Protein AF-A0A6V8K1K2-F1 (afdb_monomer_lite)

Foldseek 3Di:
DDPVLLVLLLVLLLLLQPPLVLLLLLLDPFVCSVVLSVCSCVQSVLQSVLSVDAFADSSLVSLLSNQVSLVVLLVRLVVLVVVLPDDDDPPPPPDDDDDDDDDDDDDDDDDDDDDDDDDDDDDDDDDDDDDDDDDDDDDDDDDDDDDDDDDDDDDDDDDDDDDDDDDDDDDDPPPPPPPPPPDLLSNLLSVLQSQLSNLQNLLSVLSSCLSNVHCVVPNDSVVSSVSNSCSSQLRHQQSSLLSVLSVQVDPDVLSSLLNNLSVQLVVQLVVCVVPHLVSNLVSLVSNLVSLLSSLVSLLVGVDDDDLLNVLSPLQSVLSNVLSVLSNQVSVCRRPVNDHDDPSVNCVRNVVSSSVRHSNSSSVSVSVVCVVVVNCSPDPVSVVVVVVVVVVVVVVVVVVVVVVVVVVVVVVVVVVVVVPPPDDDDDDDDDDDDDDYDDDDDDDDYDDDDDDDD

Radius of gyration: 38.6 Å; chains: 1; bounding box: 93×116×96 Å

Sequence (453 aa):
MSTWSHGLLNLLICVGLLAVMPLGLRLVAVPGAARVHRLWFLAATPAAISVWLPRGWLAAVLAAAYLPATTALLVSAPRLVLAHRRPMPATSEASGDRDSHLRPGSDDHAGRHSDPGPDSDPGPDSDPGPDSDRDAPRPNRYRNDLDPGSDRHDLAPGRERDAGASQHGPDSAHSGASARQPGHGVTLRVVAVATALAAPTVAACALVAERAGYRLFGFELDVLALTVAHFHYAGFAAALIAGLVCEVDSGRPTGRLAAMSVPAGIAVVFAGFFTSEWVELAGAAVLTAGMWLVGWLTWRRVRASGAVRGLLLVSAATLVVTMLLALDWALGEATGLPHLPLSWMVATHGLANAVGFALCGLVAWQILAADRGIPTTTAQGLIAGQRIEAHQEMHAIQQAGATQQVETSQEADARADAGQVTGTTQTTGARQKTKASQETGALRRMKAGSEWH

pLDDT: mean 72.57, std 27.41, range [26.34, 98.69]

Structure (mmCIF, N/CA/C/O backbone):
data_AF-A0A6V8K1K2-F1
#
_entry.id   AF-A0A6V8K1K2-F1
#
loop_
_atom_site.group_PDB
_atom_site.id
_atom_site.type_symbol
_atom_site.label_atom_id
_atom_site.label_alt_id
_atom_site.label_comp_id
_atom_site.label_asym_id
_atom_site.label_entity_id
_atom_site.label_seq_id
_atom_site.pdbx_PDB_ins_code
_atom_site.Cartn_x
_atom_site.Cartn_y
_atom_site.Cartn_z
_atom_site.occupancy
_atom_site.B_iso_or_equiv
_atom_site.auth_seq_id
_atom_site.auth_comp_id
_atom_site.auth_asym_id
_atom_site.auth_atom_id
_atom_site.pdbx_PDB_model_num
ATOM 1 N N . MET A 1 1 ? 6.503 -7.756 -18.933 1.00 77.25 1 MET A N 1
ATOM 2 C CA . MET A 1 1 ? 5.344 -8.592 -18.528 1.00 77.25 1 MET A CA 1
ATOM 3 C C . MET A 1 1 ? 4.503 -8.961 -19.760 1.00 77.25 1 MET A C 1
ATOM 5 O O . MET A 1 1 ? 4.895 -8.603 -20.866 1.00 77.25 1 MET A O 1
ATOM 9 N N . SER A 1 2 ? 3.390 -9.695 -19.606 1.00 86.44 2 SER A N 1
ATOM 10 C CA . SER A 1 2 ? 2.428 -9.960 -20.698 1.00 86.44 2 SER A CA 1
ATOM 11 C C . SER A 1 2 ? 1.399 -8.829 -20.827 1.00 86.44 2 SER A C 1
ATOM 13 O O . SER A 1 2 ? 1.096 -8.161 -19.842 1.00 86.44 2 SER A O 1
ATOM 15 N N . THR A 1 3 ? 0.783 -8.663 -22.002 1.00 88.88 3 THR A N 1
ATOM 16 C CA . THR A 1 3 ? -0.226 -7.611 -22.255 1.00 88.88 3 THR A CA 1
ATOM 17 C C . THR A 1 3 ? -1.378 -7.614 -21.244 1.00 88.88 3 THR A C 1
ATOM 19 O O . THR A 1 3 ? -1.746 -6.560 -20.726 1.00 88.88 3 THR A O 1
ATOM 22 N N . TRP A 1 4 ? -1.912 -8.792 -20.902 1.00 92.75 4 TRP A N 1
ATOM 23 C CA . TRP A 1 4 ? -2.988 -8.917 -19.915 1.00 92.75 4 TRP A CA 1
ATOM 24 C C . TRP A 1 4 ? -2.533 -8.554 -18.492 1.00 92.75 4 TRP A C 1
ATOM 26 O O . TRP A 1 4 ? -3.296 -7.943 -17.746 1.00 92.75 4 TRP A O 1
ATOM 36 N N . SER A 1 5 ? -1.289 -8.876 -18.115 1.00 91.94 5 SER A N 1
ATOM 37 C CA . SER A 1 5 ? -0.769 -8.572 -16.773 1.00 91.94 5 SER A CA 1
ATOM 38 C C . SER A 1 5 ? -0.320 -7.115 -16.635 1.00 91.94 5 SER A C 1
ATOM 40 O O . SER A 1 5 ? -0.478 -6.542 -15.561 1.00 91.94 5 SER A O 1
ATOM 42 N N . HIS A 1 6 ? 0.125 -6.468 -17.720 1.00 92.88 6 HIS A N 1
ATOM 43 C CA . HIS A 1 6 ? 0.266 -5.007 -17.787 1.00 92.88 6 HIS A CA 1
ATOM 44 C C . HIS A 1 6 ? -1.088 -4.300 -17.633 1.00 92.88 6 HIS A C 1
ATOM 46 O O . HIS A 1 6 ? -1.201 -3.374 -16.835 1.00 92.88 6 HIS A O 1
ATOM 52 N N . GLY A 1 7 ? -2.133 -4.761 -18.332 1.00 96.31 7 GLY A N 1
ATOM 53 C CA . GLY A 1 7 ? -3.492 -4.222 -18.184 1.00 96.31 7 GLY A CA 1
ATOM 54 C C . GLY A 1 7 ? -4.045 -4.370 -16.760 1.00 96.31 7 GLY A C 1
ATOM 55 O O . GLY A 1 7 ? -4.646 -3.436 -16.228 1.00 96.31 7 GLY A O 1
ATOM 56 N N . LEU A 1 8 ? -3.780 -5.505 -16.106 1.00 97.44 8 LEU A N 1
ATOM 57 C CA . LEU A 1 8 ? -4.133 -5.711 -14.701 1.00 97.44 8 LEU A CA 1
ATOM 58 C C . LEU A 1 8 ? -3.328 -4.800 -13.760 1.00 97.44 8 LEU A C 1
ATOM 60 O O . LEU A 1 8 ? -3.914 -4.190 -12.870 1.00 97.44 8 LEU A O 1
ATOM 64 N N . LEU A 1 9 ? -2.015 -4.648 -13.965 1.00 96.94 9 LEU A N 1
ATOM 65 C CA . LEU A 1 9 ? -1.184 -3.742 -13.164 1.00 96.94 9 LEU A CA 1
ATOM 66 C C . LEU A 1 9 ? -1.659 -2.284 -13.277 1.00 96.94 9 LEU A C 1
ATOM 68 O O . LEU A 1 9 ? -1.793 -1.607 -12.259 1.00 96.94 9 LEU A O 1
ATOM 72 N N . ASN A 1 10 ? -2.008 -1.828 -14.484 1.00 97.69 10 ASN A N 1
ATOM 73 C CA . ASN A 1 10 ? -2.626 -0.519 -14.703 1.00 97.69 10 ASN A CA 1
ATOM 74 C C . ASN A 1 10 ? -3.926 -0.358 -13.897 1.00 97.69 10 ASN A C 1
ATOM 76 O O . ASN A 1 10 ? -4.100 0.647 -13.210 1.00 97.69 10 ASN A O 1
ATOM 80 N N . LEU A 1 11 ? -4.816 -1.358 -13.927 1.00 98.31 11 LEU A N 1
ATOM 81 C CA . LEU A 1 11 ? -6.054 -1.346 -13.142 1.00 98.31 11 LEU A CA 1
ATOM 82 C C . LEU A 1 11 ? -5.775 -1.284 -11.630 1.00 98.31 11 LEU A C 1
ATOM 84 O O . LEU A 1 11 ? -6.429 -0.519 -10.923 1.00 98.31 11 LEU A O 1
ATOM 88 N N . LEU A 1 12 ? -4.778 -2.022 -11.132 1.00 98.44 12 LEU A N 1
ATOM 89 C CA . LEU A 1 12 ? -4.364 -1.972 -9.726 1.00 98.44 12 LEU A CA 1
ATOM 90 C C . LEU A 1 12 ? -3.798 -0.596 -9.339 1.00 98.44 12 LEU A C 1
ATOM 92 O O . LEU A 1 12 ? -4.099 -0.118 -8.244 1.00 98.44 12 LEU A O 1
ATOM 96 N N . ILE A 1 13 ? -3.053 0.076 -10.223 1.00 98.50 13 ILE A N 1
ATOM 97 C CA . ILE A 1 13 ? -2.601 1.463 -10.015 1.00 98.50 13 ILE A CA 1
ATOM 98 C C . ILE A 1 13 ? -3.804 2.422 -9.976 1.00 98.50 13 ILE A C 1
ATOM 100 O O . ILE A 1 13 ? -3.890 3.256 -9.073 1.00 98.50 13 ILE A O 1
ATOM 104 N N . CYS A 1 14 ? -4.781 2.276 -10.879 1.00 98.62 14 CYS A N 1
ATOM 105 C CA . CYS A 1 14 ? -6.017 3.066 -10.852 1.00 98.62 14 CYS A CA 1
ATOM 106 C C . CYS A 1 14 ? -6.819 2.858 -9.553 1.00 98.62 14 CYS A C 1
ATOM 108 O O . CYS A 1 14 ? -7.282 3.834 -8.967 1.00 98.62 14 CYS A O 1
ATOM 110 N N . VAL A 1 15 ? -6.952 1.619 -9.062 1.00 98.56 15 VAL A N 1
ATOM 111 C CA . VAL A 1 15 ? -7.619 1.312 -7.779 1.00 98.56 15 VAL A CA 1
ATOM 112 C C . VAL A 1 15 ? -6.856 1.917 -6.592 1.00 98.56 15 VAL A C 1
ATOM 114 O O . VAL A 1 15 ? -7.479 2.481 -5.688 1.00 98.56 15 VAL A O 1
ATOM 117 N N . GLY A 1 16 ? -5.519 1.892 -6.628 1.00 98.00 16 GLY A N 1
ATOM 118 C CA . GLY A 1 16 ? -4.656 2.584 -5.670 1.00 98.00 16 GLY A CA 1
ATOM 119 C C . GLY A 1 16 ? -4.957 4.086 -5.611 1.00 98.00 16 GLY A C 1
ATOM 120 O O . GLY A 1 16 ? -5.324 4.620 -4.562 1.00 98.00 16 GLY A O 1
ATOM 121 N N . LEU A 1 17 ? -4.872 4.752 -6.766 1.00 97.69 17 LEU A N 1
ATOM 122 C CA . LEU A 1 17 ? -5.088 6.192 -6.934 1.00 97.69 17 LEU A CA 1
ATOM 123 C C . LEU A 1 17 ? -6.509 6.655 -6.568 1.00 97.69 17 LEU A C 1
ATOM 125 O O . LEU A 1 17 ? -6.659 7.679 -5.897 1.00 97.69 17 LEU A O 1
ATOM 129 N N . LEU A 1 18 ? -7.540 5.936 -7.024 1.00 97.62 18 LEU A N 1
ATOM 130 C CA . LEU A 1 18 ? -8.929 6.415 -7.045 1.00 97.62 18 LEU A CA 1
ATOM 131 C C . LEU A 1 18 ? -9.822 5.844 -5.933 1.00 97.62 18 LEU A C 1
ATOM 133 O O . LEU A 1 18 ? -10.852 6.445 -5.639 1.00 97.62 18 LEU A O 1
ATOM 137 N N . ALA A 1 19 ? -9.451 4.725 -5.300 1.00 97.44 19 ALA A N 1
ATOM 138 C CA . ALA A 1 19 ? -10.246 4.109 -4.232 1.00 97.44 19 ALA A CA 1
ATOM 139 C C . ALA A 1 19 ? -9.467 3.984 -2.916 1.00 97.44 19 ALA A C 1
ATOM 141 O O . ALA A 1 19 ? -9.889 4.534 -1.897 1.00 97.44 19 ALA A O 1
ATOM 142 N N . VAL A 1 20 ? -8.310 3.316 -2.933 1.00 97.88 20 VAL A N 1
ATOM 143 C CA . VAL A 1 20 ? -7.512 3.032 -1.725 1.00 97.88 20 VAL A CA 1
ATOM 144 C C . VAL A 1 20 ? -7.061 4.322 -1.047 1.00 97.88 20 VAL A C 1
ATOM 146 O O . VAL A 1 20 ? -7.295 4.505 0.148 1.00 97.88 20 VAL A O 1
ATOM 149 N N . MET A 1 21 ? -6.465 5.243 -1.810 1.00 95.44 21 MET A N 1
ATOM 150 C CA . MET A 1 21 ? -5.965 6.505 -1.269 1.00 95.44 21 MET A CA 1
ATOM 151 C C . MET A 1 21 ? -7.078 7.378 -0.650 1.00 95.44 21 MET A C 1
ATOM 153 O O . MET A 1 21 ? -6.937 7.729 0.523 1.00 95.44 21 MET A O 1
ATOM 157 N N . PRO A 1 22 ? -8.210 7.682 -1.323 1.00 94.12 22 PRO A N 1
ATOM 158 C CA . PRO A 1 22 ? -9.330 8.390 -0.691 1.00 94.12 22 PRO A CA 1
ATOM 159 C C . PRO A 1 22 ? -9.878 7.707 0.572 1.00 94.12 22 PRO A C 1
ATOM 161 O O . PRO A 1 22 ? -10.076 8.378 1.588 1.00 94.12 22 PRO A O 1
ATOM 164 N N . LEU A 1 23 ? -10.085 6.383 0.543 1.00 94.44 23 LEU A N 1
ATOM 165 C CA . LEU A 1 23 ? -10.617 5.625 1.684 1.00 94.44 23 LEU A CA 1
ATOM 166 C C . LEU A 1 23 ? -9.689 5.684 2.904 1.00 94.44 23 LEU A C 1
ATOM 168 O O . LEU A 1 23 ? -10.161 5.878 4.026 1.00 94.44 23 LEU A O 1
ATOM 172 N N . GLY A 1 24 ? -8.377 5.555 2.694 1.00 93.31 24 GLY A N 1
ATOM 173 C CA . GLY A 1 24 ? -7.401 5.649 3.775 1.00 93.31 24 GLY A CA 1
ATOM 174 C C . GLY A 1 24 ? -7.184 7.081 4.270 1.00 93.31 24 GLY A C 1
ATOM 175 O O . GLY A 1 24 ? -7.108 7.299 5.474 1.00 93.31 24 GLY A O 1
ATOM 176 N N . LEU A 1 25 ? -7.160 8.087 3.388 1.00 91.12 25 LEU A N 1
ATOM 177 C CA . LEU A 1 25 ? -6.957 9.485 3.797 1.00 91.12 25 LEU A CA 1
ATOM 178 C C . LEU A 1 25 ? -8.094 10.002 4.687 1.00 91.12 25 LEU A C 1
ATOM 180 O O . LEU A 1 25 ? -7.850 10.806 5.583 1.00 91.12 25 LEU A O 1
ATOM 184 N N . ARG A 1 26 ? -9.315 9.483 4.514 1.00 89.62 26 ARG A N 1
ATOM 185 C CA . ARG A 1 26 ? -10.450 9.745 5.414 1.00 89.62 26 ARG A CA 1
ATOM 186 C C . ARG A 1 26 ? -10.304 9.128 6.818 1.00 89.62 26 ARG A C 1
ATOM 188 O O . ARG A 1 26 ? -11.123 9.449 7.673 1.00 89.62 26 ARG A O 1
ATOM 195 N N . LEU A 1 27 ? -9.315 8.260 7.067 1.00 89.50 27 LEU A N 1
ATOM 196 C CA . LEU A 1 27 ? -8.968 7.729 8.401 1.00 89.50 27 LEU A CA 1
ATOM 197 C C . LEU A 1 27 ? -7.877 8.558 9.104 1.00 89.50 27 LEU A C 1
ATOM 199 O O . LEU A 1 27 ? -7.588 8.324 10.275 1.00 89.50 27 LEU A O 1
ATOM 203 N N . VAL A 1 28 ? -7.238 9.504 8.404 1.00 84.62 28 VAL A N 1
ATOM 204 C CA . VAL A 1 28 ? -6.046 10.206 8.896 1.00 84.62 28 VAL A CA 1
ATOM 205 C C . VAL A 1 28 ? -6.392 11.626 9.349 1.00 84.62 28 VAL A C 1
ATOM 207 O O . VAL A 1 28 ? -6.538 12.545 8.543 1.00 84.62 28 VAL A O 1
ATOM 210 N N . ALA A 1 29 ? -6.470 11.817 10.668 1.00 69.31 29 ALA A N 1
ATOM 211 C CA . ALA A 1 29 ? -6.744 13.101 11.316 1.00 69.31 29 ALA A CA 1
ATOM 212 C C . ALA A 1 29 ? -5.532 14.062 11.276 1.00 69.31 29 ALA A C 1
ATOM 214 O O . ALA A 1 29 ? -4.926 14.381 12.297 1.00 69.31 29 ALA A O 1
ATOM 215 N N . VAL A 1 30 ? -5.161 14.528 10.079 1.00 66.81 30 VAL A N 1
ATOM 216 C CA . VAL A 1 30 ? -4.086 15.512 9.863 1.00 66.81 30 VAL A CA 1
ATOM 217 C C . VAL A 1 30 ? -4.670 16.892 9.523 1.00 66.81 30 VAL A C 1
ATOM 219 O O . VAL A 1 30 ? -5.498 16.994 8.611 1.00 66.81 30 VAL A O 1
ATOM 222 N N . PRO A 1 31 ? -4.224 17.985 10.178 1.00 63.78 31 PRO A N 1
ATOM 223 C CA . PRO A 1 31 ? -4.617 19.344 9.812 1.00 63.78 31 PRO A CA 1
ATOM 224 C C . PRO A 1 31 ? -4.350 19.637 8.328 1.00 63.78 31 PRO A C 1
ATOM 226 O O . PRO A 1 31 ? -3.221 19.546 7.853 1.00 63.78 31 PRO A O 1
ATOM 229 N N . GLY A 1 32 ? -5.408 19.974 7.586 1.00 64.69 32 GLY A N 1
ATOM 230 C CA . GLY A 1 32 ? -5.358 20.201 6.137 1.00 64.69 32 GLY A CA 1
ATOM 231 C C . GLY A 1 32 ? -5.683 18.982 5.261 1.00 64.69 32 GLY A C 1
ATOM 232 O O . GLY A 1 32 ? -5.981 19.175 4.080 1.00 64.69 32 GLY A O 1
ATOM 233 N N . ALA A 1 33 ? -5.745 17.759 5.808 1.00 67.00 33 ALA A N 1
ATOM 234 C CA . ALA A 1 33 ? -6.079 16.547 5.045 1.00 67.00 33 ALA A CA 1
ATOM 235 C C . ALA A 1 33 ? -7.431 16.656 4.321 1.00 67.00 33 ALA A C 1
ATOM 237 O O . ALA A 1 33 ? -7.551 16.231 3.177 1.00 67.00 33 ALA A O 1
ATOM 238 N N . ALA A 1 34 ? -8.421 17.333 4.912 1.00 70.19 34 ALA A N 1
ATOM 239 C CA . ALA A 1 34 ? -9.713 17.593 4.274 1.00 70.19 34 ALA A CA 1
ATOM 240 C C . ALA A 1 34 ? -9.618 18.432 2.979 1.00 70.19 34 ALA A C 1
ATOM 242 O O . ALA A 1 34 ? -10.460 18.284 2.093 1.00 70.19 34 ALA A O 1
ATOM 243 N N . ARG A 1 35 ? -8.606 19.305 2.839 1.00 79.25 35 ARG A N 1
ATOM 244 C CA . ARG A 1 35 ? -8.342 20.039 1.588 1.00 79.25 35 ARG A CA 1
ATOM 245 C C . ARG A 1 35 ? -7.677 19.120 0.562 1.00 79.25 35 ARG A C 1
ATOM 247 O O . ARG A 1 35 ? -8.114 19.104 -0.582 1.00 79.25 35 ARG A O 1
ATOM 254 N N . VAL A 1 36 ? -6.689 18.325 0.983 1.00 79.50 36 VAL A N 1
ATOM 255 C CA . VAL A 1 36 ? -6.011 17.347 0.111 1.00 79.50 36 VAL A CA 1
ATOM 256 C C . VAL A 1 36 ? -7.001 16.300 -0.409 1.00 79.50 36 VAL A C 1
ATOM 258 O O . VAL A 1 36 ? -7.047 16.070 -1.608 1.00 79.50 36 VAL A O 1
ATOM 261 N N . HIS A 1 37 ? -7.866 15.752 0.449 1.00 80.38 37 HIS A N 1
ATOM 262 C CA . HIS A 1 37 ? -8.917 14.803 0.073 1.00 80.38 37 HIS A CA 1
ATOM 263 C C . HIS A 1 37 ? -9.920 15.398 -0.931 1.00 80.38 37 HIS A C 1
ATOM 265 O O . HIS A 1 37 ? -10.226 14.760 -1.934 1.00 80.38 37 HIS A O 1
ATOM 271 N N . ARG A 1 38 ? -10.402 16.636 -0.720 1.00 83.50 38 ARG A N 1
ATOM 272 C CA . ARG A 1 38 ? -11.321 17.297 -1.673 1.00 83.50 38 ARG A CA 1
ATOM 273 C C . ARG A 1 38 ? -10.692 17.549 -3.045 1.00 83.50 38 ARG A C 1
ATOM 275 O O . ARG A 1 38 ? -11.396 17.479 -4.043 1.00 83.50 38 ARG A O 1
ATOM 282 N N . LEU A 1 39 ? -9.393 17.840 -3.096 1.00 89.06 39 LEU A N 1
ATOM 283 C CA . LEU A 1 39 ? -8.664 18.083 -4.346 1.00 89.06 39 LEU A CA 1
ATOM 284 C C . LEU A 1 39 ? -8.035 16.804 -4.930 1.00 89.06 39 LEU A C 1
ATOM 286 O O . LEU A 1 39 ? -7.488 16.848 -6.029 1.00 89.06 39 LEU A O 1
ATOM 290 N N . TRP A 1 40 ? -8.124 15.665 -4.232 1.00 92.88 40 TRP A N 1
ATOM 291 C CA . TRP A 1 40 ? -7.398 14.438 -4.565 1.00 92.88 40 TRP A CA 1
ATOM 292 C C . TRP A 1 40 ? -7.686 13.951 -5.981 1.00 92.88 40 TRP A C 1
ATOM 294 O O . TRP A 1 40 ? -6.764 13.666 -6.739 1.00 92.88 40 TRP A O 1
ATOM 304 N N . PHE A 1 41 ? -8.960 13.927 -6.372 1.00 95.06 41 PHE A N 1
ATOM 305 C CA . PHE A 1 41 ? -9.368 13.462 -7.695 1.00 95.06 41 PHE A CA 1
ATOM 306 C C . PHE A 1 41 ? -8.866 14.360 -8.838 1.00 95.06 41 PHE A C 1
ATOM 308 O O . PHE A 1 41 ? -8.680 13.853 -9.940 1.00 95.06 41 PHE A O 1
ATOM 315 N N . LEU A 1 42 ? -8.555 15.640 -8.593 1.00 94.81 42 LEU A N 1
ATOM 316 C CA . LEU A 1 42 ? -7.957 16.523 -9.608 1.00 94.81 42 LEU A CA 1
ATOM 317 C C . LEU A 1 42 ? -6.511 16.116 -9.943 1.00 94.81 42 LEU A C 1
ATOM 319 O O . LEU A 1 42 ? -6.068 16.299 -11.071 1.00 94.81 42 LEU A O 1
ATOM 323 N N . ALA A 1 43 ? -5.798 15.537 -8.974 1.00 94.69 43 ALA A N 1
ATOM 324 C CA . ALA A 1 43 ? -4.441 15.014 -9.123 1.00 94.69 43 ALA A CA 1
ATOM 325 C C . ALA A 1 43 ? -4.429 13.531 -9.549 1.00 94.69 43 ALA A C 1
ATOM 327 O O . ALA A 1 43 ? -3.645 13.119 -10.401 1.00 94.69 43 ALA A O 1
ATOM 328 N N . ALA A 1 44 ? -5.322 12.722 -8.975 1.00 96.50 44 ALA A N 1
ATOM 329 C CA . ALA A 1 44 ? -5.371 11.277 -9.181 1.00 96.50 44 ALA A CA 1
ATOM 330 C C . ALA A 1 44 ? -6.014 10.863 -10.517 1.00 96.50 44 ALA A C 1
ATOM 332 O O . ALA A 1 44 ? -5.612 9.852 -11.084 1.00 96.50 44 ALA A O 1
ATOM 333 N N . THR A 1 45 ? -6.975 11.629 -11.052 1.00 97.94 45 THR A N 1
ATOM 334 C CA . THR A 1 45 ? -7.623 11.316 -12.344 1.00 97.94 45 THR A CA 1
ATOM 335 C C . THR A 1 45 ? -6.663 11.415 -13.539 1.00 97.94 45 THR A C 1
ATOM 337 O O . THR A 1 45 ? -6.559 10.427 -14.264 1.00 97.94 45 THR A O 1
ATOM 340 N N . PRO A 1 46 ? -5.911 12.516 -13.766 1.00 98.19 46 PRO A N 1
ATOM 341 C CA . PRO A 1 46 ? -4.927 12.560 -14.853 1.00 98.19 46 PRO A CA 1
ATOM 342 C C . PRO A 1 46 ? -3.837 11.490 -14.686 1.00 98.19 46 PRO A C 1
ATOM 344 O O . PRO A 1 46 ? -3.484 10.820 -15.657 1.00 98.19 46 PRO A O 1
ATOM 347 N N . ALA A 1 47 ? -3.388 11.223 -13.456 1.00 98.00 47 ALA A N 1
ATOM 348 C CA . ALA A 1 47 ? -2.443 10.144 -13.182 1.00 98.00 47 ALA A CA 1
ATOM 349 C C . ALA A 1 47 ? -3.014 8.755 -13.536 1.00 98.00 47 ALA A C 1
ATOM 351 O O . ALA A 1 47 ? -2.327 7.951 -14.165 1.00 98.00 47 ALA A O 1
ATOM 352 N N . ALA A 1 48 ? -4.287 8.495 -13.225 1.00 98.31 48 ALA A N 1
ATOM 353 C CA . ALA A 1 48 ? -4.982 7.262 -13.592 1.00 98.31 48 ALA A CA 1
ATOM 354 C C . ALA A 1 48 ? -5.266 7.150 -15.103 1.00 98.31 48 ALA A C 1
ATOM 356 O O . ALA A 1 48 ? -5.343 6.039 -15.614 1.00 98.31 48 ALA A O 1
ATOM 357 N N . ILE A 1 49 ? -5.373 8.265 -15.834 1.00 98.50 49 ILE A N 1
ATOM 358 C CA . ILE A 1 49 ? -5.418 8.270 -17.306 1.00 98.50 49 ILE A CA 1
ATOM 359 C C . ILE A 1 49 ? -4.032 7.935 -17.885 1.00 98.50 49 ILE A C 1
ATOM 361 O O . ILE A 1 49 ? -3.935 7.178 -18.849 1.00 98.50 49 ILE A O 1
ATOM 365 N N . SER A 1 50 ? -2.948 8.438 -17.278 1.00 98.50 50 SER A N 1
ATOM 366 C CA . SER A 1 50 ? -1.583 8.293 -17.809 1.00 98.50 50 SER A CA 1
ATOM 367 C C . SER A 1 50 ? -1.121 6.842 -18.007 1.00 98.50 50 SER A C 1
ATOM 369 O O . SER A 1 50 ? -0.364 6.569 -18.942 1.00 98.50 50 SER A O 1
ATOM 371 N N . VAL A 1 51 ? -1.583 5.892 -17.180 1.00 97.81 51 VAL A N 1
ATOM 372 C CA . VAL A 1 51 ? -1.170 4.477 -17.285 1.00 97.81 51 VAL A CA 1
ATOM 373 C C . VAL A 1 51 ? -1.703 3.789 -18.550 1.00 97.81 51 VAL A C 1
ATOM 375 O O . VAL A 1 51 ? -1.068 2.866 -19.062 1.00 97.81 51 VAL A O 1
ATOM 378 N N . TRP A 1 52 ? -2.813 4.284 -19.106 1.00 97.94 52 TRP A N 1
ATOM 379 C CA . TRP A 1 52 ? -3.435 3.775 -20.336 1.00 97.94 52 TRP A CA 1
ATOM 380 C C . TRP A 1 52 ? -2.906 4.435 -21.615 1.00 97.94 52 TRP A C 1
ATOM 382 O O . TRP A 1 52 ? -3.180 3.951 -22.711 1.00 97.94 52 TRP A O 1
ATOM 392 N N . LEU A 1 53 ? -2.138 5.520 -21.492 1.00 97.31 53 LEU A N 1
ATOM 393 C CA . LEU A 1 53 ? -1.473 6.166 -22.621 1.00 97.31 53 LEU A CA 1
ATOM 394 C C . LEU A 1 53 ? -0.125 5.492 -22.939 1.00 97.31 53 LEU A C 1
ATOM 396 O O . LEU A 1 53 ? 0.533 4.975 -22.030 1.00 97.31 53 LEU A O 1
ATOM 400 N N . PRO A 1 54 ? 0.343 5.549 -24.202 1.00 96.31 54 PRO A N 1
ATOM 401 C CA . PRO A 1 54 ? 1.732 5.254 -24.537 1.00 96.31 54 PRO A CA 1
ATOM 402 C C . PRO A 1 54 ? 2.703 6.112 -23.711 1.00 96.31 54 PRO A C 1
ATOM 404 O O . PRO A 1 54 ? 2.429 7.283 -23.434 1.00 96.31 54 PRO A O 1
ATOM 407 N N . ARG A 1 55 ? 3.855 5.538 -23.340 1.00 96.88 55 ARG A N 1
ATOM 408 C CA . ARG A 1 55 ? 4.922 6.262 -22.628 1.00 96.88 55 ARG A CA 1
ATOM 409 C C . ARG A 1 55 ? 5.424 7.435 -23.478 1.00 96.88 55 ARG A C 1
ATOM 411 O O . ARG A 1 55 ? 5.592 7.301 -24.688 1.00 96.88 55 ARG A O 1
ATOM 418 N N . GLY A 1 56 ? 5.657 8.578 -22.842 1.00 96.94 56 GLY A N 1
ATOM 419 C CA . GLY A 1 56 ? 6.020 9.830 -23.502 1.00 96.94 56 GLY A CA 1
ATOM 420 C C . GLY A 1 56 ? 5.598 11.061 -22.700 1.00 96.94 56 GLY A C 1
ATOM 421 O O . GLY A 1 56 ? 4.993 10.954 -21.632 1.00 96.94 56 GLY A O 1
ATOM 422 N N . TRP A 1 57 ? 5.905 12.250 -23.226 1.00 96.88 57 TRP A N 1
ATOM 423 C CA . TRP A 1 57 ? 5.753 13.519 -22.499 1.00 96.88 57 TRP A CA 1
ATOM 424 C C . TRP A 1 57 ? 4.327 13.770 -21.979 1.00 96.88 57 TRP A C 1
ATOM 426 O O . TRP A 1 57 ? 4.169 14.198 -20.840 1.00 96.88 57 TRP A O 1
ATOM 436 N N . LEU A 1 58 ? 3.288 13.454 -22.762 1.00 98.00 58 LEU A N 1
ATOM 437 C CA . LEU A 1 58 ? 1.892 13.659 -22.358 1.00 98.00 58 LEU A CA 1
ATOM 438 C C . LEU A 1 58 ? 1.516 12.780 -21.156 1.00 98.00 58 LEU A C 1
ATOM 440 O O . LEU A 1 58 ? 0.920 13.264 -20.194 1.00 98.00 58 LEU A O 1
ATOM 444 N N . ALA A 1 59 ? 1.909 11.505 -21.179 1.00 98.00 59 ALA A N 1
ATOM 445 C CA . ALA A 1 59 ? 1.682 10.589 -20.068 1.00 98.00 59 ALA A CA 1
ATOM 446 C C . ALA A 1 59 ? 2.487 11.009 -18.824 1.00 98.00 59 ALA A C 1
ATOM 448 O O . ALA A 1 59 ? 1.953 10.997 -17.718 1.00 98.00 59 ALA A O 1
ATOM 449 N N . ALA A 1 60 ? 3.734 11.456 -19.000 1.00 98.12 60 ALA A N 1
ATOM 450 C CA . ALA A 1 60 ? 4.569 11.965 -17.913 1.00 98.12 60 ALA A CA 1
ATOM 451 C C . ALA A 1 60 ? 3.992 13.235 -17.257 1.00 98.12 60 ALA A C 1
ATOM 453 O O . ALA A 1 60 ? 3.970 13.332 -16.033 1.00 98.12 60 ALA A O 1
ATOM 454 N N . VAL A 1 61 ? 3.466 14.184 -18.042 1.00 98.19 61 VAL A N 1
ATOM 455 C CA . VAL A 1 61 ? 2.803 15.402 -17.532 1.00 98.19 61 VAL A CA 1
ATOM 456 C C . VAL A 1 61 ? 1.514 15.060 -16.777 1.00 98.19 61 VAL A C 1
ATOM 458 O O . VAL A 1 61 ? 1.279 15.588 -15.690 1.00 98.19 61 VAL A O 1
ATOM 461 N N . LEU A 1 62 ? 0.704 14.136 -17.302 1.00 98.31 62 LEU A N 1
ATOM 462 C CA . LEU A 1 62 ? -0.516 13.672 -16.633 1.00 98.31 62 LEU A CA 1
ATOM 463 C C . LEU A 1 62 ? -0.217 12.901 -15.333 1.00 98.31 62 LEU A C 1
ATOM 465 O O . LEU A 1 62 ? -0.948 13.052 -14.357 1.00 98.31 62 LEU A O 1
ATOM 469 N N . ALA A 1 63 ? 0.884 12.146 -15.275 1.00 98.19 63 ALA A N 1
ATOM 470 C CA . ALA A 1 63 ? 1.392 11.557 -14.036 1.00 98.19 63 ALA A CA 1
ATOM 471 C C . ALA A 1 63 ? 1.923 12.613 -13.050 1.00 98.19 63 ALA A C 1
ATOM 473 O O . ALA A 1 63 ? 1.687 12.508 -11.846 1.00 98.19 63 ALA A O 1
ATOM 474 N N . ALA A 1 64 ? 2.605 13.654 -13.539 1.00 97.88 64 ALA A N 1
ATOM 475 C CA . ALA A 1 64 ? 3.207 14.694 -12.703 1.00 97.88 64 ALA A CA 1
ATOM 476 C C . ALA A 1 64 ? 2.167 15.524 -11.936 1.00 97.88 64 ALA A C 1
ATOM 478 O O . ALA A 1 64 ? 2.468 16.019 -10.849 1.00 97.88 64 ALA A O 1
ATOM 479 N N . ALA A 1 65 ? 0.923 15.588 -12.422 1.00 95.75 65 ALA A N 1
ATOM 480 C CA . ALA A 1 65 ? -0.215 16.145 -11.689 1.00 95.75 65 ALA A CA 1
ATOM 481 C C . ALA A 1 65 ? -0.470 15.467 -10.322 1.00 95.75 65 ALA A C 1
ATOM 483 O O . ALA A 1 65 ? -1.118 16.062 -9.462 1.00 95.75 65 ALA A O 1
ATOM 484 N N . TYR A 1 66 ? 0.065 14.261 -10.085 1.00 96.00 66 TYR A N 1
ATOM 485 C CA . TYR A 1 66 ? -0.025 13.566 -8.800 1.00 96.00 66 TYR A CA 1
ATOM 486 C C . TYR A 1 66 ? 0.929 14.133 -7.731 1.00 96.00 66 TYR A C 1
ATOM 488 O O . TYR A 1 66 ? 0.565 14.212 -6.554 1.00 96.00 66 TYR A O 1
ATOM 496 N N . LEU A 1 67 ? 2.125 14.588 -8.134 1.00 95.62 67 LEU A N 1
ATOM 497 C CA . LEU A 1 67 ? 3.204 15.011 -7.227 1.00 95.62 67 LEU A CA 1
ATOM 498 C C . LEU A 1 67 ? 2.803 16.105 -6.215 1.00 95.62 67 LEU A C 1
ATOM 500 O O . LEU A 1 67 ? 3.191 15.978 -5.050 1.00 95.62 67 LEU A O 1
ATOM 504 N N . PRO A 1 68 ? 2.025 17.157 -6.559 1.00 93.38 68 PRO A N 1
ATOM 505 C CA . PRO A 1 68 ? 1.619 18.171 -5.584 1.00 93.38 68 PRO A CA 1
ATOM 506 C C . PRO A 1 68 ? 0.751 17.604 -4.453 1.00 93.38 68 PRO A C 1
ATOM 508 O O . PRO A 1 68 ? 0.909 17.995 -3.294 1.00 93.38 68 PRO A O 1
ATOM 511 N N . ALA A 1 69 ? -0.142 16.657 -4.765 1.00 92.31 69 ALA A N 1
ATOM 512 C CA . ALA A 1 69 ? -1.034 16.050 -3.781 1.00 92.31 69 ALA A CA 1
ATOM 513 C C . ALA A 1 69 ? -0.268 15.148 -2.804 1.00 92.31 69 ALA A C 1
ATOM 515 O O . ALA A 1 69 ? -0.478 15.234 -1.594 1.00 92.31 69 ALA A O 1
ATOM 516 N N . THR A 1 70 ? 0.665 14.332 -3.301 1.00 94.06 70 THR A N 1
ATOM 517 C CA . THR A 1 70 ? 1.484 13.453 -2.452 1.00 94.06 70 THR A CA 1
ATOM 518 C C . THR A 1 70 ? 2.519 14.242 -1.647 1.00 94.06 70 THR A C 1
ATOM 520 O O . THR A 1 70 ? 2.706 13.983 -0.459 1.00 94.06 70 THR A O 1
ATOM 523 N N . THR A 1 71 ? 3.113 15.287 -2.232 1.00 92.25 71 THR A N 1
ATOM 524 C CA . THR A 1 71 ? 4.015 16.207 -1.517 1.00 92.25 71 THR A CA 1
ATOM 525 C C . THR A 1 71 ? 3.296 16.909 -0.361 1.00 92.25 71 THR A C 1
ATOM 527 O O . THR A 1 71 ? 3.861 17.041 0.724 1.00 92.25 71 THR A O 1
ATOM 530 N N . ALA A 1 72 ? 2.023 17.289 -0.530 1.00 90.44 72 ALA A N 1
ATOM 531 C CA . ALA A 1 72 ? 1.219 17.862 0.552 1.00 90.44 72 ALA A CA 1
ATOM 532 C C . ALA A 1 72 ? 0.967 16.877 1.717 1.00 90.44 72 ALA A C 1
ATOM 534 O O . ALA A 1 72 ? 0.912 17.311 2.873 1.00 90.44 72 ALA A O 1
ATOM 535 N N . LEU A 1 73 ? 0.860 15.567 1.445 1.00 90.44 73 LEU A N 1
ATOM 536 C CA . LEU A 1 73 ? 0.812 14.525 2.483 1.00 90.44 73 LEU A CA 1
ATOM 537 C C . LEU A 1 73 ? 2.163 14.398 3.199 1.00 90.44 73 LEU A C 1
ATOM 539 O O . LEU A 1 73 ? 2.215 14.501 4.426 1.00 90.44 73 LEU A O 1
ATOM 543 N N . LEU A 1 74 ? 3.255 14.268 2.437 1.00 90.44 74 LEU A N 1
ATOM 544 C CA . LEU A 1 74 ? 4.622 14.133 2.950 1.00 90.44 74 LEU A CA 1
ATOM 545 C C . LEU A 1 74 ? 5.015 15.304 3.867 1.00 90.44 74 LEU A C 1
ATOM 547 O O . LEU A 1 74 ? 5.453 15.084 4.992 1.00 90.44 74 LEU A O 1
ATOM 551 N N . VAL A 1 75 ? 4.781 16.549 3.439 1.00 88.50 75 VAL A N 1
ATOM 552 C CA . VAL A 1 75 ? 5.055 17.769 4.231 1.00 88.50 75 VAL A CA 1
ATOM 553 C C . VAL A 1 75 ? 4.172 17.864 5.487 1.00 88.50 75 VAL A C 1
ATOM 555 O O . VAL A 1 75 ? 4.498 18.579 6.436 1.00 88.50 75 VAL A O 1
ATOM 558 N N . SER A 1 76 ? 3.058 17.130 5.536 1.00 82.56 76 SER A N 1
ATOM 559 C CA . SER A 1 76 ? 2.160 17.100 6.695 1.00 82.56 76 SER A CA 1
ATOM 560 C C . SER A 1 76 ? 2.460 15.959 7.674 1.00 82.56 76 SER A C 1
ATOM 562 O O . SER A 1 76 ? 2.092 16.070 8.843 1.00 82.56 76 SER A O 1
ATOM 564 N N . ALA A 1 77 ? 3.192 14.917 7.265 1.00 80.06 77 ALA A N 1
ATOM 565 C CA . ALA A 1 77 ? 3.584 13.815 8.146 1.00 80.06 77 ALA A CA 1
ATOM 566 C C . ALA A 1 77 ? 4.427 14.269 9.367 1.00 80.06 77 ALA A C 1
ATOM 568 O O . ALA A 1 77 ? 4.071 13.893 10.487 1.00 80.06 77 ALA A O 1
ATOM 569 N N . PRO A 1 78 ? 5.442 15.158 9.248 1.00 74.69 78 PRO A N 1
ATOM 570 C CA . PRO A 1 78 ? 6.157 15.700 10.410 1.00 74.69 78 PRO A CA 1
ATOM 571 C C . PRO A 1 78 ? 5.263 16.469 11.391 1.00 74.69 78 PRO A C 1
ATOM 573 O O . PRO A 1 78 ? 5.547 16.498 12.588 1.00 74.69 78 PRO A O 1
ATOM 576 N N . ARG A 1 79 ? 4.156 17.067 10.924 1.00 73.75 79 ARG A N 1
ATOM 577 C CA . ARG A 1 79 ? 3.211 17.782 11.799 1.00 73.75 79 ARG A CA 1
ATOM 578 C C . ARG A 1 79 ? 2.469 16.823 12.729 1.00 73.75 79 ARG A C 1
ATOM 580 O O . ARG A 1 79 ? 2.240 17.180 13.880 1.00 73.75 79 ARG A O 1
ATOM 587 N N . LEU A 1 80 ? 2.178 15.600 12.273 1.00 68.94 80 LEU A N 1
ATOM 588 C CA . LEU A 1 80 ? 1.647 14.523 13.117 1.00 68.94 80 LEU A CA 1
ATOM 589 C C . LEU A 1 80 ? 2.648 14.157 14.231 1.00 68.94 80 LEU A C 1
ATOM 591 O O . LEU A 1 80 ? 2.273 14.060 15.399 1.00 68.94 80 LEU A O 1
ATOM 595 N N . VAL A 1 81 ? 3.937 14.031 13.882 1.00 66.69 81 VAL A N 1
ATOM 596 C CA . VAL A 1 81 ? 5.021 13.740 14.842 1.00 66.69 81 VAL A CA 1
ATOM 597 C C . VAL A 1 81 ? 5.155 14.841 15.895 1.00 66.69 81 VAL A C 1
ATOM 599 O O . VAL A 1 81 ? 5.298 14.547 17.079 1.00 66.69 81 VAL A O 1
ATOM 602 N N . LEU A 1 82 ? 5.105 16.107 15.477 1.00 65.75 82 LEU A N 1
ATOM 603 C CA . LEU A 1 82 ? 5.257 17.255 16.371 1.00 65.75 82 LEU A CA 1
ATOM 604 C C . LEU A 1 82 ? 4.025 17.483 17.257 1.00 65.75 82 LEU A C 1
ATOM 606 O O . LEU A 1 82 ? 4.189 17.821 18.427 1.00 65.75 82 LEU A O 1
ATOM 610 N N . ALA A 1 83 ? 2.811 17.255 16.744 1.00 66.75 83 ALA A N 1
ATOM 611 C CA . ALA A 1 83 ? 1.582 17.355 17.530 1.00 66.75 83 ALA A CA 1
ATOM 612 C C . ALA A 1 83 ? 1.581 16.361 18.703 1.00 66.75 83 ALA A C 1
ATOM 614 O O . ALA A 1 83 ? 1.367 16.762 19.843 1.00 66.75 83 ALA A O 1
ATOM 615 N N . HIS A 1 84 ? 1.929 15.093 18.454 1.00 65.00 84 HIS A N 1
ATOM 616 C CA . HIS A 1 84 ? 2.016 14.063 19.498 1.00 65.00 84 HIS A CA 1
ATOM 617 C C . HIS A 1 84 ? 3.231 14.187 20.438 1.00 65.00 84 HIS A C 1
ATOM 619 O O . HIS A 1 84 ? 3.336 13.414 21.388 1.00 65.00 84 HIS A O 1
ATOM 625 N N . ARG A 1 85 ? 4.146 15.138 20.200 1.00 58.84 85 ARG A N 1
ATOM 626 C CA . ARG A 1 85 ? 5.276 15.446 21.099 1.00 58.84 85 ARG A CA 1
ATOM 627 C C . ARG A 1 85 ? 5.010 16.608 22.055 1.00 58.84 85 ARG A C 1
ATOM 629 O O . ARG A 1 85 ? 5.833 16.843 22.936 1.00 58.84 85 ARG A O 1
ATOM 636 N N . ARG A 1 86 ? 3.906 17.345 21.899 1.00 47.72 86 ARG A N 1
ATOM 637 C CA . ARG A 1 86 ? 3.532 18.398 22.852 1.00 47.72 86 ARG A CA 1
ATOM 638 C C . ARG A 1 86 ? 2.884 17.752 24.083 1.00 47.72 86 ARG A C 1
ATOM 640 O O . ARG A 1 86 ? 1.878 17.065 23.909 1.00 47.72 86 ARG A O 1
ATOM 647 N N . PRO A 1 87 ? 3.411 17.949 25.306 1.00 42.09 87 PRO A N 1
ATOM 648 C CA . PRO A 1 87 ? 2.648 17.617 26.502 1.00 42.09 87 PRO A CA 1
ATOM 649 C C . PRO A 1 87 ? 1.387 18.490 26.548 1.00 42.09 87 PRO A C 1
ATOM 651 O O . PRO A 1 87 ? 1.401 19.629 26.072 1.00 42.09 87 PRO A O 1
ATOM 654 N N . MET A 1 88 ? 0.306 17.968 27.133 1.00 37.44 88 MET A N 1
ATOM 655 C CA . MET A 1 88 ? -0.815 18.820 27.537 1.00 37.44 88 MET A CA 1
ATOM 656 C C . MET A 1 88 ? -0.282 19.914 28.476 1.00 37.44 88 MET A C 1
ATOM 658 O O . MET A 1 88 ? 0.528 19.588 29.352 1.00 37.44 88 MET A O 1
ATOM 662 N N . PRO A 1 89 ? -0.714 21.181 28.345 1.00 34.66 89 PRO A N 1
ATOM 663 C CA . PRO A 1 89 ? -0.496 22.146 29.412 1.00 34.66 89 PRO A CA 1
ATOM 664 C C . PRO A 1 89 ? -1.182 21.609 30.672 1.00 34.66 89 PRO A C 1
ATOM 666 O O . PRO A 1 89 ? -2.342 21.197 30.621 1.00 34.66 89 PRO A O 1
ATOM 669 N N . ALA A 1 90 ? -0.462 21.575 31.791 1.00 37.22 90 ALA A N 1
ATOM 670 C CA . ALA A 1 90 ? -1.069 21.217 33.063 1.00 37.22 90 ALA A CA 1
ATOM 671 C C . ALA A 1 90 ? -2.113 22.285 33.420 1.00 37.22 90 ALA A C 1
ATOM 673 O O . ALA A 1 90 ? -1.782 23.467 33.516 1.00 37.22 90 ALA A O 1
ATOM 674 N N . THR A 1 91 ? -3.366 21.873 33.604 1.00 37.59 91 THR A N 1
ATOM 675 C CA . THR A 1 91 ? -4.422 22.723 34.158 1.00 37.59 91 THR A CA 1
ATOM 676 C C . THR A 1 91 ? -4.026 23.092 35.584 1.00 37.59 91 THR A C 1
ATOM 678 O O . THR A 1 91 ? -4.045 22.246 36.478 1.00 37.59 91 THR A O 1
ATOM 681 N N . SER A 1 92 ? -3.597 24.340 35.783 1.00 40.59 92 SER A N 1
ATOM 682 C CA . SER A 1 92 ? -3.034 24.836 37.045 1.00 40.59 92 SER A CA 1
ATOM 683 C C . SER A 1 92 ? -4.123 25.159 38.079 1.00 40.59 92 SER A C 1
ATOM 685 O O . SER A 1 92 ? -4.186 26.269 38.604 1.00 40.59 92 SER A O 1
ATOM 687 N N . GLU A 1 93 ? -4.970 24.177 38.385 1.00 44.97 93 GLU A N 1
ATOM 688 C CA . GLU A 1 93 ? -6.094 24.276 39.323 1.00 44.97 93 GLU A CA 1
ATOM 689 C C . GLU A 1 93 ? -5.892 23.348 40.532 1.00 44.97 93 GLU A C 1
ATOM 691 O O . GLU A 1 93 ? -6.627 22.385 40.721 1.00 44.97 93 GLU A O 1
ATOM 696 N N . ALA A 1 94 ? -4.858 23.621 41.341 1.00 44.53 94 ALA A N 1
ATOM 697 C CA . ALA A 1 94 ? -4.677 23.041 42.684 1.00 44.53 94 ALA A CA 1
ATOM 698 C C . ALA A 1 94 ? -3.576 23.766 43.497 1.00 44.53 94 ALA A C 1
ATOM 700 O O . ALA A 1 94 ? -2.588 23.156 43.898 1.00 44.53 94 ALA A O 1
ATOM 701 N N . SER A 1 95 ? -3.709 25.078 43.726 1.00 41.22 95 SER A N 1
ATOM 702 C CA . SER A 1 95 ? -2.886 25.801 44.721 1.00 41.22 95 SER A CA 1
ATOM 703 C C . SER A 1 95 ? -3.612 27.053 45.233 1.00 41.22 95 SER A C 1
ATOM 705 O O . SER A 1 95 ? -3.172 28.186 45.051 1.00 41.22 95 SER A O 1
ATOM 707 N N . GLY A 1 96 ? -4.799 26.828 45.801 1.00 33.47 96 GLY A N 1
ATOM 708 C CA . GLY A 1 96 ? -5.685 27.852 46.361 1.00 33.47 96 GLY A CA 1
ATOM 709 C C . GLY A 1 96 ? -5.855 27.696 47.869 1.00 33.47 96 GLY A C 1
ATOM 710 O O . GLY A 1 96 ? -6.981 27.674 48.350 1.00 33.47 96 GLY A O 1
ATOM 711 N N . ASP A 1 97 ? -4.753 27.521 48.598 1.00 35.62 97 ASP A N 1
ATOM 712 C CA . ASP A 1 97 ? -4.771 27.448 50.060 1.00 35.62 97 ASP A CA 1
ATOM 713 C C . ASP A 1 97 ? -4.913 28.850 50.678 1.00 35.62 97 ASP A C 1
ATOM 715 O O . ASP A 1 97 ? -4.037 29.708 50.499 1.00 35.62 97 ASP A O 1
ATOM 719 N N . ARG A 1 98 ? -6.029 29.081 51.384 1.00 35.66 98 ARG A N 1
ATOM 720 C CA . ARG A 1 98 ? -6.165 30.117 52.417 1.00 35.66 98 ARG A CA 1
ATOM 721 C C . ARG A 1 98 ? -7.432 29.942 53.247 1.00 35.66 98 ARG A C 1
ATOM 723 O O . ARG A 1 98 ? -8.534 29.865 52.709 1.00 35.66 98 ARG A O 1
ATOM 730 N N . ASP A 1 99 ? -7.242 29.964 54.560 1.00 33.09 99 ASP A N 1
ATOM 731 C CA . ASP A 1 99 ? -8.298 29.853 55.560 1.00 33.09 99 ASP A CA 1
ATOM 732 C C . ASP A 1 99 ? -9.287 31.032 55.600 1.00 33.09 99 ASP A C 1
ATOM 734 O O . ASP A 1 99 ? -9.071 32.128 55.077 1.00 33.09 99 ASP A O 1
ATOM 738 N N . SER A 1 100 ? -10.393 30.760 56.289 1.00 35.22 100 SER A N 1
ATOM 739 C CA . SER A 1 100 ? -11.517 31.646 56.597 1.00 35.22 100 SER A CA 1
ATOM 740 C C . SER A 1 100 ? -11.152 33.018 57.182 1.00 35.22 100 SER A C 1
ATOM 742 O O . SER A 1 100 ? -10.237 33.103 57.994 1.00 35.22 100 SER A O 1
ATOM 744 N N . HIS A 1 101 ? -11.999 34.035 56.945 1.00 30.61 101 HIS A N 1
ATOM 745 C CA . HIS A 1 101 ? -12.781 34.680 58.024 1.00 30.61 101 HIS A CA 1
ATOM 746 C C . HIS A 1 101 ? -13.812 35.730 57.527 1.00 30.61 101 HIS A C 1
ATOM 748 O O . HIS A 1 101 ? -13.491 36.599 56.728 1.00 30.61 101 HIS A O 1
ATOM 754 N N . LEU A 1 102 ? -15.006 35.687 58.143 1.00 31.58 102 LEU A N 1
ATOM 755 C CA . LEU A 1 102 ? -15.978 36.777 58.394 1.00 31.58 102 LEU A CA 1
ATOM 756 C C . LEU A 1 102 ? -16.760 37.460 57.230 1.00 31.58 102 LEU A C 1
ATOM 758 O O . LEU A 1 102 ? -16.224 38.005 56.273 1.00 31.58 102 LEU A O 1
ATOM 762 N N . ARG A 1 103 ? -18.089 37.486 57.428 1.00 28.42 103 ARG A N 1
ATOM 763 C CA . ARG A 1 103 ? -19.174 38.265 56.767 1.00 28.42 103 ARG A CA 1
ATOM 764 C C . ARG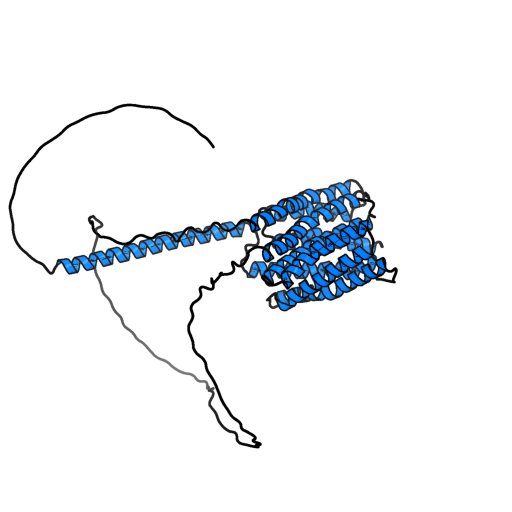 A 1 103 ? -19.486 39.520 57.645 1.00 28.42 103 ARG A C 1
ATOM 766 O O . ARG A 1 103 ? -18.916 39.582 58.737 1.00 28.42 103 ARG A O 1
ATOM 773 N N . PRO A 1 104 ? -20.449 40.428 57.333 1.00 49.50 104 PRO A N 1
ATOM 774 C CA . PRO A 1 104 ? -21.240 40.633 56.105 1.00 49.50 104 PRO A CA 1
ATOM 775 C C . PRO A 1 104 ? -21.325 42.118 55.625 1.00 49.50 104 PRO A C 1
ATOM 777 O O . PRO A 1 104 ? -20.763 43.021 56.235 1.00 49.50 104 PRO A O 1
ATOM 780 N N . GLY A 1 105 ? -22.109 42.366 54.567 1.00 28.52 105 GLY A N 1
ATOM 781 C CA . GLY A 1 105 ? -22.655 43.671 54.144 1.00 28.52 105 GLY A CA 1
ATOM 782 C C . GLY A 1 105 ? -23.896 43.448 53.255 1.00 28.52 105 GLY A C 1
ATOM 783 O O . GLY A 1 105 ? -24.020 42.359 52.692 1.00 28.52 105 GLY A O 1
ATOM 784 N N . SER A 1 106 ? -24.832 44.402 53.177 1.00 30.06 106 SER A N 1
ATOM 785 C CA . SER A 1 106 ? -26.190 44.207 52.615 1.00 30.06 106 SER A CA 1
ATOM 786 C C . SER A 1 106 ? -26.671 45.367 51.712 1.00 30.06 106 SER A C 1
ATOM 788 O O . SER A 1 106 ? -25.905 46.302 51.487 1.00 30.06 106 SER A O 1
ATOM 790 N N . ASP A 1 107 ? -27.938 45.288 51.258 1.00 33.44 107 ASP A N 1
ATOM 791 C CA . ASP A 1 107 ? -28.757 46.357 50.627 1.00 33.44 107 ASP A CA 1
ATOM 792 C C . ASP A 1 107 ? -28.410 46.640 49.131 1.00 33.44 107 ASP A C 1
ATOM 794 O O . ASP A 1 107 ? -27.245 46.557 48.755 1.00 33.44 107 ASP A O 1
ATOM 798 N N . ASP A 1 108 ? -29.291 46.995 48.172 1.00 33.94 108 ASP A N 1
ATOM 799 C CA . ASP A 1 108 ? -30.770 46.976 47.936 1.00 33.94 108 ASP A CA 1
ATOM 800 C C . ASP A 1 108 ? -30.971 47.217 46.383 1.00 33.94 108 ASP A C 1
ATOM 802 O O . ASP A 1 108 ? -29.962 47.369 45.692 1.00 33.94 108 ASP A O 1
ATOM 806 N N . HIS A 1 109 ? -32.109 47.294 45.659 1.00 33.50 109 HIS A N 1
ATOM 807 C CA . HIS A 1 109 ? -33.564 47.292 45.910 1.00 33.50 109 HIS A CA 1
ATOM 808 C C . HIS A 1 109 ? -34.374 46.941 44.619 1.00 33.50 109 HIS A C 1
ATOM 810 O O . HIS A 1 109 ? -33.822 46.949 43.521 1.00 33.50 109 HIS A O 1
ATOM 816 N N . ALA A 1 110 ? -35.710 46.830 44.755 1.00 32.69 110 ALA A N 1
ATOM 817 C CA . ALA A 1 110 ? -36.777 47.089 43.754 1.00 32.69 110 ALA A CA 1
ATOM 818 C C . ALA A 1 110 ? -37.156 46.020 42.691 1.00 32.69 110 ALA A C 1
ATOM 820 O O . ALA A 1 110 ? -36.320 45.556 41.925 1.00 32.69 110 ALA A O 1
ATOM 821 N N . GLY A 1 111 ? -38.471 45.734 42.547 1.00 31.70 111 GLY A N 1
ATOM 822 C CA . GLY A 1 111 ? -38.969 44.814 41.497 1.00 31.70 111 GLY A CA 1
ATOM 823 C C . GLY A 1 111 ? -40.473 44.763 41.144 1.00 31.70 111 GLY A C 1
ATOM 824 O O . GLY A 1 111 ? -40.752 44.638 39.965 1.00 31.70 111 GLY A O 1
ATOM 825 N N . ARG A 1 112 ? -41.416 44.931 42.096 1.00 31.66 112 ARG A N 1
ATOM 826 C CA . ARG A 1 112 ? -42.889 45.180 41.928 1.00 31.66 112 ARG A CA 1
ATOM 827 C C . ARG A 1 112 ? -43.775 44.282 41.007 1.00 31.66 112 ARG A C 1
ATOM 829 O O . ARG A 1 112 ? -43.452 44.026 39.859 1.00 31.66 112 ARG A O 1
ATOM 836 N N . HIS A 1 113 ? -45.027 44.100 41.472 1.00 35.34 113 HIS A N 1
ATOM 837 C CA . HIS A 1 113 ? -46.257 43.596 40.800 1.00 35.34 113 HIS A CA 1
ATOM 838 C C . HIS A 1 113 ? -46.501 42.072 40.790 1.00 35.34 113 HIS A C 1
ATOM 840 O O . HIS A 1 113 ? -45.552 41.318 40.641 1.00 35.34 113 HIS A O 1
ATOM 846 N N . SER A 1 114 ? -47.738 41.542 40.839 1.00 34.44 114 SER A N 1
ATOM 847 C CA . SER A 1 114 ? -49.048 41.977 41.405 1.00 34.44 114 SER A CA 1
ATOM 848 C C . SER A 1 114 ? -50.084 40.848 41.168 1.00 34.44 114 SER A C 1
ATOM 850 O O . SER A 1 114 ? -50.268 40.481 40.016 1.00 34.44 114 SER A O 1
ATOM 852 N N . ASP A 1 115 ? -50.736 40.355 42.232 1.00 31.52 115 ASP A N 1
ATOM 853 C CA . ASP A 1 115 ? -52.109 39.789 42.389 1.00 31.52 115 ASP A CA 1
ATOM 854 C C . ASP A 1 115 ? -53.057 39.521 41.177 1.00 31.52 115 ASP A C 1
ATOM 856 O O . ASP A 1 115 ? -53.033 40.274 40.203 1.00 31.52 115 ASP A O 1
ATOM 860 N N . PRO A 1 116 ? -54.120 38.679 41.332 1.00 48.00 116 PRO A N 1
ATOM 861 C CA . PRO A 1 116 ? -54.281 37.502 42.220 1.00 48.00 116 PRO A CA 1
ATOM 862 C C . PRO A 1 116 ? -55.155 36.344 41.635 1.00 48.00 116 PRO A C 1
ATOM 864 O O . PRO A 1 116 ? -55.866 36.512 40.647 1.00 48.00 116 PRO A O 1
ATOM 867 N N . GLY A 1 117 ? -55.283 35.233 42.376 1.00 29.23 117 GLY A N 1
ATOM 868 C CA . GLY A 1 117 ? -56.577 34.519 42.481 1.00 29.23 117 GLY A CA 1
ATOM 869 C C . GLY A 1 117 ? -56.796 33.233 41.652 1.00 29.23 117 GLY A C 1
ATOM 870 O O . GLY A 1 117 ? -55.983 32.914 40.789 1.00 29.23 117 GLY A O 1
ATOM 871 N N . PRO A 1 118 ? -57.841 32.436 41.986 1.00 54.03 118 PRO A N 1
ATOM 872 C CA . PRO A 1 118 ? -57.576 31.045 42.384 1.00 54.03 118 PRO A CA 1
ATOM 873 C C . PRO A 1 118 ? -58.538 29.960 41.826 1.00 54.03 118 PRO A C 1
ATOM 875 O O . PRO A 1 118 ? -59.426 30.239 41.027 1.00 54.03 118 PRO A O 1
ATOM 878 N N . ASP A 1 119 ? -58.351 28.738 42.347 1.00 33.38 119 ASP A N 1
ATOM 879 C CA . ASP A 1 119 ? -59.283 27.597 42.456 1.00 33.38 119 ASP A CA 1
ATOM 880 C C . ASP A 1 119 ? -59.793 26.869 41.195 1.00 33.38 119 ASP A C 1
ATOM 882 O O . ASP A 1 119 ? -60.593 27.389 40.420 1.00 33.38 119 ASP A O 1
ATOM 886 N N . SER A 1 120 ? -59.482 25.565 41.106 1.00 35.88 120 SER A N 1
ATOM 887 C CA . SER A 1 120 ? -60.479 24.465 41.163 1.00 35.88 120 SER A CA 1
ATOM 888 C C . SER A 1 120 ? -59.800 23.083 41.125 1.00 35.88 120 SER A C 1
ATOM 890 O O . SER A 1 120 ? -58.844 22.893 40.377 1.00 35.88 120 SER A O 1
ATOM 892 N N . ASP A 1 121 ? -60.311 22.128 41.913 1.00 34.81 121 ASP A N 1
ATOM 893 C CA . ASP A 1 121 ? -59.824 20.731 42.019 1.00 34.81 121 ASP A CA 1
ATOM 894 C C . ASP A 1 121 ? -60.848 19.747 41.343 1.00 34.81 121 ASP A C 1
ATOM 896 O O . ASP A 1 121 ? -61.547 20.213 40.437 1.00 34.81 121 ASP A O 1
ATOM 900 N N . PRO A 1 122 ? -60.974 18.418 41.601 1.00 60.03 122 PRO A N 1
ATOM 901 C CA . PRO A 1 122 ? -61.172 17.451 40.509 1.00 60.03 122 PRO A CA 1
ATOM 902 C C . PRO A 1 122 ? -62.544 16.730 40.503 1.00 60.03 122 PRO A C 1
ATOM 904 O O . PRO A 1 122 ? -63.339 16.844 41.435 1.00 60.03 122 PRO A O 1
ATOM 907 N N . GLY A 1 123 ? -62.816 15.911 39.473 1.00 30.22 123 GLY A N 1
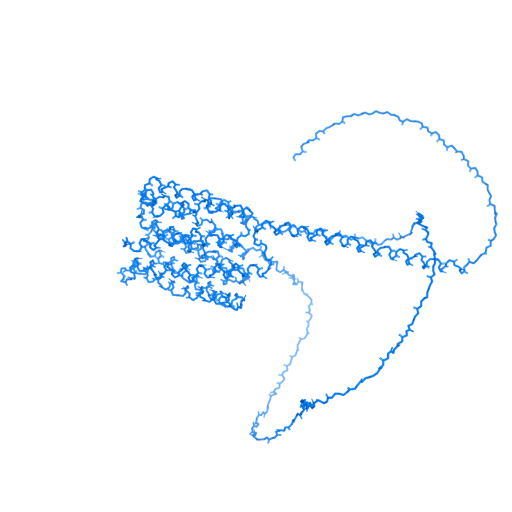ATOM 908 C CA . GLY A 1 123 ? -63.989 15.018 39.436 1.00 30.22 123 GLY A CA 1
ATOM 909 C C . GLY A 1 123 ? -63.931 13.906 38.360 1.00 30.22 123 GLY A C 1
ATOM 910 O O . GLY A 1 123 ? -63.125 14.037 37.435 1.00 30.22 123 GLY A O 1
ATOM 911 N N . PRO A 1 124 ? -64.722 12.808 38.476 1.00 62.56 124 PRO A N 1
ATOM 912 C CA . PRO A 1 124 ? -64.486 11.546 37.752 1.00 62.56 124 PRO A CA 1
ATOM 913 C C . PRO A 1 124 ? -65.709 11.006 36.948 1.00 62.56 124 PRO A C 1
ATOM 915 O O . PRO A 1 124 ? -66.660 11.739 36.692 1.00 62.56 124 PRO A O 1
ATOM 918 N N . ASP A 1 125 ? -65.661 9.704 36.610 1.00 35.28 125 ASP A N 1
ATOM 919 C CA . ASP A 1 125 ? -66.725 8.816 36.075 1.00 35.28 125 ASP A CA 1
ATOM 920 C C . ASP A 1 125 ? -67.134 9.047 34.590 1.00 35.28 125 ASP A C 1
ATOM 922 O O . ASP A 1 125 ? -67.165 10.167 34.095 1.00 35.28 125 ASP A O 1
ATOM 926 N N . SER A 1 126 ? -67.438 8.034 33.757 1.00 36.62 126 SER A N 1
ATOM 927 C CA . SER A 1 126 ? -68.313 6.865 33.998 1.00 36.62 126 SER A CA 1
ATOM 928 C C . SER A 1 126 ? -68.006 5.613 33.130 1.00 36.62 126 SER A C 1
ATOM 930 O O . SER A 1 126 ? -67.340 5.703 32.101 1.00 36.62 126 SER A O 1
ATOM 932 N N . ASP A 1 127 ? -68.567 4.467 33.543 1.00 38.38 127 ASP A N 1
ATOM 933 C CA . ASP A 1 127 ? -68.621 3.119 32.903 1.00 38.38 127 ASP A CA 1
ATOM 934 C C . ASP A 1 127 ? -69.922 2.971 32.026 1.00 38.38 127 ASP A C 1
ATOM 936 O O . ASP A 1 127 ? -70.600 3.996 31.875 1.00 38.38 127 ASP A O 1
ATOM 940 N N . PRO A 1 128 ? -70.422 1.802 31.513 1.00 52.97 128 PRO A N 1
ATOM 941 C CA . PRO A 1 128 ? -69.847 0.451 31.283 1.00 52.97 128 PRO A CA 1
ATOM 942 C C . PRO A 1 128 ? -70.229 -0.289 29.948 1.00 52.97 128 PRO A C 1
ATOM 944 O O . PRO A 1 128 ? -71.298 -0.067 29.390 1.00 52.97 128 PRO A O 1
ATOM 947 N N . GLY A 1 129 ? -69.422 -1.299 29.550 1.00 30.22 129 GLY A N 1
ATOM 948 C CA . GLY A 1 129 ? -69.776 -2.590 28.868 1.00 30.22 129 GLY A CA 1
ATOM 949 C C . GLY A 1 129 ? -70.629 -2.668 27.564 1.00 30.22 129 GLY A C 1
ATOM 950 O O . GLY A 1 129 ? -71.051 -1.644 27.032 1.00 30.22 129 GLY A O 1
ATOM 951 N N . PRO A 1 130 ? -70.941 -3.886 27.030 1.00 55.69 130 PRO A N 1
ATOM 952 C CA . PRO A 1 130 ? -70.451 -5.232 27.397 1.00 55.69 130 PRO A CA 1
ATOM 953 C C . PRO A 1 130 ? -69.960 -6.152 26.223 1.00 55.69 130 PRO A C 1
ATOM 955 O O . PRO A 1 130 ? -70.193 -5.885 25.049 1.00 55.69 130 PRO A O 1
ATOM 958 N N . ASP A 1 131 ? -69.323 -7.270 26.604 1.00 37.97 131 ASP A N 1
ATOM 959 C CA . ASP A 1 131 ? -69.219 -8.622 25.993 1.00 37.97 131 ASP A CA 1
ATOM 960 C C . ASP A 1 131 ? -68.915 -8.881 24.492 1.00 37.97 131 ASP A C 1
ATOM 962 O O . ASP A 1 131 ? -69.735 -8.671 23.598 1.00 37.97 131 ASP A O 1
ATOM 966 N N . SER A 1 132 ? -67.822 -9.621 24.225 1.00 36.25 132 SER A N 1
ATOM 967 C CA . SER A 1 132 ? -67.929 -11.076 23.931 1.00 36.25 132 SER A CA 1
ATOM 968 C C . SER A 1 132 ? -66.577 -11.827 23.826 1.00 36.25 132 SER A C 1
ATOM 970 O O . SER A 1 132 ? -65.574 -11.319 23.334 1.00 36.25 132 SER A O 1
ATOM 972 N N . ASP A 1 133 ? -66.603 -13.066 24.318 1.00 33.19 133 ASP A N 1
ATOM 973 C CA . ASP A 1 133 ? -65.557 -14.087 24.517 1.00 33.19 133 ASP A CA 1
ATOM 974 C C . ASP A 1 133 ? -64.398 -14.234 23.500 1.00 33.19 133 ASP A C 1
ATOM 976 O O . ASP A 1 133 ? -64.613 -14.301 22.286 1.00 33.19 133 ASP A O 1
ATOM 980 N N . ARG A 1 134 ? -63.193 -14.559 24.022 1.00 35.06 134 ARG A N 1
ATOM 981 C CA . ARG A 1 134 ? -62.635 -15.940 23.938 1.00 35.06 134 ARG A CA 1
ATOM 982 C C . ARG A 1 134 ? -61.322 -16.177 24.707 1.00 35.06 134 ARG A C 1
ATOM 984 O O . ARG A 1 134 ? -60.272 -15.648 24.360 1.00 35.06 134 ARG A O 1
ATOM 991 N N . ASP A 1 135 ? -61.431 -17.053 25.703 1.00 34.03 135 ASP A N 1
ATOM 992 C CA . ASP A 1 135 ? -60.476 -18.051 26.216 1.00 34.03 135 ASP A CA 1
ATOM 993 C C . ASP A 1 135 ? -58.948 -17.811 26.169 1.00 34.03 135 ASP A C 1
ATOM 995 O O . ASP A 1 135 ? -58.275 -17.847 25.138 1.00 34.03 135 ASP A O 1
ATOM 999 N N . ALA A 1 136 ? -58.389 -17.743 27.380 1.00 33.84 136 ALA A N 1
ATOM 1000 C CA . ALA A 1 136 ? -56.981 -17.976 27.726 1.00 33.84 136 ALA A CA 1
ATOM 1001 C C . ALA A 1 136 ? -56.753 -19.514 27.973 1.00 33.84 136 ALA A C 1
ATOM 1003 O O . ALA A 1 136 ? -57.642 -20.281 27.605 1.00 33.84 136 ALA A O 1
ATOM 1004 N N . PRO A 1 137 ? -55.659 -20.048 28.593 1.00 42.97 137 PRO A N 1
ATOM 1005 C CA . PRO A 1 137 ? -54.556 -19.373 29.286 1.00 42.97 137 PRO A CA 1
ATOM 1006 C C . PRO A 1 137 ? -53.116 -19.915 29.063 1.00 42.97 137 PRO A C 1
ATOM 1008 O O . PRO A 1 137 ? -52.868 -21.029 28.609 1.00 42.97 137 PRO A O 1
ATOM 1011 N N . ARG A 1 138 ? -52.136 -19.125 29.526 1.00 40.03 138 ARG A N 1
ATOM 1012 C CA . ARG A 1 138 ? -50.889 -19.617 30.163 1.00 40.03 138 ARG A CA 1
ATOM 1013 C C . ARG A 1 138 ? -51.089 -19.505 31.689 1.00 40.03 138 ARG A C 1
ATOM 1015 O O . ARG A 1 138 ? -51.858 -18.623 32.072 1.00 40.03 138 ARG A O 1
ATOM 1022 N N . PRO A 1 139 ? -50.375 -20.247 32.570 1.00 46.91 139 PRO A N 1
ATOM 1023 C CA . PRO A 1 139 ? -49.161 -19.617 33.127 1.00 46.91 139 PRO A CA 1
ATOM 1024 C C . PRO A 1 139 ? -48.049 -20.530 33.733 1.00 46.91 139 PRO A C 1
ATOM 1026 O O . PRO A 1 139 ? -48.279 -21.631 34.208 1.00 46.91 139 PRO A O 1
ATOM 1029 N N . ASN A 1 140 ? -46.863 -19.914 33.831 1.00 32.88 140 ASN A N 1
ATOM 1030 C CA . ASN A 1 140 ? -45.820 -19.983 34.878 1.00 32.88 140 ASN A CA 1
ATOM 1031 C C . ASN A 1 140 ? -44.939 -21.210 35.227 1.00 32.88 140 ASN A C 1
ATOM 1033 O O . ASN A 1 140 ? -45.287 -22.377 35.119 1.00 32.88 140 ASN A O 1
ATOM 1037 N N . ARG A 1 141 ? -43.758 -20.835 35.752 1.00 38.25 141 ARG A N 1
ATOM 1038 C CA . ARG A 1 141 ? -42.768 -21.641 36.491 1.00 38.25 141 A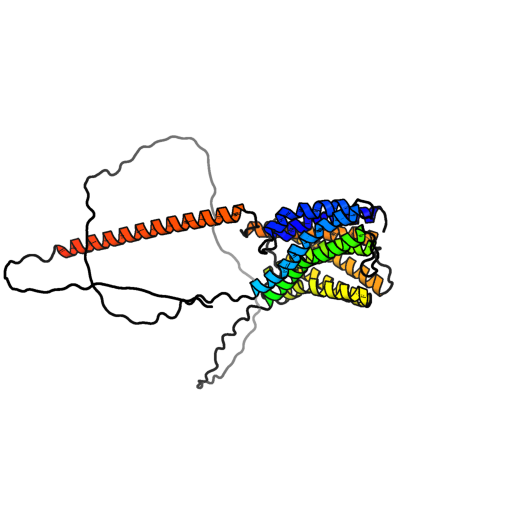RG A CA 1
ATOM 1039 C C . ARG A 1 141 ? -43.267 -22.034 37.891 1.00 38.25 141 ARG A C 1
ATOM 1041 O O . ARG A 1 141 ? -43.861 -21.184 38.545 1.00 38.25 141 ARG A O 1
ATOM 1048 N N . TYR A 1 142 ? -42.849 -23.211 38.381 1.00 30.41 142 TYR A N 1
ATOM 1049 C CA . TYR A 1 142 ? -42.367 -23.557 39.749 1.00 30.41 142 TYR A CA 1
ATOM 1050 C C . TYR A 1 142 ? -42.130 -25.098 39.813 1.00 30.41 142 TYR A C 1
ATOM 1052 O O . TYR A 1 142 ? -42.742 -25.805 39.022 1.00 30.41 142 TYR A O 1
ATOM 1060 N N . ARG A 1 143 ? -41.317 -25.714 40.694 1.00 28.80 143 ARG A N 1
ATOM 1061 C CA . ARG A 1 143 ? -40.090 -25.307 41.429 1.00 28.80 143 ARG A CA 1
ATOM 1062 C C . ARG A 1 143 ? -39.482 -26.556 42.130 1.00 28.80 143 ARG A C 1
ATOM 1064 O O . ARG A 1 143 ? -40.217 -27.204 42.859 1.00 28.80 143 ARG A O 1
ATOM 1071 N N . ASN A 1 144 ? -38.155 -26.750 42.040 1.00 29.22 144 ASN A N 1
ATOM 1072 C CA . ASN A 1 144 ? -37.307 -27.591 42.925 1.00 29.22 144 ASN A CA 1
ATOM 1073 C C . ASN A 1 144 ? -37.453 -29.142 42.937 1.00 29.22 144 ASN A C 1
ATOM 1075 O O . ASN A 1 144 ? -38.452 -29.701 42.510 1.00 29.22 144 ASN A O 1
ATOM 1079 N N . ASP A 1 145 ? -36.381 -29.758 43.465 1.00 28.92 145 ASP A N 1
ATOM 1080 C CA . ASP A 1 145 ? -36.207 -31.072 44.125 1.00 28.92 145 ASP A CA 1
ATOM 1081 C C . ASP A 1 145 ? -36.550 -32.389 43.388 1.00 28.92 145 ASP A C 1
ATOM 1083 O O . ASP A 1 145 ? -37.710 -32.766 43.254 1.00 28.92 145 ASP A O 1
ATOM 1087 N N . LEU A 1 146 ? -35.515 -33.180 43.044 1.00 33.84 146 LEU A N 1
ATOM 1088 C CA . LEU A 1 146 ? -35.092 -34.371 43.821 1.00 33.84 146 LEU A CA 1
ATOM 1089 C C . LEU A 1 146 ? -33.874 -35.097 43.192 1.00 33.84 146 LEU A C 1
ATOM 1091 O O . LEU A 1 146 ? -33.805 -35.284 41.981 1.00 33.84 146 LEU A O 1
ATOM 1095 N N . ASP A 1 147 ? -32.958 -35.552 44.050 1.00 39.22 147 ASP A N 1
ATOM 1096 C CA . ASP A 1 147 ? -31.882 -36.541 43.823 1.00 39.22 147 ASP A CA 1
ATOM 1097 C C . ASP A 1 147 ? -31.821 -37.417 45.094 1.00 39.22 147 ASP A C 1
ATOM 1099 O O . ASP A 1 147 ? -32.125 -36.890 46.175 1.00 39.22 147 ASP A O 1
ATOM 1103 N N . PRO A 1 148 ? -31.547 -38.737 45.014 1.00 43.62 148 PRO A N 1
ATOM 1104 C CA . PRO A 1 148 ? -30.298 -39.199 45.647 1.00 43.62 148 PRO A CA 1
ATOM 1105 C C . PRO A 1 148 ? -29.646 -40.499 45.104 1.00 43.62 148 PRO A C 1
ATOM 1107 O O . PRO A 1 148 ? -30.280 -41.554 45.038 1.00 43.62 148 PRO A O 1
ATOM 1110 N N . GLY A 1 149 ? -28.309 -40.474 45.006 1.00 29.50 149 GLY A N 1
ATOM 1111 C CA . GLY A 1 149 ? -27.409 -41.633 45.211 1.00 29.50 149 GLY A CA 1
ATOM 1112 C C . GLY A 1 149 ? -27.016 -42.436 43.957 1.00 29.50 149 GLY A C 1
ATOM 1113 O O . GLY A 1 149 ? -27.750 -42.468 42.977 1.00 29.50 149 GLY A O 1
ATOM 1114 N N . SER A 1 150 ? -25.868 -43.125 43.907 1.00 30.89 150 SER A N 1
ATOM 1115 C CA . SER A 1 150 ? -24.732 -43.305 44.845 1.00 30.89 150 SER A CA 1
ATOM 1116 C C . SER A 1 150 ? -23.401 -43.224 44.034 1.00 30.89 150 SER A C 1
ATOM 1118 O O . SER A 1 150 ? -23.449 -43.059 42.819 1.00 30.89 150 SER A O 1
ATOM 1120 N N . ASP A 1 151 ? -22.166 -43.214 44.556 1.00 32.97 151 ASP A N 1
ATOM 1121 C CA . ASP A 1 151 ? -21.592 -43.873 45.738 1.00 32.97 151 ASP A CA 1
ATOM 1122 C C . ASP A 1 151 ? -20.357 -43.143 46.321 1.00 32.97 151 ASP A C 1
ATOM 1124 O O . ASP A 1 151 ? -19.891 -42.137 45.785 1.00 32.97 151 ASP A O 1
ATOM 1128 N N . ARG A 1 152 ? -19.827 -43.648 47.446 1.00 33.09 152 ARG A N 1
ATOM 1129 C CA . ARG A 1 152 ? -18.672 -43.072 48.171 1.00 33.09 152 ARG A CA 1
ATOM 1130 C C . ARG A 1 152 ? -17.326 -43.656 47.732 1.00 33.09 152 ARG A C 1
ATOM 1132 O O . ARG A 1 152 ? -17.252 -44.827 47.380 1.00 33.09 152 ARG A O 1
ATOM 1139 N N . HIS A 1 153 ? -16.248 -42.905 47.975 1.00 33.44 153 HIS A N 1
ATOM 1140 C CA . HIS A 1 153 ? -15.117 -43.433 48.752 1.00 33.44 153 HIS A CA 1
ATOM 1141 C C . HIS A 1 153 ? -14.293 -42.306 49.402 1.00 33.44 153 HIS A C 1
ATOM 1143 O O . HIS A 1 153 ? -13.798 -41.410 48.723 1.00 33.44 153 HIS A O 1
ATOM 1149 N N . ASP A 1 154 ? -14.154 -42.360 50.727 1.00 33.91 154 ASP A N 1
ATOM 1150 C CA . ASP A 1 154 ? -13.367 -41.423 51.536 1.00 33.91 154 ASP A CA 1
ATOM 1151 C C . ASP A 1 154 ? -11.860 -41.743 51.519 1.00 33.91 154 ASP A C 1
ATOM 1153 O O . ASP A 1 154 ? -11.488 -42.911 51.411 1.00 33.91 154 ASP A O 1
ATOM 1157 N N . LEU A 1 155 ? -11.003 -40.734 51.755 1.00 33.78 155 LEU A N 1
ATOM 1158 C CA . LEU A 1 155 ? -9.773 -40.877 52.561 1.00 33.78 155 LEU A CA 1
ATOM 1159 C C . LEU A 1 155 ? -9.163 -39.512 52.964 1.00 33.78 155 LEU A C 1
ATOM 1161 O O . LEU A 1 155 ? -9.006 -38.616 52.139 1.00 33.78 155 LEU A O 1
ATOM 1165 N N . ALA A 1 156 ? -8.794 -39.381 54.242 1.00 33.03 156 ALA A N 1
ATOM 1166 C CA . ALA A 1 156 ? -8.089 -38.260 54.897 1.00 33.03 156 ALA A CA 1
ATOM 1167 C C . ALA A 1 156 ? -7.583 -38.760 56.288 1.00 33.03 156 ALA A C 1
ATOM 1169 O O . ALA A 1 156 ? -7.857 -39.925 56.593 1.00 33.03 156 ALA A O 1
ATOM 1170 N N . PRO A 1 157 ? -6.953 -37.967 57.197 1.00 58.59 157 PRO A N 1
ATOM 1171 C CA . PRO A 1 157 ? -6.399 -36.602 57.101 1.00 58.59 157 PRO A CA 1
ATOM 1172 C C . PRO A 1 157 ? -4.970 -36.431 57.722 1.00 58.59 157 PRO A C 1
ATOM 1174 O O . PRO A 1 157 ? -4.410 -37.353 58.306 1.00 58.59 157 PRO A O 1
ATOM 1177 N N . GLY A 1 158 ? -4.430 -35.200 57.715 1.00 29.45 158 GLY A N 1
ATOM 1178 C CA . GLY A 1 158 ? -3.337 -34.707 58.591 1.00 29.45 158 GLY A CA 1
ATOM 1179 C C . GLY A 1 158 ? -3.002 -33.241 58.240 1.00 29.45 158 GLY A C 1
ATOM 1180 O O . GLY A 1 158 ? -2.959 -32.935 57.055 1.00 29.45 158 GLY A O 1
ATOM 1181 N N . ARG A 1 159 ? -2.955 -32.224 59.126 1.00 35.28 159 ARG A N 1
ATOM 1182 C CA . ARG A 1 159 ? -2.249 -32.017 60.423 1.00 35.28 159 ARG A CA 1
ATOM 1183 C C . ARG A 1 159 ? -0.714 -31.997 60.258 1.00 35.28 159 ARG A C 1
ATOM 1185 O O . ARG A 1 159 ? -0.190 -32.895 59.620 1.00 35.28 159 ARG A O 1
ATOM 1192 N N . GLU A 1 160 ? 0.050 -31.037 60.801 1.00 32.91 160 GLU A N 1
ATOM 1193 C CA . GLU A 1 160 ? -0.236 -29.966 61.787 1.00 32.91 160 GLU A CA 1
ATOM 1194 C C . GLU A 1 160 ? 0.879 -28.879 61.796 1.00 32.91 160 GLU A C 1
ATOM 1196 O O . GLU A 1 160 ? 2.021 -29.247 61.546 1.00 32.91 160 GLU A O 1
ATOM 1201 N N . ARG A 1 161 ? 0.568 -27.631 62.232 1.00 36.22 161 ARG A N 1
ATOM 1202 C CA . ARG A 1 161 ? 1.476 -26.664 62.937 1.00 36.22 161 ARG A CA 1
ATOM 1203 C C . ARG A 1 161 ? 2.742 -26.151 62.198 1.00 36.22 161 ARG A C 1
ATOM 1205 O O . ARG A 1 161 ? 3.125 -26.686 61.170 1.00 36.22 161 ARG A O 1
ATOM 1212 N N . ASP A 1 162 ? 3.470 -25.113 62.636 1.00 32.00 162 ASP A N 1
ATOM 1213 C CA . ASP A 1 162 ? 3.198 -23.936 63.499 1.00 32.00 162 ASP A CA 1
ATOM 1214 C C . ASP A 1 162 ? 4.234 -22.824 63.177 1.00 32.00 162 ASP A C 1
ATOM 1216 O O . ASP A 1 162 ? 5.175 -23.063 62.421 1.00 32.00 162 ASP A O 1
ATOM 1220 N N . ALA A 1 163 ? 4.085 -21.667 63.843 1.00 34.16 163 ALA A N 1
ATOM 1221 C CA . ALA A 1 163 ? 5.065 -20.594 64.110 1.00 34.16 163 ALA A CA 1
ATOM 1222 C C . ALA A 1 163 ? 4.788 -19.244 63.425 1.00 34.16 163 ALA A C 1
ATOM 1224 O O . ALA A 1 163 ? 4.734 -19.119 62.205 1.00 34.16 163 ALA A O 1
ATOM 1225 N N . GLY A 1 164 ? 4.686 -18.201 64.253 1.00 31.27 164 GLY A N 1
ATOM 1226 C CA . GLY A 1 164 ? 4.705 -16.800 63.838 1.00 31.27 164 GLY A CA 1
ATOM 1227 C C . GLY A 1 164 ? 5.838 -16.047 64.533 1.00 31.27 164 GLY A C 1
ATOM 1228 O O . GLY A 1 164 ? 6.301 -16.454 65.598 1.00 31.27 164 GLY A O 1
ATOM 1229 N N . ALA A 1 165 ? 6.263 -14.930 63.947 1.00 32.81 165 ALA A N 1
ATOM 1230 C CA . ALA A 1 165 ? 7.198 -13.995 64.561 1.00 32.81 165 ALA A CA 1
ATOM 1231 C C . ALA A 1 165 ? 6.819 -12.561 64.172 1.00 32.81 165 ALA A C 1
ATOM 1233 O O . ALA A 1 165 ? 6.698 -12.241 62.991 1.00 32.81 165 ALA A O 1
ATOM 1234 N N . SER A 1 166 ? 6.627 -11.700 65.170 1.00 35.91 166 SER A N 1
ATOM 1235 C CA . SER A 1 166 ? 6.291 -10.285 64.998 1.00 35.91 166 SER A CA 1
ATOM 1236 C C . SER A 1 166 ? 7.392 -9.404 65.578 1.00 35.91 166 SER A C 1
ATOM 1238 O O . SER A 1 166 ? 7.709 -9.541 66.765 1.00 35.91 166 SER A O 1
ATOM 1240 N N . GLN A 1 167 ? 7.925 -8.462 64.795 1.00 33.84 167 GLN A N 1
ATOM 1241 C CA . GLN A 1 167 ? 8.640 -7.304 65.340 1.00 33.84 167 GLN A CA 1
ATOM 1242 C C . GLN A 1 167 ? 8.740 -6.131 64.353 1.00 33.84 167 GLN A C 1
ATOM 1244 O O . GLN A 1 167 ? 8.364 -6.241 63.191 1.00 33.84 167 GLN A O 1
ATOM 1249 N N . HIS A 1 168 ? 9.156 -4.993 64.905 1.00 31.73 168 HIS A N 1
ATOM 1250 C CA . HIS A 1 168 ? 9.014 -3.622 64.416 1.00 31.73 168 HIS A CA 1
ATOM 1251 C C . HIS A 1 168 ? 9.501 -3.302 62.986 1.00 31.73 168 HIS A C 1
ATOM 1253 O O . HIS A 1 168 ? 10.453 -3.888 62.481 1.00 31.73 168 HIS A O 1
ATOM 1259 N N . GLY A 1 169 ? 8.893 -2.263 62.398 1.00 30.48 169 GLY A N 1
ATOM 1260 C CA . GLY A 1 169 ? 9.559 -1.352 61.452 1.00 30.48 169 GLY A CA 1
ATOM 1261 C C . GLY A 1 169 ? 10.115 -0.117 62.194 1.00 30.48 169 GLY A C 1
ATOM 1262 O O . GLY A 1 169 ? 10.406 -0.235 63.384 1.00 30.48 169 GLY A O 1
ATOM 1263 N N . PRO A 1 170 ? 10.186 1.085 61.589 1.00 53.84 170 PRO A N 1
ATOM 1264 C CA . PRO A 1 170 ? 9.829 1.453 60.218 1.00 53.84 170 PRO A CA 1
ATOM 1265 C C . PRO A 1 170 ? 11.064 1.749 59.351 1.00 53.84 170 PRO A C 1
ATOM 1267 O O . PRO A 1 170 ? 12.113 2.109 59.873 1.00 53.84 170 PRO A O 1
ATOM 1270 N N . ASP A 1 171 ? 10.906 1.716 58.026 1.00 31.02 171 ASP A N 1
ATOM 1271 C CA . ASP A 1 171 ? 11.844 2.416 57.143 1.00 31.02 171 ASP A CA 1
ATOM 1272 C C . ASP A 1 171 ? 11.146 2.974 55.896 1.00 31.02 171 ASP A C 1
ATOM 1274 O O . ASP A 1 171 ? 10.183 2.394 55.380 1.00 31.02 171 ASP A O 1
ATOM 1278 N N . SER A 1 172 ? 11.588 4.145 55.440 1.00 41.84 172 SER A N 1
ATOM 1279 C CA . SER A 1 172 ? 10.877 4.974 54.460 1.00 41.84 172 SER A CA 1
ATOM 1280 C C . SER A 1 172 ? 11.168 4.567 53.013 1.00 41.84 172 SER A C 1
ATOM 1282 O O . SER A 1 172 ? 11.755 5.309 52.224 1.00 41.84 172 SER A O 1
ATOM 1284 N N . ALA A 1 173 ? 10.675 3.392 52.618 1.00 34.34 173 ALA A N 1
ATOM 1285 C CA . ALA A 1 173 ? 10.620 3.007 51.212 1.00 34.34 173 ALA A CA 1
ATOM 1286 C C . ALA A 1 173 ? 9.718 3.985 50.433 1.00 34.34 173 ALA A C 1
ATOM 1288 O O . ALA A 1 173 ? 8.490 3.885 50.470 1.00 34.34 173 ALA A O 1
ATOM 1289 N N . HIS A 1 174 ? 10.330 4.944 49.727 1.00 34.97 174 HIS A N 1
ATOM 1290 C CA . HIS A 1 174 ? 9.618 5.875 48.854 1.00 34.97 174 HIS A CA 1
ATOM 1291 C C . HIS A 1 174 ? 8.690 5.103 47.912 1.00 34.97 174 HIS A C 1
ATOM 1293 O O . HIS A 1 174 ? 9.155 4.351 47.051 1.00 34.97 174 HIS A O 1
ATOM 1299 N N . SER A 1 175 ? 7.381 5.353 48.015 1.00 33.94 175 SER A N 1
ATOM 1300 C CA . SER A 1 175 ? 6.423 4.942 46.989 1.00 33.94 175 SER A CA 1
ATOM 1301 C C . SER A 1 175 ? 6.634 5.821 45.760 1.00 33.94 175 SER A C 1
ATOM 1303 O O . SER A 1 175 ? 5.926 6.799 45.517 1.00 33.94 175 SER A O 1
ATOM 1305 N N . GLY A 1 176 ? 7.693 5.503 45.015 1.00 30.38 176 GLY A N 1
ATOM 1306 C CA . GLY A 1 176 ? 8.007 6.087 43.727 1.00 30.38 176 GLY A CA 1
ATOM 1307 C C . GLY A 1 176 ? 6.917 5.694 42.748 1.00 30.38 176 GLY A C 1
ATOM 1308 O O . GLY A 1 176 ? 7.047 4.695 42.042 1.00 30.38 176 GLY A O 1
ATOM 1309 N N . ALA A 1 177 ? 5.837 6.478 42.730 1.00 36.78 177 ALA A N 1
ATOM 1310 C CA . ALA A 1 177 ? 4.763 6.377 41.761 1.00 36.78 177 ALA A CA 1
ATOM 1311 C C . ALA A 1 177 ? 5.385 6.461 40.365 1.00 36.78 177 ALA A C 1
ATOM 1313 O O . ALA A 1 177 ? 5.733 7.541 39.888 1.00 36.78 177 ALA A O 1
ATOM 1314 N N . SER A 1 178 ? 5.602 5.296 39.748 1.00 35.16 178 SER A N 1
ATOM 1315 C CA . SER A 1 178 ? 6.351 5.187 38.502 1.00 35.16 178 SER A CA 1
ATOM 1316 C C . SER A 1 178 ? 5.578 5.925 37.419 1.00 35.16 178 SER A C 1
ATOM 1318 O O . SER A 1 178 ? 4.562 5.435 36.917 1.00 35.16 178 SER A O 1
ATOM 1320 N N . ALA A 1 179 ? 6.031 7.143 37.116 1.00 38.78 179 ALA A N 1
ATOM 1321 C CA . ALA A 1 179 ? 5.394 8.023 36.156 1.00 38.78 179 ALA A CA 1
ATOM 1322 C C . ALA A 1 179 ? 5.356 7.302 34.806 1.00 38.78 179 ALA A C 1
ATOM 1324 O O . ALA A 1 179 ? 6.381 7.167 34.134 1.00 38.78 179 ALA A O 1
ATOM 1325 N N . ARG A 1 180 ? 4.173 6.786 34.438 1.00 40.84 180 ARG A N 1
ATOM 1326 C CA . ARG A 1 180 ? 3.950 6.014 33.209 1.00 40.84 180 ARG A CA 1
ATOM 1327 C C . ARG A 1 180 ? 4.389 6.853 32.015 1.00 40.84 180 ARG A C 1
ATOM 1329 O O . ARG A 1 180 ? 3.607 7.678 31.559 1.00 40.84 180 ARG A O 1
ATOM 1336 N N . GLN A 1 181 ? 5.606 6.630 31.511 1.00 39.81 181 GLN A N 1
ATOM 1337 C CA . GLN A 1 181 ? 6.194 7.433 30.436 1.00 39.81 181 GLN A CA 1
ATOM 1338 C C . GLN A 1 181 ? 5.256 7.485 29.214 1.00 39.81 181 GLN A C 1
ATOM 1340 O O . GLN A 1 181 ? 5.152 6.494 28.476 1.00 39.81 181 GLN A O 1
ATOM 1345 N N . PRO A 1 182 ? 4.578 8.619 28.957 1.00 45.00 182 PRO A N 1
ATOM 1346 C CA . PRO A 1 182 ? 3.591 8.708 27.898 1.00 45.00 182 PRO A CA 1
ATOM 1347 C C . PRO A 1 182 ? 4.313 9.089 26.602 1.00 45.00 182 PRO A C 1
ATOM 1349 O O . PRO A 1 182 ? 4.432 10.257 26.257 1.00 45.00 182 PRO A O 1
ATOM 1352 N N . GLY A 1 183 ? 4.851 8.089 25.896 1.00 50.12 183 GLY A N 1
ATOM 1353 C CA . GLY A 1 183 ? 5.598 8.330 24.655 1.00 50.12 183 GLY A CA 1
ATOM 1354 C C . GLY A 1 183 ? 5.740 7.110 23.748 1.00 50.12 183 GLY A C 1
ATOM 1355 O O . GLY A 1 183 ? 5.223 7.100 22.632 1.00 50.12 183 GLY A O 1
ATOM 1356 N N . HIS A 1 184 ? 6.400 6.050 24.224 1.00 55.97 184 HIS A N 1
ATOM 1357 C CA . HIS A 1 184 ? 6.879 4.950 23.371 1.00 55.97 184 HIS A CA 1
ATOM 1358 C C . HIS A 1 184 ? 5.806 4.230 22.527 1.00 55.97 184 HIS A C 1
ATOM 1360 O O . HIS A 1 184 ? 6.124 3.726 21.456 1.00 55.97 184 HIS A O 1
ATOM 1366 N N . GLY A 1 185 ? 4.546 4.159 22.971 1.00 56.50 185 GLY A N 1
ATOM 1367 C CA . GLY A 1 185 ? 3.454 3.587 22.166 1.00 56.50 185 GLY A CA 1
ATOM 1368 C C . GLY A 1 185 ? 2.941 4.520 21.069 1.00 56.50 185 GLY A C 1
ATOM 1369 O O . GLY A 1 185 ? 2.739 4.090 19.935 1.00 56.50 185 GLY A O 1
ATOM 1370 N N . VAL A 1 186 ? 2.776 5.803 21.395 1.00 64.19 186 VAL A N 1
ATOM 1371 C CA . VAL A 1 186 ? 2.247 6.818 20.474 1.00 64.19 186 VAL A CA 1
ATOM 1372 C C . VAL A 1 186 ? 3.243 7.077 19.343 1.00 64.19 186 VAL A C 1
ATOM 1374 O O . VAL A 1 186 ? 2.857 7.083 18.177 1.00 64.19 186 VAL A O 1
ATOM 1377 N N . THR A 1 187 ? 4.536 7.189 19.667 1.00 79.56 187 THR A N 1
ATOM 1378 C CA . THR A 1 187 ? 5.603 7.456 18.690 1.00 79.56 187 THR A CA 1
ATOM 1379 C C . THR A 1 187 ? 5.676 6.410 17.573 1.00 79.56 187 THR A C 1
ATOM 1381 O O . THR A 1 187 ? 5.867 6.778 16.419 1.00 79.56 187 THR A O 1
ATOM 1384 N N . LEU A 1 188 ? 5.494 5.117 17.867 1.00 83.69 188 LEU A N 1
ATOM 1385 C CA . LEU A 1 188 ? 5.640 4.062 16.850 1.00 83.69 188 LEU A CA 1
ATOM 1386 C C . LEU A 1 188 ? 4.415 3.960 15.925 1.00 83.69 188 LEU A C 1
ATOM 1388 O O . LEU A 1 188 ? 4.575 3.800 14.716 1.00 83.69 188 LEU A O 1
ATOM 1392 N N . ARG A 1 189 ? 3.197 4.178 16.448 1.00 87.00 189 ARG A N 1
ATOM 1393 C CA . ARG A 1 189 ? 2.002 4.408 15.611 1.00 87.00 189 ARG A CA 1
ATOM 1394 C C . ARG A 1 189 ? 2.213 5.596 14.670 1.00 87.00 189 ARG A C 1
ATOM 1396 O O . ARG A 1 189 ? 1.877 5.523 13.492 1.00 87.00 189 ARG A O 1
ATOM 1403 N N . VAL A 1 190 ? 2.759 6.688 15.202 1.00 87.38 190 VAL A N 1
ATOM 1404 C CA . VAL A 1 190 ? 3.051 7.913 14.451 1.00 87.38 190 VAL A CA 1
ATOM 1405 C C . VAL A 1 190 ? 4.048 7.661 13.317 1.00 87.38 190 VAL A C 1
ATOM 1407 O O . VAL A 1 190 ? 3.841 8.194 12.231 1.00 87.38 190 VAL A O 1
ATOM 1410 N N . VAL A 1 191 ? 5.068 6.814 13.514 1.00 91.00 191 VAL A N 1
ATOM 1411 C CA . VAL A 1 191 ? 5.977 6.397 12.429 1.00 91.00 191 VAL A CA 1
ATOM 1412 C C . VAL A 1 191 ? 5.219 5.632 11.341 1.00 91.00 191 VAL A C 1
ATOM 1414 O O . VAL A 1 191 ? 5.337 5.996 10.176 1.00 91.00 191 VAL A O 1
ATOM 1417 N N . ALA A 1 192 ? 4.380 4.651 11.690 1.00 92.94 192 ALA A N 1
ATOM 1418 C CA . ALA A 1 192 ? 3.598 3.896 10.703 1.00 92.94 192 ALA A CA 1
ATOM 1419 C C . ALA A 1 192 ? 2.671 4.800 9.860 1.00 92.94 192 ALA A C 1
ATOM 1421 O O . ALA A 1 192 ? 2.645 4.705 8.633 1.00 92.94 192 ALA A O 1
ATOM 1422 N N . VAL A 1 193 ? 1.967 5.746 10.495 1.00 91.81 193 VAL A N 1
ATOM 1423 C CA . VAL A 1 193 ? 1.112 6.717 9.783 1.00 91.81 193 VAL A CA 1
ATOM 1424 C C . VAL A 1 193 ? 1.942 7.715 8.961 1.00 91.81 193 VAL A C 1
ATOM 1426 O O . VAL A 1 193 ? 1.532 8.090 7.864 1.00 91.81 193 VAL A O 1
ATOM 1429 N N . ALA A 1 194 ? 3.127 8.120 9.430 1.00 92.31 194 ALA A N 1
ATOM 1430 C CA . ALA A 1 194 ? 4.034 8.970 8.658 1.00 92.31 194 ALA A CA 1
ATOM 1431 C C . ALA A 1 194 ? 4.581 8.252 7.411 1.00 92.31 194 ALA A C 1
ATOM 1433 O O . ALA A 1 194 ? 4.610 8.848 6.335 1.00 92.31 194 ALA A O 1
ATOM 1434 N N . THR A 1 195 ? 4.936 6.968 7.522 1.00 94.81 195 THR A N 1
ATOM 1435 C CA . THR A 1 195 ? 5.308 6.114 6.384 1.00 94.81 195 THR A CA 1
ATOM 1436 C C . THR A 1 195 ? 4.158 5.975 5.397 1.00 94.81 195 THR A C 1
ATOM 1438 O O . THR A 1 195 ? 4.383 6.155 4.201 1.00 94.81 195 THR A O 1
ATOM 1441 N N . ALA A 1 196 ? 2.926 5.775 5.878 1.00 95.81 196 ALA A N 1
ATOM 1442 C CA . ALA A 1 196 ? 1.755 5.763 5.010 1.00 95.81 196 ALA A CA 1
ATOM 1443 C C . ALA A 1 196 ? 1.620 7.080 4.226 1.00 95.81 196 ALA A C 1
ATOM 1445 O O . ALA A 1 196 ? 1.460 7.061 3.013 1.00 95.81 196 ALA A O 1
ATOM 1446 N N . LEU A 1 197 ? 1.745 8.235 4.887 1.00 93.88 197 LEU A N 1
ATOM 1447 C CA . LEU A 1 197 ? 1.650 9.552 4.241 1.00 93.88 197 LEU A CA 1
ATOM 1448 C C . LEU A 1 197 ? 2.820 9.876 3.293 1.00 93.88 197 LEU A C 1
ATOM 1450 O O . LEU A 1 197 ? 2.640 10.662 2.363 1.00 93.88 197 LEU A O 1
ATOM 1454 N N . ALA A 1 198 ? 3.998 9.288 3.508 1.00 95.00 198 ALA A N 1
ATOM 1455 C CA . ALA A 1 198 ? 5.168 9.461 2.648 1.00 95.00 198 ALA A CA 1
ATOM 1456 C C . ALA A 1 198 ? 5.138 8.562 1.399 1.00 95.00 198 ALA A C 1
ATOM 1458 O O . ALA A 1 198 ? 5.552 8.991 0.319 1.00 95.00 198 ALA A O 1
ATOM 1459 N N . ALA A 1 199 ? 4.627 7.333 1.530 1.00 96.81 199 ALA A N 1
ATOM 1460 C CA . ALA A 1 199 ? 4.646 6.311 0.486 1.00 96.81 199 ALA A CA 1
ATOM 1461 C C . ALA A 1 199 ? 4.059 6.752 -0.880 1.00 96.81 199 ALA A C 1
ATOM 1463 O O . ALA A 1 199 ? 4.707 6.500 -1.900 1.00 96.81 199 ALA A O 1
ATOM 1464 N N . PRO A 1 200 ? 2.925 7.482 -0.954 1.00 96.81 200 PRO A N 1
ATOM 1465 C CA . PRO A 1 200 ? 2.387 8.002 -2.209 1.00 96.81 200 PRO A CA 1
ATOM 1466 C C . PRO A 1 200 ? 3.367 8.860 -3.016 1.00 96.81 200 PRO A C 1
ATOM 1468 O O . PRO A 1 200 ? 3.275 8.868 -4.238 1.00 96.81 200 PRO A O 1
ATOM 1471 N N . THR A 1 201 ? 4.314 9.555 -2.377 1.00 97.44 201 THR A N 1
ATOM 1472 C CA . THR A 1 201 ? 5.311 10.367 -3.095 1.00 97.44 201 THR A CA 1
ATOM 1473 C C . THR A 1 201 ? 6.346 9.498 -3.802 1.00 97.44 201 THR A C 1
ATOM 1475 O O . THR A 1 201 ? 6.744 9.828 -4.915 1.00 97.44 201 THR A O 1
ATOM 1478 N N . VAL A 1 202 ? 6.715 8.345 -3.232 1.00 97.62 202 VAL A N 1
ATOM 1479 C CA . VAL A 1 202 ? 7.557 7.357 -3.929 1.00 97.62 202 VAL A CA 1
ATOM 1480 C C . VAL A 1 202 ? 6.802 6.787 -5.133 1.00 97.62 202 VAL A C 1
ATOM 1482 O O . VAL A 1 202 ? 7.345 6.763 -6.236 1.00 97.62 202 VAL A O 1
ATOM 1485 N N . ALA A 1 203 ? 5.521 6.438 -4.956 1.00 98.19 203 ALA A N 1
ATOM 1486 C CA . ALA A 1 203 ? 4.655 6.002 -6.054 1.00 98.19 203 ALA A CA 1
ATOM 1487 C C . ALA A 1 203 ? 4.520 7.070 -7.158 1.00 98.19 203 ALA A C 1
ATOM 1489 O O . ALA A 1 203 ? 4.549 6.738 -8.339 1.00 98.19 203 ALA A O 1
ATOM 1490 N N . ALA A 1 204 ? 4.411 8.354 -6.799 1.00 98.44 204 ALA A N 1
ATOM 1491 C CA . ALA A 1 204 ? 4.319 9.456 -7.755 1.00 98.44 204 ALA A CA 1
ATOM 1492 C C . ALA A 1 204 ? 5.621 9.668 -8.543 1.00 98.44 204 ALA A C 1
ATOM 1494 O O . ALA A 1 204 ? 5.577 9.790 -9.766 1.00 98.44 204 ALA A O 1
ATOM 1495 N N . CYS A 1 205 ? 6.779 9.655 -7.875 1.00 98.38 205 CYS A N 1
ATOM 1496 C CA . CYS A 1 205 ? 8.080 9.753 -8.541 1.00 98.38 205 CYS A CA 1
ATOM 1497 C C . CYS A 1 205 ? 8.330 8.565 -9.485 1.00 98.38 205 CYS A C 1
ATOM 1499 O O . CYS A 1 205 ? 8.757 8.770 -10.621 1.00 98.38 205 CYS A O 1
ATOM 1501 N N . ALA A 1 206 ? 8.010 7.341 -9.047 1.00 98.31 206 ALA A N 1
ATOM 1502 C CA . ALA A 1 206 ? 8.106 6.144 -9.879 1.00 98.31 206 ALA A CA 1
ATOM 1503 C C . ALA A 1 206 ? 7.168 6.217 -11.097 1.00 98.31 206 ALA A C 1
ATOM 1505 O O . ALA A 1 206 ? 7.610 5.953 -12.212 1.00 98.31 206 ALA A O 1
ATOM 1506 N N . LEU A 1 207 ? 5.913 6.650 -10.913 1.00 98.62 207 LEU A N 1
ATOM 1507 C CA . LEU A 1 207 ? 4.939 6.793 -12.001 1.00 98.62 207 LEU A CA 1
ATOM 1508 C C . LEU A 1 207 ? 5.391 7.823 -13.045 1.00 98.62 207 LEU A C 1
ATOM 1510 O O . LEU A 1 207 ? 5.305 7.556 -14.239 1.00 98.62 207 LEU A O 1
ATOM 1514 N N . VAL A 1 208 ? 5.895 8.986 -12.621 1.00 98.69 208 VAL A N 1
ATOM 1515 C CA . VAL A 1 208 ? 6.381 10.025 -13.547 1.00 98.69 208 VAL A CA 1
ATOM 1516 C C . VAL A 1 208 ? 7.576 9.528 -14.358 1.00 98.69 208 VAL A C 1
ATOM 1518 O O . VAL A 1 208 ? 7.588 9.696 -15.578 1.00 98.69 208 VAL A O 1
ATOM 1521 N N . ALA A 1 209 ? 8.547 8.879 -13.711 1.00 98.44 209 ALA A N 1
ATOM 1522 C CA . ALA A 1 209 ? 9.697 8.291 -14.391 1.00 98.44 209 ALA A CA 1
ATOM 1523 C C . ALA A 1 209 ? 9.271 7.204 -15.395 1.00 98.44 209 ALA A C 1
ATOM 1525 O O . ALA A 1 209 ? 9.650 7.247 -16.564 1.00 98.44 209 ALA A O 1
ATOM 1526 N N . GLU A 1 210 ? 8.410 6.279 -14.972 1.00 98.31 210 GLU A N 1
ATOM 1527 C CA . GLU A 1 210 ? 7.947 5.154 -15.784 1.00 98.31 210 GLU A CA 1
ATOM 1528 C C . GLU A 1 210 ? 7.122 5.604 -17.000 1.00 98.31 210 GLU A C 1
ATOM 1530 O O . GLU A 1 210 ? 7.366 5.145 -18.120 1.00 98.31 210 GLU A O 1
ATOM 1535 N N . ARG A 1 211 ? 6.215 6.575 -16.820 1.00 98.44 211 ARG A N 1
ATOM 1536 C CA . ARG A 1 211 ? 5.441 7.190 -17.911 1.00 98.44 211 ARG A CA 1
ATOM 1537 C C . ARG A 1 211 ? 6.303 8.027 -18.856 1.00 98.44 211 ARG A C 1
ATOM 1539 O O . ARG A 1 211 ? 5.972 8.113 -20.038 1.00 98.44 211 ARG A O 1
ATOM 1546 N N . ALA A 1 212 ? 7.411 8.594 -18.378 1.00 97.75 212 ALA A N 1
ATOM 1547 C CA . ALA A 1 212 ? 8.419 9.251 -19.212 1.00 97.75 212 ALA A CA 1
ATOM 1548 C C . ALA A 1 212 ? 9.349 8.265 -19.950 1.00 97.75 212 ALA A C 1
ATOM 1550 O O . ALA A 1 212 ? 10.103 8.690 -20.821 1.00 97.75 212 ALA A O 1
ATOM 1551 N N . GLY A 1 213 ? 9.320 6.967 -19.615 1.00 97.12 213 GLY A N 1
ATOM 1552 C CA . GLY A 1 213 ? 10.289 5.981 -20.108 1.00 97.12 213 GLY A CA 1
ATOM 1553 C C . GLY A 1 213 ? 11.683 6.104 -19.475 1.00 97.12 213 GLY A C 1
ATOM 1554 O O . GLY A 1 213 ? 12.646 5.543 -19.993 1.00 97.12 213 GLY A O 1
ATOM 1555 N N . TYR A 1 214 ? 11.806 6.834 -18.364 1.00 97.38 214 TYR A N 1
ATOM 1556 C CA . TYR A 1 214 ? 13.060 7.085 -17.663 1.00 97.38 214 TYR A CA 1
ATOM 1557 C C . TYR A 1 214 ? 13.333 6.016 -16.596 1.00 97.38 214 TYR A C 1
ATOM 1559 O O . TYR A 1 214 ? 12.532 5.805 -15.684 1.00 97.38 214 TYR A O 1
ATOM 1567 N N . ARG A 1 215 ? 14.501 5.370 -16.682 1.00 96.81 215 ARG A N 1
ATOM 1568 C CA . ARG A 1 215 ? 14.982 4.381 -15.704 1.00 96.81 215 ARG A CA 1
ATOM 1569 C C . ARG A 1 215 ? 15.524 5.068 -14.449 1.00 96.81 215 ARG A C 1
ATOM 1571 O O . ARG A 1 215 ? 16.732 5.243 -14.291 1.00 96.81 215 ARG A O 1
ATOM 1578 N N . LEU A 1 216 ? 14.624 5.493 -13.565 1.00 94.69 216 LEU A N 1
ATOM 1579 C CA . LEU A 1 216 ? 14.972 6.081 -12.268 1.00 94.69 216 LEU A CA 1
ATOM 1580 C C . LEU A 1 216 ? 15.862 5.114 -11.463 1.00 94.69 216 LEU A C 1
ATOM 1582 O O . LEU A 1 216 ? 15.506 3.954 -11.286 1.00 94.69 216 LEU A O 1
ATOM 1586 N N . PHE A 1 217 ? 17.035 5.588 -11.027 1.00 92.81 217 PHE A N 1
ATOM 1587 C CA . PHE A 1 217 ? 18.106 4.785 -10.404 1.00 92.81 217 PHE A CA 1
ATOM 1588 C C . PHE A 1 217 ? 18.569 3.552 -11.214 1.00 92.81 217 PHE A C 1
ATOM 1590 O O . PHE A 1 217 ? 19.200 2.657 -10.666 1.00 92.81 217 PHE A O 1
ATOM 1597 N N . GLY A 1 218 ? 18.284 3.502 -12.520 1.00 93.19 218 GLY A N 1
ATOM 1598 C CA . GLY A 1 218 ? 18.587 2.360 -13.388 1.00 93.19 218 GLY A CA 1
ATOM 1599 C C . GLY A 1 218 ? 17.511 1.268 -13.424 1.00 93.19 218 GLY A C 1
ATOM 1600 O O . GLY A 1 218 ? 17.588 0.403 -14.297 1.00 93.19 218 GLY A O 1
ATOM 1601 N N . PHE A 1 219 ? 16.487 1.324 -12.560 1.00 94.00 219 PHE A N 1
ATOM 1602 C CA . PHE A 1 219 ? 15.428 0.312 -12.501 1.00 94.00 219 PHE A CA 1
ATOM 1603 C C . PHE A 1 219 ? 14.640 0.196 -13.815 1.00 94.00 219 PHE A C 1
ATOM 1605 O O . PHE A 1 219 ? 14.367 1.186 -14.503 1.00 94.00 219 PHE A O 1
ATOM 1612 N N . GLU A 1 220 ? 14.234 -1.032 -14.140 1.00 95.06 220 GLU A N 1
ATOM 1613 C CA . GLU A 1 220 ? 13.395 -1.321 -15.303 1.00 95.06 220 GLU A CA 1
ATOM 1614 C C . GLU A 1 220 ? 11.989 -0.726 -15.175 1.00 95.06 220 GLU A C 1
ATOM 1616 O O . GLU A 1 220 ? 11.431 -0.600 -14.084 1.00 95.06 220 GLU A O 1
ATOM 1621 N N . LEU A 1 221 ? 11.371 -0.404 -16.313 1.00 95.31 221 LEU A N 1
ATOM 1622 C CA . LEU A 1 221 ? 10.069 0.275 -16.335 1.00 95.31 221 LEU A CA 1
ATOM 1623 C C . LEU A 1 221 ? 8.944 -0.581 -15.723 1.00 95.31 221 LEU A C 1
ATOM 1625 O O . LEU A 1 221 ? 8.066 -0.044 -15.054 1.00 95.31 221 LEU A O 1
ATOM 1629 N N . ASP A 1 222 ? 8.994 -1.908 -15.878 1.00 93.75 222 ASP A N 1
ATOM 1630 C CA . ASP A 1 222 ? 8.042 -2.811 -15.213 1.00 93.75 222 ASP A CA 1
ATOM 1631 C C . ASP A 1 222 ? 8.238 -2.802 -13.678 1.00 93.75 222 ASP A C 1
ATOM 1633 O O . ASP A 1 222 ? 7.253 -2.813 -12.941 1.00 93.75 222 ASP A O 1
ATOM 1637 N N . VAL A 1 223 ? 9.480 -2.677 -13.182 1.00 93.88 223 VAL A N 1
ATOM 1638 C CA . VAL A 1 223 ? 9.786 -2.544 -11.740 1.00 93.88 223 VAL A CA 1
ATOM 1639 C C . VAL A 1 223 ? 9.288 -1.202 -11.199 1.00 93.88 223 VAL A C 1
ATOM 1641 O O . VAL A 1 223 ? 8.685 -1.152 -10.126 1.00 93.88 223 VAL A O 1
ATOM 1644 N N . LEU A 1 224 ? 9.452 -0.110 -11.952 1.00 96.88 224 LEU A N 1
ATOM 1645 C CA . LEU A 1 224 ? 8.898 1.192 -11.569 1.00 96.88 224 LEU A CA 1
ATOM 1646 C C . LEU A 1 224 ? 7.360 1.167 -11.535 1.00 96.88 224 LEU A C 1
ATOM 1648 O O . LEU A 1 224 ? 6.778 1.660 -10.572 1.00 96.88 224 LEU A O 1
ATOM 1652 N N . ALA A 1 225 ? 6.689 0.527 -12.500 1.00 96.75 225 ALA A N 1
ATOM 1653 C CA . ALA A 1 225 ? 5.230 0.366 -12.487 1.00 96.75 225 ALA A CA 1
ATOM 1654 C C . ALA A 1 225 ? 4.754 -0.465 -11.277 1.00 96.75 225 ALA A C 1
ATOM 1656 O O . ALA A 1 225 ? 3.794 -0.097 -10.595 1.00 96.75 225 ALA A O 1
ATOM 1657 N N . LEU A 1 226 ? 5.467 -1.547 -10.949 1.00 95.31 226 LEU A N 1
ATOM 1658 C CA . LEU A 1 226 ? 5.232 -2.334 -9.735 1.00 95.31 226 LEU A CA 1
ATOM 1659 C C . LEU A 1 226 ? 5.492 -1.526 -8.458 1.00 95.31 226 LEU A C 1
ATOM 1661 O O . LEU A 1 226 ? 4.754 -1.694 -7.488 1.00 95.31 226 LEU A O 1
ATOM 1665 N N . THR A 1 227 ? 6.473 -0.621 -8.458 1.00 96.44 227 THR A N 1
ATOM 1666 C CA . THR A 1 227 ? 6.750 0.299 -7.343 1.00 96.44 227 THR A CA 1
ATOM 1667 C C . THR A 1 227 ? 5.559 1.225 -7.093 1.00 96.44 227 THR A C 1
ATOM 1669 O O . THR A 1 227 ? 5.180 1.412 -5.937 1.00 96.44 227 THR A O 1
ATOM 1672 N N . VAL A 1 228 ? 4.901 1.741 -8.145 1.00 97.94 228 VAL A N 1
ATOM 1673 C CA . VAL A 1 228 ? 3.662 2.530 -7.994 1.00 97.94 228 VAL A CA 1
ATOM 1674 C C . VAL A 1 228 ? 2.618 1.737 -7.204 1.00 97.94 228 VAL A C 1
ATOM 1676 O O . VAL A 1 228 ? 2.161 2.201 -6.161 1.00 97.94 228 VAL A O 1
ATOM 1679 N N . ALA A 1 229 ? 2.303 0.513 -7.639 1.00 96.75 229 ALA A N 1
ATOM 1680 C CA . ALA A 1 229 ? 1.321 -0.330 -6.960 1.00 96.75 229 ALA A CA 1
ATOM 1681 C C . ALA A 1 229 ? 1.739 -0.666 -5.513 1.00 96.75 229 ALA A C 1
ATOM 1683 O O . ALA A 1 229 ? 0.963 -0.452 -4.579 1.00 96.75 229 ALA A O 1
ATOM 1684 N N . HIS A 1 230 ? 2.969 -1.139 -5.293 1.00 96.31 230 HIS A N 1
ATOM 1685 C CA . HIS A 1 230 ? 3.441 -1.527 -3.960 1.00 96.31 230 HIS A CA 1
ATOM 1686 C C . HIS A 1 230 ? 3.385 -0.371 -2.959 1.00 96.31 230 HIS A C 1
ATOM 1688 O O . HIS A 1 230 ? 2.959 -0.577 -1.822 1.00 96.31 230 HIS A O 1
ATOM 1694 N N . PHE A 1 231 ? 3.729 0.855 -3.358 1.00 97.81 231 PHE A N 1
ATOM 1695 C CA . PHE A 1 231 ? 3.666 1.998 -2.449 1.00 97.81 231 PHE A CA 1
ATOM 1696 C C . PHE A 1 231 ? 2.230 2.495 -2.176 1.00 97.81 231 PHE A C 1
ATOM 1698 O O . PHE A 1 231 ? 1.993 3.070 -1.113 1.00 97.81 231 PHE A O 1
ATOM 1705 N N . HIS A 1 232 ? 1.236 2.191 -3.023 1.00 98.25 232 HIS A N 1
ATOM 1706 C CA . HIS A 1 232 ? -0.188 2.369 -2.677 1.00 98.25 232 HIS A CA 1
ATOM 1707 C C . HIS A 1 232 ? -0.715 1.292 -1.710 1.00 98.25 232 HIS A C 1
ATOM 1709 O O . HIS A 1 232 ? -1.467 1.613 -0.787 1.00 98.25 232 HIS A O 1
ATOM 1715 N N . TYR A 1 233 ? -0.323 0.025 -1.882 1.00 98.06 233 TYR A N 1
ATOM 1716 C CA . TYR A 1 233 ? -0.857 -1.093 -1.086 1.00 98.06 233 TYR A CA 1
ATOM 1717 C C . TYR A 1 233 ? -0.028 -1.407 0.170 1.00 98.06 233 TYR A C 1
ATOM 1719 O O . TYR A 1 233 ? -0.529 -1.276 1.286 1.00 98.06 233 TYR A O 1
ATOM 1727 N N . ALA A 1 234 ? 1.241 -1.787 0.016 1.00 95.00 234 ALA A N 1
ATOM 1728 C CA . ALA A 1 234 ? 2.144 -2.073 1.133 1.00 95.00 234 ALA A CA 1
ATOM 1729 C C . ALA A 1 234 ? 2.684 -0.786 1.786 1.00 95.00 234 ALA A C 1
ATOM 1731 O O . ALA A 1 234 ? 2.777 -0.703 3.008 1.00 95.00 234 ALA A O 1
ATOM 1732 N N . GLY A 1 235 ? 2.982 0.244 0.990 1.00 96.69 235 GLY A N 1
ATOM 1733 C CA . GLY A 1 235 ? 3.465 1.530 1.499 1.00 96.69 235 GLY A CA 1
ATOM 1734 C C . GLY A 1 235 ? 2.404 2.306 2.283 1.00 96.69 235 GLY A C 1
ATOM 1735 O O . GLY A 1 235 ? 2.615 2.640 3.445 1.00 96.69 235 GLY A O 1
ATOM 1736 N N . PHE A 1 236 ? 1.256 2.587 1.659 1.00 98.06 236 PHE A N 1
ATOM 1737 C CA . PHE A 1 236 ? 0.173 3.358 2.274 1.00 98.06 236 PHE A CA 1
ATOM 1738 C C . PHE A 1 236 ? -0.816 2.492 3.067 1.00 98.06 236 PHE A C 1
ATOM 1740 O O . PHE A 1 236 ? -0.917 2.652 4.285 1.00 98.06 236 PHE A O 1
ATOM 1747 N N . ALA A 1 237 ? -1.555 1.586 2.415 1.00 98.31 237 ALA A N 1
ATOM 1748 C CA . ALA A 1 237 ? -2.689 0.919 3.065 1.00 98.31 237 ALA A CA 1
ATOM 1749 C C . ALA A 1 237 ? -2.259 0.005 4.228 1.00 98.31 237 ALA A C 1
ATOM 1751 O O . ALA A 1 237 ? -2.874 0.047 5.295 1.00 98.31 237 ALA A O 1
ATOM 1752 N N . ALA A 1 238 ? -1.179 -0.766 4.065 1.00 98.38 238 ALA A N 1
ATOM 1753 C CA . ALA A 1 238 ? -0.669 -1.637 5.121 1.00 98.38 238 ALA A CA 1
ATOM 1754 C C . ALA A 1 238 ? -0.104 -0.855 6.316 1.00 98.38 238 ALA A C 1
ATOM 1756 O O . ALA A 1 238 ? -0.467 -1.159 7.451 1.00 98.38 238 ALA A O 1
ATOM 1757 N N . ALA A 1 239 ? 0.705 0.187 6.089 1.00 97.75 239 ALA A N 1
ATOM 1758 C CA . ALA A 1 239 ? 1.247 1.014 7.171 1.00 97.75 239 ALA A CA 1
ATOM 1759 C C . ALA A 1 239 ? 0.141 1.769 7.939 1.00 97.75 239 ALA A C 1
ATOM 1761 O O . ALA A 1 239 ? 0.179 1.855 9.170 1.00 97.75 239 ALA A O 1
ATOM 1762 N N . LEU A 1 240 ? -0.893 2.246 7.236 1.00 97.00 240 LEU A N 1
ATOM 1763 C CA . LEU A 1 240 ? -2.066 2.872 7.850 1.00 97.00 240 LEU A CA 1
ATOM 1764 C C . LEU A 1 240 ? -2.866 1.878 8.708 1.00 97.00 240 LEU A C 1
ATOM 1766 O O . LEU A 1 240 ? -3.146 2.164 9.873 1.00 97.00 240 LEU A O 1
ATOM 1770 N N . ILE A 1 241 ? -3.199 0.701 8.167 1.00 97.81 241 ILE A N 1
ATOM 1771 C CA . ILE A 1 241 ? -3.935 -0.340 8.903 1.00 97.81 241 ILE A CA 1
ATOM 1772 C C . ILE A 1 241 ? -3.116 -0.840 10.103 1.00 97.81 241 ILE A C 1
ATOM 1774 O O . ILE A 1 241 ? -3.671 -0.995 11.190 1.00 97.81 241 ILE A O 1
ATOM 1778 N N . ALA A 1 242 ? -1.799 -1.002 9.965 1.00 97.31 242 ALA A N 1
ATOM 1779 C CA . ALA A 1 242 ? -0.906 -1.341 11.071 1.00 97.31 242 ALA A CA 1
ATOM 1780 C C . ALA A 1 242 ? -0.918 -0.276 12.188 1.00 97.31 242 ALA A C 1
ATOM 1782 O O . ALA A 1 242 ? -1.003 -0.614 13.371 1.00 97.31 242 ALA A O 1
ATOM 1783 N N . GLY A 1 243 ? -0.922 1.014 11.829 1.00 94.44 243 GLY A N 1
ATOM 1784 C CA . GLY A 1 243 ? -1.071 2.122 12.779 1.00 94.44 243 GLY A CA 1
ATOM 1785 C C . GLY A 1 243 ? -2.419 2.126 13.519 1.00 94.44 243 GLY A C 1
ATOM 1786 O O . GLY A 1 243 ? -2.456 2.390 14.722 1.00 94.44 243 GLY A O 1
ATOM 1787 N N . LEU A 1 244 ? -3.516 1.788 12.835 1.00 94.06 244 LEU A N 1
ATOM 1788 C CA . LEU A 1 244 ? -4.863 1.674 13.421 1.00 94.06 244 LEU A CA 1
ATOM 1789 C C . LEU A 1 244 ? -5.001 0.437 14.329 1.00 94.06 244 LEU A C 1
ATOM 1791 O O . LEU A 1 244 ? -5.580 0.503 15.413 1.00 94.06 244 LEU A O 1
ATOM 1795 N N . VAL A 1 245 ? -4.395 -0.688 13.947 1.00 94.31 245 VAL A N 1
ATOM 1796 C CA . VAL A 1 245 ? -4.317 -1.894 14.786 1.00 94.31 245 VAL A CA 1
ATOM 1797 C C . VAL A 1 245 ? -3.469 -1.648 16.043 1.00 94.31 245 VAL A C 1
ATOM 1799 O O . VAL A 1 245 ? -3.838 -2.098 17.129 1.00 94.31 245 VAL A O 1
ATOM 1802 N N . CYS A 1 246 ? -2.386 -0.870 15.941 1.00 93.56 246 CYS A N 1
ATOM 1803 C CA . CYS A 1 246 ? -1.572 -0.447 17.085 1.00 93.56 246 CYS A CA 1
ATOM 1804 C C . CYS A 1 246 ? -2.317 0.483 18.063 1.00 93.56 246 CYS A C 1
ATOM 1806 O O . CYS A 1 246 ? -1.998 0.495 19.253 1.00 93.56 246 CYS A O 1
ATOM 1808 N N . GLU A 1 247 ? -3.304 1.255 17.600 1.00 89.44 247 GLU A N 1
ATOM 1809 C CA . GLU A 1 247 ? -4.197 2.023 18.480 1.00 89.44 247 GLU A CA 1
ATOM 1810 C C . GLU A 1 247 ? -5.144 1.102 19.265 1.00 89.44 247 GLU A C 1
ATOM 1812 O O . GLU A 1 247 ? -5.333 1.289 20.467 1.00 89.44 247 GLU A O 1
ATOM 1817 N N . VAL A 1 248 ? -5.690 0.067 18.622 1.00 90.25 248 VAL A N 1
ATOM 1818 C CA . VAL A 1 248 ? -6.618 -0.882 19.264 1.00 90.25 248 VAL A CA 1
ATOM 1819 C C . VAL A 1 248 ? -5.913 -1.866 20.214 1.00 90.25 248 VAL A C 1
ATOM 1821 O O . VAL A 1 248 ? -6.496 -2.254 21.224 1.00 90.25 248 VAL A O 1
ATOM 1824 N N . ASP A 1 249 ? -4.655 -2.239 19.957 1.00 89.25 249 ASP A N 1
ATOM 1825 C CA . ASP A 1 249 ? -3.806 -3.009 20.891 1.00 89.25 249 ASP A CA 1
ATOM 1826 C C . ASP A 1 249 ? -2.841 -2.101 21.690 1.00 89.25 249 ASP A C 1
ATOM 1828 O O . ASP A 1 249 ? -1.729 -2.500 22.051 1.00 89.25 249 ASP A O 1
ATOM 1832 N N . SER A 1 250 ? -3.256 -0.856 21.952 1.00 80.88 250 SER A N 1
ATOM 1833 C CA . SER A 1 250 ? -2.439 0.157 22.627 1.00 80.88 250 SER A CA 1
ATOM 1834 C C . SER A 1 250 ? -1.961 -0.280 24.020 1.00 80.88 250 SER A C 1
ATOM 1836 O O . SER A 1 250 ? -2.599 -1.048 24.740 1.00 80.88 250 SER A O 1
ATOM 1838 N N . GLY A 1 251 ? -0.757 0.171 24.381 1.00 77.19 251 GLY A N 1
ATOM 1839 C CA . GLY A 1 251 ? -0.052 -0.242 25.600 1.00 77.19 251 GLY A CA 1
ATOM 1840 C C . GLY A 1 251 ? 0.700 -1.580 25.500 1.00 77.19 251 GLY A C 1
ATOM 1841 O O . GLY A 1 251 ? 1.610 -1.807 26.295 1.00 77.19 251 GLY A O 1
ATOM 1842 N N . ARG A 1 252 ? 0.411 -2.449 24.518 1.00 88.25 252 ARG A N 1
ATOM 1843 C CA . ARG A 1 252 ? 1.122 -3.733 24.351 1.00 88.25 252 ARG A CA 1
ATOM 1844 C C . ARG A 1 252 ? 2.382 -3.627 23.473 1.00 88.25 252 ARG A C 1
ATOM 1846 O O . ARG A 1 252 ? 2.525 -2.695 22.677 1.00 88.25 252 ARG A O 1
ATOM 1853 N N . PRO A 1 253 ? 3.344 -4.566 23.590 1.00 91.50 253 PRO A N 1
ATOM 1854 C CA . PRO A 1 253 ? 4.432 -4.697 22.618 1.00 91.50 253 PRO A CA 1
ATOM 1855 C C . PRO A 1 253 ? 3.938 -5.192 21.249 1.00 91.50 253 PRO A C 1
ATOM 1857 O O . PRO A 1 253 ? 4.478 -4.774 20.234 1.00 91.50 253 PRO A O 1
ATOM 1860 N N . THR A 1 254 ? 2.884 -6.012 21.201 1.00 94.00 254 THR A N 1
ATOM 1861 C CA . THR A 1 254 ? 2.336 -6.602 19.968 1.00 94.00 254 THR A CA 1
ATOM 1862 C C . THR A 1 254 ? 1.846 -5.553 18.968 1.00 94.00 254 THR A C 1
ATOM 1864 O O . THR A 1 254 ? 2.333 -5.535 17.841 1.00 94.00 254 THR A O 1
ATOM 1867 N N . GLY A 1 255 ? 0.979 -4.617 19.375 1.00 91.81 255 GLY A N 1
ATOM 1868 C CA . GLY A 1 255 ? 0.581 -3.494 18.514 1.00 91.81 255 GLY A CA 1
ATOM 1869 C C . GLY A 1 255 ? 1.766 -2.646 18.024 1.00 91.81 255 GLY A C 1
ATOM 1870 O O . GLY A 1 255 ? 1.815 -2.273 16.855 1.00 91.81 255 GLY A O 1
ATOM 1871 N N . ARG A 1 256 ? 2.766 -2.405 18.886 1.00 92.81 256 ARG A N 1
ATOM 1872 C CA . ARG A 1 256 ? 3.979 -1.637 18.541 1.00 92.81 256 ARG A CA 1
ATOM 1873 C C . ARG A 1 256 ? 4.857 -2.335 17.497 1.00 92.81 256 ARG A C 1
ATOM 1875 O O . ARG A 1 256 ? 5.342 -1.672 16.586 1.00 92.81 256 ARG A O 1
ATOM 1882 N N . LEU A 1 257 ? 5.041 -3.651 17.613 1.00 94.88 257 LEU A N 1
ATOM 1883 C CA . LEU A 1 257 ? 5.768 -4.455 16.626 1.00 94.88 257 LEU A CA 1
ATOM 1884 C C . LEU A 1 257 ? 5.028 -4.477 15.282 1.00 94.88 257 LEU A C 1
ATOM 1886 O O . LEU A 1 257 ? 5.653 -4.268 14.248 1.00 94.88 257 LEU A O 1
ATOM 1890 N N . ALA A 1 258 ? 3.699 -4.630 15.307 1.00 94.69 258 ALA A N 1
ATOM 1891 C CA . ALA A 1 258 ? 2.856 -4.579 14.113 1.00 94.69 258 ALA A CA 1
ATOM 1892 C C . ALA A 1 258 ? 2.923 -3.216 13.394 1.00 94.69 258 ALA A C 1
ATOM 1894 O O . ALA A 1 258 ? 3.001 -3.174 12.172 1.00 94.69 258 ALA A O 1
ATOM 1895 N N . ALA A 1 259 ? 2.948 -2.098 14.130 1.00 94.44 259 ALA A N 1
ATOM 1896 C CA . ALA A 1 259 ? 3.153 -0.771 13.541 1.00 94.44 259 ALA A CA 1
ATOM 1897 C C . ALA A 1 259 ? 4.535 -0.621 12.882 1.00 94.44 259 ALA A C 1
ATOM 1899 O O . ALA A 1 259 ? 4.641 -0.024 11.814 1.00 94.44 259 ALA A O 1
ATOM 1900 N N . MET A 1 260 ? 5.591 -1.147 13.511 1.00 96.00 260 MET A N 1
ATOM 1901 C CA . MET A 1 260 ? 6.969 -0.953 13.045 1.00 96.00 260 MET A CA 1
ATOM 1902 C C . MET A 1 260 ? 7.421 -1.925 11.956 1.00 96.00 260 MET A C 1
ATOM 1904 O O . MET A 1 260 ? 8.374 -1.613 11.244 1.00 96.00 260 MET A O 1
ATOM 1908 N N . SER A 1 261 ? 6.756 -3.066 11.779 1.00 95.62 261 SER A N 1
ATOM 1909 C CA . SER A 1 261 ? 7.144 -4.050 10.764 1.00 95.62 261 SER A CA 1
ATOM 1910 C C . SER A 1 261 ? 7.033 -3.518 9.337 1.00 95.62 261 SER A C 1
ATOM 1912 O O . SER A 1 261 ? 7.882 -3.835 8.513 1.00 95.62 261 SER A O 1
ATOM 1914 N N . VAL A 1 262 ? 6.031 -2.682 9.041 1.00 95.81 262 VAL A N 1
ATOM 1915 C CA . VAL A 1 262 ? 5.855 -2.096 7.702 1.00 95.81 262 VAL A CA 1
ATOM 1916 C C . VAL A 1 262 ? 6.975 -1.099 7.353 1.00 95.81 262 VAL A C 1
ATOM 1918 O O . VAL A 1 262 ? 7.654 -1.328 6.354 1.00 95.81 262 VAL A O 1
ATOM 1921 N N . PRO A 1 263 ? 7.260 -0.044 8.148 1.00 96.25 263 PRO A N 1
ATOM 1922 C CA . PRO A 1 263 ? 8.377 0.858 7.865 1.00 96.25 263 PRO A CA 1
ATOM 1923 C C . PRO A 1 263 ? 9.745 0.167 7.906 1.00 96.25 263 PRO A C 1
ATOM 1925 O O . PRO A 1 263 ? 10.581 0.459 7.055 1.00 96.25 263 PRO A O 1
ATOM 1928 N N . ALA A 1 264 ? 9.980 -0.756 8.848 1.00 97.00 264 ALA A N 1
ATOM 1929 C CA . ALA A 1 264 ? 11.243 -1.492 8.915 1.00 97.00 264 ALA A CA 1
ATOM 1930 C C . ALA A 1 264 ? 11.422 -2.416 7.701 1.00 97.00 264 ALA A C 1
ATOM 1932 O O . ALA A 1 264 ? 12.460 -2.380 7.050 1.00 97.00 264 ALA A O 1
ATOM 1933 N N . GLY A 1 265 ? 10.394 -3.193 7.354 1.00 97.00 265 GLY A N 1
ATOM 1934 C CA . GLY A 1 265 ? 10.420 -4.103 6.215 1.00 97.00 265 GLY A CA 1
ATOM 1935 C C . GLY A 1 265 ? 10.591 -3.378 4.879 1.00 97.00 265 GLY A C 1
ATOM 1936 O O . GLY A 1 265 ? 11.439 -3.777 4.089 1.00 97.00 265 GLY A O 1
ATOM 1937 N N . ILE A 1 266 ? 9.884 -2.261 4.656 1.00 95.38 266 ILE A N 1
ATOM 1938 C CA . ILE A 1 266 ? 10.077 -1.417 3.461 1.00 95.38 266 ILE A CA 1
ATOM 1939 C C . ILE A 1 266 ? 11.511 -0.876 3.391 1.00 95.38 266 ILE A C 1
ATOM 1941 O O . ILE A 1 266 ? 12.109 -0.901 2.319 1.00 95.38 266 ILE A O 1
ATOM 1945 N N . ALA A 1 267 ? 12.081 -0.411 4.508 1.00 95.81 267 ALA A N 1
ATOM 1946 C CA . ALA A 1 267 ? 13.455 0.094 4.531 1.00 95.81 267 ALA A CA 1
ATOM 1947 C C . ALA A 1 267 ? 14.496 -1.003 4.242 1.00 95.81 267 ALA A C 1
ATOM 1949 O O . ALA A 1 267 ? 15.478 -0.740 3.552 1.00 95.81 267 ALA A O 1
ATOM 1950 N N . VAL A 1 268 ? 14.270 -2.230 4.726 1.00 97.69 268 VAL A N 1
ATOM 1951 C CA . VAL A 1 268 ? 15.154 -3.377 4.469 1.00 97.69 268 VAL A CA 1
ATOM 1952 C C . VAL A 1 268 ? 15.032 -3.861 3.018 1.00 97.69 268 VAL A C 1
ATOM 1954 O O . VAL A 1 268 ? 16.060 -3.997 2.364 1.00 97.69 268 VAL A O 1
ATOM 1957 N N . VAL A 1 269 ? 13.820 -4.015 2.463 1.00 95.75 269 VAL A N 1
ATOM 1958 C CA . VAL A 1 269 ? 13.642 -4.331 1.026 1.00 95.75 269 VAL A CA 1
ATOM 1959 C C . VAL A 1 269 ? 14.277 -3.248 0.146 1.00 95.75 269 VAL A C 1
ATOM 1961 O O . VAL A 1 269 ? 14.999 -3.563 -0.793 1.00 95.75 269 VAL A O 1
ATOM 1964 N N . PHE A 1 270 ? 14.087 -1.967 0.481 1.00 92.88 270 PHE A N 1
ATOM 1965 C CA . PHE A 1 270 ? 14.709 -0.863 -0.254 1.00 92.88 270 PHE A CA 1
ATOM 1966 C C . PHE A 1 270 ? 16.244 -0.909 -0.216 1.00 92.88 270 PHE A C 1
ATOM 1968 O O . PHE A 1 270 ? 16.876 -0.610 -1.223 1.00 92.88 270 PHE A O 1
ATOM 1975 N N . ALA A 1 271 ? 16.853 -1.304 0.907 1.00 95.62 271 ALA A N 1
ATOM 1976 C CA . ALA A 1 271 ? 18.298 -1.518 0.988 1.00 95.62 271 ALA A CA 1
ATOM 1977 C C . ALA A 1 271 ? 18.759 -2.754 0.188 1.00 95.62 271 ALA A C 1
ATOM 1979 O O . ALA A 1 271 ? 19.870 -2.757 -0.346 1.00 95.62 271 ALA A O 1
ATOM 1980 N N . GLY A 1 272 ? 17.911 -3.781 0.079 1.00 94.81 272 GLY A N 1
ATOM 1981 C CA . GLY A 1 272 ? 18.178 -5.002 -0.682 1.00 94.81 272 GLY A CA 1
ATOM 1982 C C . GLY A 1 272 ? 18.444 -4.749 -2.164 1.00 94.81 272 GLY A C 1
ATOM 1983 O O . GLY A 1 272 ? 19.486 -5.186 -2.651 1.00 94.81 272 GLY A O 1
ATOM 1984 N N . PHE A 1 273 ? 17.640 -3.893 -2.807 1.00 91.25 273 PHE A N 1
ATOM 1985 C CA . PHE A 1 273 ? 17.829 -3.460 -4.204 1.00 91.25 273 PHE A CA 1
ATOM 1986 C C . PHE A 1 273 ? 19.208 -2.837 -4.516 1.00 91.25 273 PHE A C 1
ATOM 1988 O O . PHE A 1 273 ? 19.576 -2.712 -5.683 1.00 91.25 273 PHE A O 1
ATOM 1995 N N . PHE A 1 274 ? 19.970 -2.417 -3.498 1.00 93.12 274 PHE A N 1
ATOM 1996 C CA . PHE A 1 274 ? 21.327 -1.870 -3.641 1.00 93.12 274 PHE A CA 1
ATOM 1997 C C . PHE A 1 274 ? 22.413 -2.763 -3.014 1.00 93.12 274 PHE A C 1
ATOM 1999 O O . PHE A 1 274 ? 23.569 -2.344 -2.942 1.00 93.12 274 PHE A O 1
ATOM 2006 N N . THR A 1 275 ? 22.068 -3.959 -2.515 1.00 95.44 275 THR A N 1
ATOM 2007 C CA . THR A 1 275 ? 22.994 -4.834 -1.773 1.00 95.44 275 THR A CA 1
ATOM 2008 C C . THR A 1 275 ? 22.894 -6.317 -2.151 1.00 95.44 275 THR A C 1
ATOM 2010 O O . THR A 1 275 ? 23.894 -6.864 -2.607 1.00 95.44 275 THR A O 1
ATOM 2013 N N . SER A 1 276 ? 21.750 -6.987 -1.952 1.00 96.19 276 SER A N 1
ATOM 2014 C CA . SER A 1 276 ? 21.485 -8.364 -2.427 1.00 96.19 276 SER A CA 1
ATOM 2015 C C . SER A 1 276 ? 20.032 -8.807 -2.202 1.00 96.19 276 SER A C 1
ATOM 2017 O O . SER A 1 276 ? 19.381 -8.361 -1.251 1.00 96.19 276 SER A O 1
ATOM 2019 N N . GLU A 1 277 ? 19.568 -9.789 -2.986 1.00 95.56 277 GLU A N 1
ATOM 2020 C CA . GLU A 1 277 ? 18.241 -10.411 -2.829 1.00 95.56 277 GLU A CA 1
ATOM 2021 C C . GLU A 1 277 ? 18.032 -11.037 -1.435 1.00 95.56 277 GLU A C 1
ATOM 2023 O O . GLU A 1 277 ? 16.917 -11.066 -0.920 1.00 95.56 277 GLU A O 1
ATOM 2028 N N . TRP A 1 278 ? 19.097 -11.480 -0.756 1.00 97.69 278 TRP A N 1
ATOM 2029 C CA . TRP A 1 278 ? 19.025 -11.989 0.622 1.00 97.69 278 TRP A CA 1
ATOM 2030 C C . TRP A 1 278 ? 18.567 -10.931 1.634 1.00 97.69 278 TRP A C 1
ATOM 2032 O O . TRP A 1 278 ? 17.897 -11.255 2.619 1.00 97.69 278 TRP A O 1
ATOM 2042 N N . VAL A 1 279 ? 18.891 -9.660 1.388 1.00 97.69 279 VAL A N 1
ATOM 2043 C CA . VAL A 1 279 ? 18.399 -8.533 2.189 1.00 97.69 279 VAL A CA 1
ATOM 2044 C C . VAL A 1 279 ? 16.946 -8.215 1.811 1.00 97.69 279 VAL A C 1
ATOM 2046 O O . VAL A 1 279 ? 16.145 -7.930 2.701 1.00 97.69 279 VAL A O 1
ATOM 2049 N N . GLU A 1 280 ? 16.552 -8.365 0.542 1.00 96.25 280 GLU A N 1
ATOM 2050 C CA . GLU A 1 280 ? 15.139 -8.278 0.136 1.00 96.25 280 GLU A CA 1
ATOM 2051 C C . GLU A 1 280 ? 14.283 -9.365 0.804 1.00 96.25 280 GLU A C 1
ATOM 2053 O O . GLU A 1 280 ? 13.249 -9.049 1.392 1.00 96.25 280 GLU A O 1
ATOM 2058 N N . LEU A 1 281 ? 14.752 -10.618 0.830 1.00 97.81 281 LEU A N 1
ATOM 2059 C CA . LEU A 1 281 ? 14.127 -11.733 1.548 1.00 97.81 281 LEU A CA 1
ATOM 2060 C C . LEU A 1 281 ? 14.010 -11.457 3.054 1.00 97.81 281 LEU A C 1
ATOM 2062 O O . LEU A 1 281 ? 12.950 -11.686 3.641 1.00 97.81 281 LEU A O 1
ATOM 2066 N N . ALA A 1 282 ? 15.052 -10.913 3.690 1.00 98.19 282 ALA A N 1
ATOM 2067 C CA . ALA A 1 282 ? 14.984 -10.509 5.095 1.00 98.19 282 ALA A CA 1
ATOM 2068 C C . ALA A 1 282 ? 13.910 -9.425 5.330 1.00 98.19 282 ALA A C 1
ATOM 2070 O O . ALA A 1 282 ? 13.145 -9.498 6.296 1.00 98.19 282 ALA A O 1
ATOM 2071 N N . GLY A 1 283 ? 13.794 -8.452 4.422 1.00 97.81 283 GLY A N 1
ATOM 2072 C CA . GLY A 1 283 ? 12.748 -7.430 4.455 1.00 97.81 283 GLY A CA 1
ATOM 2073 C C . GLY A 1 283 ? 11.344 -8.005 4.237 1.00 97.81 283 GLY A C 1
ATOM 2074 O O . GLY A 1 283 ? 10.422 -7.680 4.989 1.00 97.81 283 GLY A O 1
ATOM 2075 N N . ALA A 1 284 ? 11.184 -8.921 3.279 1.00 97.44 284 ALA A N 1
ATOM 2076 C CA . ALA A 1 284 ? 9.940 -9.641 3.010 1.00 97.44 284 ALA A CA 1
ATOM 2077 C C . ALA A 1 284 ? 9.502 -10.517 4.199 1.00 97.44 284 ALA A C 1
ATOM 2079 O O . ALA A 1 284 ? 8.310 -10.583 4.509 1.00 97.44 284 ALA A O 1
ATOM 2080 N N . ALA A 1 285 ? 10.445 -11.122 4.927 1.00 98.31 285 ALA A N 1
ATOM 2081 C CA . ALA A 1 285 ? 10.176 -11.860 6.160 1.00 98.31 285 ALA A CA 1
ATOM 2082 C C . ALA A 1 285 ? 9.706 -10.945 7.306 1.00 98.31 285 ALA A C 1
ATOM 2084 O O . ALA A 1 285 ? 8.727 -11.268 7.985 1.00 98.31 285 ALA A O 1
ATOM 2085 N N . VAL A 1 286 ? 10.330 -9.772 7.479 1.00 98.19 286 VAL A N 1
ATOM 2086 C CA . VAL A 1 286 ? 9.889 -8.748 8.449 1.00 98.19 286 VAL A CA 1
ATOM 2087 C C . VAL A 1 286 ? 8.486 -8.228 8.111 1.00 98.19 286 VAL A C 1
ATOM 2089 O O . VAL A 1 286 ? 7.642 -8.129 9.007 1.00 98.19 286 VAL A O 1
ATOM 2092 N N . LEU A 1 287 ? 8.202 -7.957 6.831 1.00 96.62 287 LEU A N 1
ATOM 2093 C CA . LEU A 1 287 ? 6.857 -7.598 6.368 1.00 96.62 287 LEU A CA 1
ATOM 2094 C C . LEU A 1 287 ? 5.853 -8.721 6.644 1.00 96.62 287 LEU A C 1
ATOM 2096 O O . LEU A 1 287 ? 4.792 -8.454 7.199 1.00 96.62 287 LEU A O 1
ATOM 2100 N N . THR A 1 288 ? 6.192 -9.970 6.322 1.00 98.38 288 THR A N 1
ATOM 2101 C CA . THR A 1 288 ? 5.300 -11.130 6.466 1.00 98.38 288 THR A CA 1
ATOM 2102 C C . THR A 1 288 ? 4.912 -11.383 7.920 1.00 98.38 288 THR A C 1
ATOM 2104 O O . THR A 1 288 ? 3.723 -11.381 8.245 1.00 98.38 288 THR A O 1
ATOM 2107 N N . ALA A 1 289 ? 5.893 -11.521 8.819 1.00 98.31 289 ALA A N 1
ATOM 2108 C CA . ALA A 1 289 ? 5.634 -11.712 10.247 1.00 98.31 289 ALA A CA 1
ATOM 2109 C C . ALA A 1 289 ? 4.841 -10.532 10.841 1.00 98.31 289 ALA A C 1
ATOM 2111 O O . ALA A 1 289 ? 3.924 -10.718 11.645 1.00 98.31 289 ALA A O 1
ATOM 2112 N N . GLY A 1 290 ? 5.152 -9.317 10.384 1.00 97.81 290 GLY A N 1
ATOM 2113 C CA . GLY A 1 290 ? 4.426 -8.098 10.706 1.00 97.81 290 GLY A CA 1
ATOM 2114 C C . GLY A 1 290 ? 2.959 -8.112 10.291 1.00 97.81 290 GLY A C 1
ATOM 2115 O O . GLY A 1 290 ? 2.075 -7.881 11.113 1.00 97.81 290 GLY A O 1
ATOM 2116 N N . MET A 1 291 ? 2.680 -8.411 9.025 1.00 98.19 291 MET A N 1
ATOM 2117 C CA . MET A 1 291 ? 1.326 -8.396 8.479 1.00 98.19 291 MET A CA 1
ATOM 2118 C C . MET A 1 291 ? 0.481 -9.570 8.984 1.00 98.19 291 MET A C 1
ATOM 2120 O O . MET A 1 291 ? -0.712 -9.392 9.228 1.00 98.19 291 MET A O 1
ATOM 2124 N N . TRP A 1 292 ? 1.076 -10.731 9.270 1.00 98.56 292 TRP A N 1
ATOM 2125 C CA . TRP A 1 292 ? 0.397 -11.785 10.031 1.00 98.56 292 TRP A CA 1
ATOM 2126 C C . TRP A 1 292 ? 0.031 -11.324 11.448 1.00 98.56 292 TRP A C 1
ATOM 2128 O O . TRP A 1 292 ? -1.082 -11.593 11.902 1.00 98.56 292 TRP A O 1
ATOM 2138 N N . LEU A 1 293 ? 0.899 -10.567 12.131 1.00 98.25 293 LEU A N 1
ATOM 2139 C CA . LEU A 1 293 ? 0.578 -9.976 13.434 1.00 98.25 293 LEU A CA 1
ATOM 2140 C C . LEU A 1 293 ? -0.528 -8.907 13.327 1.00 98.25 293 LEU A C 1
ATOM 2142 O O . LEU A 1 293 ? -1.433 -8.895 14.161 1.00 98.25 293 LEU A O 1
ATOM 2146 N N . VAL A 1 294 ? -0.526 -8.070 12.280 1.00 98.31 294 VAL A N 1
ATOM 2147 C CA . VAL A 1 294 ? -1.620 -7.126 11.959 1.00 98.31 294 VAL A CA 1
ATOM 2148 C C . VAL A 1 294 ? -2.941 -7.875 11.743 1.00 98.31 294 VAL A C 1
ATOM 2150 O O . VAL A 1 294 ? -3.955 -7.506 12.340 1.00 98.31 294 VAL A O 1
ATOM 2153 N N . GLY A 1 295 ? -2.945 -8.950 10.950 1.00 98.12 295 GLY A N 1
ATOM 2154 C CA . GLY A 1 295 ? -4.124 -9.787 10.702 1.00 98.12 295 GLY A CA 1
ATOM 2155 C C . GLY A 1 295 ? -4.633 -10.486 11.967 1.00 98.12 295 GLY A C 1
ATOM 2156 O O . GLY A 1 295 ? -5.824 -10.430 12.277 1.00 98.12 295 GLY A O 1
ATOM 2157 N N . TRP A 1 296 ? -3.735 -11.069 12.765 1.00 98.31 296 TRP A N 1
ATOM 2158 C CA . TRP A 1 296 ? -4.069 -11.729 14.030 1.00 98.31 296 TRP A CA 1
ATOM 2159 C C . TRP A 1 296 ? -4.624 -10.749 15.071 1.00 98.31 296 TRP A C 1
ATOM 2161 O O . TRP A 1 296 ? -5.643 -11.038 15.702 1.00 98.31 296 TRP A O 1
ATOM 2171 N N . LEU A 1 297 ? -4.025 -9.563 15.218 1.00 97.31 297 LEU A N 1
ATOM 2172 C CA . LEU A 1 297 ? -4.554 -8.503 16.081 1.00 97.31 297 LEU A CA 1
ATOM 2173 C C . LEU A 1 297 ? -5.894 -7.964 15.558 1.00 97.31 297 LEU A C 1
ATOM 2175 O O . LEU A 1 297 ? -6.802 -7.738 16.356 1.00 97.31 297 LEU A O 1
ATOM 2179 N N . THR A 1 298 ? -6.076 -7.838 14.241 1.00 97.19 298 THR A N 1
ATOM 2180 C CA . THR A 1 298 ? -7.373 -7.482 13.635 1.00 97.19 298 THR A CA 1
ATOM 2181 C C . THR A 1 298 ? -8.446 -8.513 13.999 1.00 97.19 298 THR A C 1
ATOM 2183 O O . THR A 1 298 ? -9.519 -8.160 14.492 1.00 97.19 298 THR A O 1
ATOM 2186 N N . TRP A 1 299 ? -8.135 -9.804 13.869 1.00 96.19 299 TRP A N 1
ATOM 2187 C CA . TRP A 1 299 ? -9.030 -10.893 14.255 1.00 96.19 299 TRP A CA 1
ATOM 2188 C C . TRP A 1 299 ? -9.344 -10.902 15.762 1.00 96.19 299 TRP A C 1
ATOM 2190 O O . TRP A 1 299 ? -10.511 -11.053 16.137 1.00 96.19 299 TRP A O 1
ATOM 2200 N N . ARG A 1 300 ? -8.334 -10.713 16.624 1.00 96.38 300 ARG A N 1
ATOM 2201 C CA . ARG A 1 300 ? -8.415 -10.890 18.089 1.00 96.38 300 ARG A CA 1
ATOM 2202 C C . ARG A 1 300 ? -8.797 -9.643 18.894 1.00 96.38 300 ARG A C 1
ATOM 2204 O O . ARG A 1 300 ? -9.232 -9.801 20.033 1.00 96.38 300 ARG A O 1
ATOM 2211 N N . ARG A 1 301 ? -8.591 -8.428 18.374 1.00 94.62 301 ARG A N 1
ATOM 2212 C CA . ARG A 1 301 ? -8.761 -7.164 19.124 1.00 94.62 301 ARG A CA 1
ATOM 2213 C C . ARG A 1 301 ? -9.817 -6.229 18.542 1.00 94.62 301 ARG A C 1
ATOM 2215 O O . ARG A 1 301 ? -10.499 -5.558 19.314 1.00 94.62 301 ARG A O 1
ATOM 2222 N N . VAL A 1 302 ? -9.981 -6.176 17.218 1.00 93.75 302 VAL A N 1
ATOM 2223 C CA . VAL A 1 302 ? -10.953 -5.265 16.592 1.00 93.75 302 VAL A CA 1
ATOM 2224 C C . VAL A 1 302 ? -12.366 -5.834 16.754 1.00 93.75 302 VAL A C 1
ATOM 2226 O O . VAL A 1 302 ? -12.750 -6.811 16.108 1.00 93.75 302 VAL A O 1
ATOM 2229 N N . ARG A 1 303 ? -13.136 -5.221 17.661 1.00 92.56 303 ARG A N 1
ATOM 2230 C CA . ARG A 1 303 ? -14.536 -5.569 17.940 1.00 92.56 303 ARG A CA 1
ATOM 2231 C C . ARG A 1 303 ? -15.427 -4.951 16.858 1.00 92.56 303 ARG A C 1
ATOM 2233 O O . ARG A 1 303 ? -15.425 -3.736 16.687 1.00 92.56 303 ARG A O 1
ATOM 2240 N N . ALA A 1 304 ? -16.155 -5.802 16.141 1.00 94.25 304 ALA A N 1
ATOM 2241 C CA . ALA A 1 304 ? -17.106 -5.456 15.086 1.00 94.25 304 ALA A CA 1
ATOM 2242 C C . ALA A 1 304 ? -18.149 -6.580 14.953 1.00 94.25 304 ALA A C 1
ATOM 2244 O O . ALA A 1 304 ? -17.880 -7.716 15.357 1.00 94.25 304 ALA A O 1
ATOM 2245 N N . SER A 1 305 ? -19.297 -6.286 14.346 1.00 92.94 305 SER A N 1
ATOM 2246 C CA . SER A 1 305 ? -20.379 -7.237 14.051 1.00 92.94 305 SER A CA 1
ATOM 2247 C C . SER A 1 305 ? -20.747 -7.222 12.556 1.00 92.94 305 SER A C 1
ATOM 2249 O O . SER A 1 305 ? -20.204 -6.430 11.781 1.00 92.94 305 SER A O 1
ATOM 2251 N N . GLY A 1 306 ? -21.634 -8.132 12.137 1.00 95.94 306 GLY A N 1
ATOM 2252 C CA . GLY A 1 306 ? -22.229 -8.151 10.794 1.00 95.94 306 GLY A CA 1
ATOM 2253 C C . GLY A 1 306 ? -21.222 -8.085 9.636 1.00 95.94 306 GLY A C 1
ATOM 2254 O O . GLY A 1 306 ? -20.142 -8.680 9.686 1.00 95.94 306 GLY A O 1
ATOM 2255 N N . ALA A 1 307 ? -21.575 -7.329 8.592 1.00 96.81 307 ALA A N 1
ATOM 2256 C CA . ALA A 1 307 ? -20.753 -7.159 7.393 1.00 96.81 307 ALA A CA 1
ATOM 2257 C C . ALA A 1 307 ? -19.362 -6.565 7.691 1.00 96.81 307 ALA A C 1
ATOM 2259 O O . ALA A 1 307 ? -18.374 -7.002 7.104 1.00 96.81 307 ALA A O 1
ATOM 2260 N N . VAL A 1 308 ? -19.256 -5.637 8.651 1.00 97.44 308 VAL A N 1
ATOM 2261 C CA . VAL A 1 308 ? -17.979 -5.025 9.064 1.00 97.44 308 VAL A CA 1
ATOM 2262 C C . VAL A 1 308 ? -17.024 -6.083 9.619 1.00 97.44 308 VAL A C 1
ATOM 2264 O O . VAL A 1 308 ? -15.845 -6.107 9.268 1.00 97.44 308 VAL A O 1
ATOM 2267 N N . ARG A 1 309 ? -17.531 -7.022 10.431 1.00 97.44 309 ARG A N 1
ATOM 2268 C CA . ARG A 1 309 ? -16.734 -8.162 10.905 1.00 97.44 309 ARG A CA 1
ATOM 2269 C C . ARG A 1 309 ? -16.320 -9.083 9.758 1.00 97.44 309 ARG A C 1
ATOM 2271 O O . ARG A 1 309 ? -15.177 -9.530 9.756 1.00 97.44 309 ARG A O 1
ATOM 2278 N N . GLY A 1 310 ? -17.202 -9.323 8.787 1.00 98.38 310 GLY A N 1
ATOM 2279 C CA . GLY A 1 310 ? -16.883 -10.078 7.571 1.00 98.38 310 GLY A CA 1
ATOM 2280 C C . GLY A 1 310 ? -15.722 -9.462 6.783 1.00 98.38 310 GLY A C 1
ATOM 2281 O O . GLY A 1 310 ? -14.737 -10.144 6.514 1.00 98.38 310 GLY A O 1
ATOM 2282 N N . LEU A 1 311 ? -15.783 -8.157 6.502 1.00 98.50 311 LEU A N 1
ATOM 2283 C CA . LEU A 1 311 ? -14.729 -7.419 5.794 1.00 98.50 311 LEU A CA 1
ATOM 2284 C C . LEU A 1 311 ? -1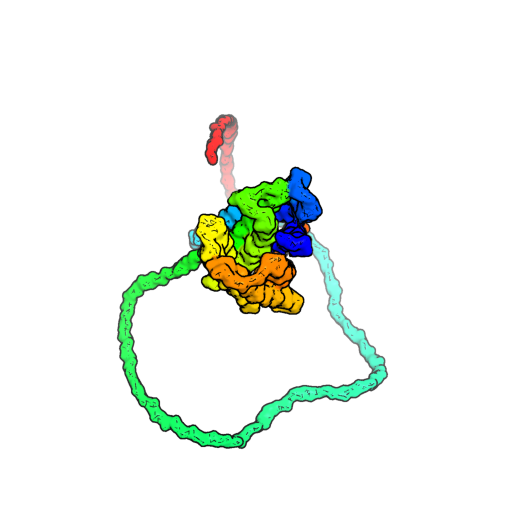3.369 -7.482 6.516 1.00 98.50 311 LEU A C 1
ATOM 2286 O O . LEU A 1 311 ? -12.344 -7.703 5.872 1.00 98.50 311 LEU A O 1
ATOM 2290 N N . LEU A 1 312 ? -13.349 -7.356 7.849 1.00 98.25 312 LEU A N 1
ATOM 2291 C CA . LEU A 1 312 ? -12.119 -7.502 8.644 1.00 98.25 312 LEU A CA 1
ATOM 2292 C C . LEU A 1 312 ? -11.554 -8.928 8.613 1.00 98.25 312 LEU A C 1
ATOM 2294 O O . LEU A 1 312 ? -10.337 -9.098 8.616 1.00 98.25 312 LEU A O 1
ATOM 2298 N N . LEU A 1 313 ? -12.416 -9.951 8.591 1.00 98.19 313 LEU A N 1
ATOM 2299 C CA . LEU A 1 313 ? -11.993 -11.350 8.492 1.00 98.19 313 LEU A CA 1
ATOM 2300 C C . LEU A 1 313 ? -11.427 -11.668 7.103 1.00 98.19 313 LEU A C 1
ATOM 2302 O O . LEU A 1 313 ? -10.377 -12.298 7.026 1.00 98.19 313 LEU A O 1
ATOM 2306 N N . VAL A 1 314 ? -12.053 -11.179 6.026 1.00 98.62 314 VAL A N 1
ATOM 2307 C CA . VAL A 1 314 ? -11.518 -11.280 4.654 1.00 98.62 314 VAL A CA 1
ATOM 2308 C C . VAL A 1 314 ? -10.159 -10.582 4.556 1.00 98.62 314 VAL A C 1
ATOM 2310 O O . VAL A 1 314 ? -9.206 -11.168 4.042 1.00 98.62 314 VAL A O 1
ATOM 2313 N N . SER A 1 315 ? -10.032 -9.380 5.126 1.00 98.50 315 SER A N 1
ATOM 2314 C CA . SER A 1 315 ? -8.777 -8.621 5.145 1.00 98.50 315 SER A CA 1
ATOM 2315 C C . SER A 1 315 ? -7.660 -9.347 5.905 1.00 98.50 315 SER A C 1
ATOM 2317 O O . SER A 1 315 ? -6.561 -9.514 5.375 1.00 98.50 315 SER A O 1
ATOM 2319 N N . ALA A 1 316 ? -7.949 -9.883 7.095 1.00 98.12 316 ALA A N 1
ATOM 2320 C CA . ALA A 1 316 ? -6.987 -10.656 7.881 1.00 98.12 316 ALA A CA 1
ATOM 2321 C C . ALA A 1 316 ? -6.612 -12.005 7.235 1.00 98.12 316 AL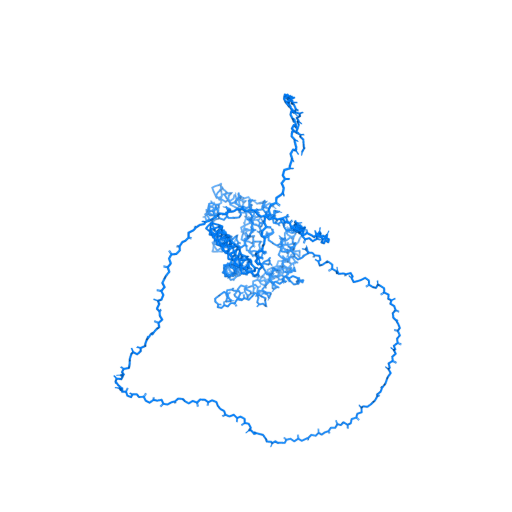A A C 1
ATOM 2323 O O . ALA A 1 316 ? -5.442 -12.381 7.260 1.00 98.12 316 ALA A O 1
ATOM 2324 N N . ALA A 1 317 ? -7.572 -12.725 6.643 1.00 98.19 317 ALA A N 1
ATOM 2325 C CA . ALA A 1 317 ? -7.326 -14.004 5.973 1.00 98.19 317 ALA A CA 1
ATOM 2326 C C . ALA A 1 317 ? -6.516 -13.835 4.679 1.00 98.19 317 ALA A C 1
ATOM 2328 O O . ALA A 1 317 ? -5.633 -14.644 4.397 1.00 98.19 317 ALA A O 1
ATOM 2329 N N . THR A 1 318 ? -6.759 -12.750 3.932 1.00 98.62 318 THR A N 1
ATOM 2330 C CA . THR A 1 318 ? -5.994 -12.409 2.723 1.00 98.62 318 THR A CA 1
ATOM 2331 C C . THR A 1 318 ? -4.499 -12.327 3.024 1.00 98.62 318 THR A C 1
ATOM 2333 O O . THR A 1 318 ? -3.709 -12.951 2.322 1.00 98.62 318 THR A O 1
ATOM 2336 N N . LEU A 1 319 ? -4.114 -11.638 4.106 1.00 97.88 319 LEU A N 1
ATOM 2337 C CA . LEU A 1 319 ? -2.711 -11.485 4.512 1.00 97.88 319 LEU A CA 1
ATOM 2338 C C . LEU A 1 319 ? -2.006 -12.811 4.825 1.00 97.88 319 LEU A C 1
ATOM 2340 O O . LEU A 1 319 ? -0.789 -12.893 4.685 1.00 97.88 319 LEU A O 1
ATOM 2344 N N . VAL A 1 320 ? -2.730 -13.856 5.238 1.00 97.19 320 VAL A N 1
ATOM 2345 C CA . VAL A 1 320 ? -2.116 -15.178 5.435 1.00 97.19 320 VAL A CA 1
ATOM 2346 C C . VAL A 1 320 ? -1.621 -15.712 4.090 1.00 97.19 320 VAL A C 1
ATOM 2348 O O . VAL A 1 320 ? -0.445 -16.036 3.953 1.00 97.19 320 VAL A O 1
ATOM 2351 N N . VAL A 1 321 ? -2.494 -15.720 3.079 1.00 97.06 321 VAL A N 1
ATOM 2352 C CA . VAL A 1 321 ? -2.195 -16.253 1.741 1.00 97.06 321 VAL A CA 1
ATOM 2353 C C . VAL A 1 321 ? -1.209 -15.365 0.979 1.00 97.06 321 VAL A C 1
ATOM 2355 O O . VAL A 1 321 ? -0.239 -15.862 0.413 1.00 97.06 321 VAL A O 1
ATOM 2358 N N . THR A 1 322 ? -1.415 -14.046 0.960 1.00 97.81 322 THR A N 1
ATOM 2359 C CA . THR A 1 322 ? -0.597 -13.154 0.124 1.00 97.81 322 THR A CA 1
ATOM 2360 C C . THR A 1 322 ? 0.819 -12.972 0.651 1.00 97.81 322 THR A C 1
ATOM 2362 O O . THR A 1 322 ? 1.732 -12.801 -0.154 1.00 97.81 322 THR A O 1
ATOM 2365 N N . MET A 1 323 ? 1.045 -13.045 1.965 1.00 97.94 323 MET A N 1
ATOM 2366 C CA . MET A 1 323 ? 2.404 -12.989 2.511 1.00 97.94 323 MET A CA 1
ATOM 2367 C C . MET A 1 323 ? 3.158 -14.317 2.329 1.00 97.94 323 MET A C 1
ATOM 2369 O O . MET A 1 323 ? 4.365 -14.284 2.118 1.00 97.94 323 MET A O 1
ATOM 2373 N N . LEU A 1 324 ? 2.475 -15.473 2.287 1.00 97.62 324 LEU A N 1
ATOM 2374 C CA . LEU A 1 324 ? 3.108 -16.728 1.844 1.00 97.62 324 LEU A CA 1
ATOM 2375 C C . LEU A 1 324 ? 3.608 -16.617 0.395 1.00 97.62 324 LEU A C 1
ATOM 2377 O O . LEU A 1 324 ? 4.745 -16.980 0.122 1.00 97.62 324 LEU A O 1
ATOM 2381 N N . LEU A 1 325 ? 2.807 -16.037 -0.507 1.00 97.44 325 LEU A N 1
ATOM 2382 C CA . LEU A 1 325 ? 3.227 -15.764 -1.891 1.00 97.44 325 LEU A CA 1
ATOM 2383 C C . LEU A 1 325 ? 4.385 -14.749 -1.981 1.00 97.44 325 LEU A C 1
ATOM 2385 O O . LEU A 1 325 ? 5.204 -14.828 -2.889 1.00 97.44 325 LEU A O 1
ATOM 2389 N N . ALA A 1 326 ? 4.478 -13.801 -1.042 1.00 96.75 326 ALA A N 1
ATOM 2390 C CA . ALA A 1 326 ? 5.603 -12.864 -0.976 1.00 96.75 326 ALA A CA 1
ATOM 2391 C C . ALA A 1 326 ? 6.904 -13.544 -0.516 1.00 96.75 326 ALA A C 1
ATOM 2393 O O . ALA A 1 326 ? 7.973 -13.219 -1.027 1.00 96.75 326 ALA A O 1
ATOM 2394 N N . LEU A 1 327 ? 6.813 -14.495 0.423 1.00 96.81 327 LEU A N 1
ATOM 2395 C CA . LEU A 1 327 ? 7.945 -15.329 0.829 1.00 96.81 327 LEU A CA 1
ATOM 2396 C C . LEU A 1 327 ? 8.379 -16.293 -0.280 1.00 96.81 327 LEU A C 1
ATOM 2398 O O . LEU A 1 327 ? 9.577 -16.426 -0.489 1.00 96.81 327 LEU A O 1
ATOM 2402 N N . ASP A 1 328 ? 7.438 -16.922 -0.992 1.00 97.06 328 ASP A N 1
ATOM 2403 C CA . ASP A 1 328 ? 7.715 -17.791 -2.151 1.00 97.06 328 ASP A CA 1
ATOM 2404 C C . ASP A 1 328 ? 8.547 -17.053 -3.209 1.00 97.06 328 ASP A C 1
ATOM 2406 O O . ASP A 1 328 ? 9.635 -17.500 -3.565 1.00 97.06 328 ASP A O 1
ATOM 2410 N N . TRP A 1 329 ? 8.090 -15.863 -3.614 1.00 96.25 329 TRP A N 1
ATOM 2411 C CA . TRP A 1 329 ? 8.809 -14.995 -4.547 1.00 96.25 329 TRP A CA 1
ATOM 2412 C C . TRP A 1 329 ? 10.202 -14.600 -4.037 1.00 96.25 329 TRP A C 1
ATOM 2414 O O . TRP A 1 329 ? 11.199 -14.830 -4.714 1.00 96.25 329 TRP A O 1
ATOM 2424 N N . ALA A 1 330 ? 10.291 -14.016 -2.836 1.00 96.00 330 ALA A N 1
ATOM 2425 C CA . ALA A 1 330 ? 11.554 -13.475 -2.332 1.00 96.00 330 ALA A CA 1
ATOM 2426 C C . ALA A 1 330 ? 12.587 -14.567 -1.995 1.00 96.00 330 ALA A C 1
ATOM 2428 O O . ALA A 1 330 ? 13.789 -14.333 -2.102 1.00 96.00 330 ALA A O 1
ATOM 2429 N N . LEU A 1 331 ? 12.133 -15.763 -1.602 1.00 97.12 331 LEU A N 1
ATOM 2430 C CA . LEU A 1 331 ? 12.996 -16.932 -1.439 1.00 97.12 331 LEU A CA 1
ATOM 2431 C C . LEU A 1 331 ? 13.438 -17.463 -2.804 1.00 97.12 331 LEU A C 1
ATOM 2433 O O . LEU A 1 331 ? 14.606 -17.807 -2.966 1.00 97.12 331 LEU A O 1
ATOM 2437 N N . GLY A 1 332 ? 12.520 -17.506 -3.771 1.00 96.38 332 GLY A N 1
ATOM 2438 C CA . GLY A 1 332 ? 12.767 -17.925 -5.144 1.00 96.38 332 GLY A CA 1
ATOM 2439 C C . GLY A 1 332 ? 13.868 -17.123 -5.828 1.00 96.38 332 GLY A C 1
ATOM 2440 O O . GLY A 1 332 ? 14.810 -17.726 -6.331 1.00 96.38 332 GLY A O 1
ATOM 2441 N N . GLU A 1 333 ? 13.799 -15.791 -5.776 1.00 94.50 333 GLU A N 1
ATOM 2442 C CA . GLU A 1 333 ? 14.855 -14.910 -6.298 1.00 94.50 333 GLU A CA 1
ATOM 2443 C C . GLU A 1 333 ? 16.188 -15.160 -5.564 1.00 94.50 333 GLU A C 1
ATOM 2445 O O . GLU A 1 333 ? 17.163 -15.582 -6.182 1.00 94.50 333 GLU A O 1
ATOM 2450 N N . ALA A 1 334 ? 16.220 -15.037 -4.229 1.00 96.00 334 ALA A N 1
ATOM 2451 C CA . ALA A 1 334 ? 17.457 -15.143 -3.440 1.00 96.00 334 ALA A CA 1
ATOM 2452 C C . ALA A 1 334 ? 18.154 -16.522 -3.481 1.00 96.00 334 ALA A C 1
ATOM 2454 O O . ALA A 1 334 ? 19.312 -16.643 -3.077 1.00 96.00 334 ALA A O 1
ATOM 2455 N N . THR A 1 335 ? 17.470 -17.574 -3.944 1.00 96.94 335 THR A N 1
ATOM 2456 C CA . THR A 1 335 ? 18.018 -18.943 -4.040 1.00 96.94 335 THR A CA 1
ATOM 2457 C C . THR A 1 335 ? 18.064 -19.508 -5.460 1.00 96.94 335 THR A C 1
ATOM 2459 O O . THR A 1 335 ? 18.609 -20.595 -5.657 1.00 96.94 335 THR A O 1
ATOM 2462 N N . GLY A 1 336 ? 17.481 -18.821 -6.447 1.00 93.94 336 GLY A N 1
ATOM 2463 C CA . GLY A 1 336 ? 17.237 -19.365 -7.785 1.00 93.94 336 GLY A CA 1
ATOM 2464 C C . GLY A 1 336 ? 16.220 -20.518 -7.832 1.00 93.94 336 GLY A C 1
ATOM 2465 O O . GLY A 1 336 ? 16.156 -21.231 -8.836 1.00 93.94 336 GLY A O 1
ATOM 2466 N N . LEU A 1 337 ? 15.442 -20.748 -6.765 1.00 95.69 337 LEU A N 1
ATOM 2467 C CA . LEU A 1 337 ? 14.411 -21.789 -6.744 1.00 95.69 337 LEU A CA 1
ATOM 2468 C C . LEU A 1 337 ? 13.208 -21.410 -7.635 1.00 95.69 337 LEU A C 1
ATOM 2470 O O . LEU A 1 337 ? 12.838 -20.233 -7.700 1.00 95.69 337 LEU A O 1
ATOM 2474 N N . PRO A 1 338 ? 12.547 -22.389 -8.289 1.00 94.88 338 PRO A N 1
ATOM 2475 C CA . PRO A 1 338 ? 11.330 -22.138 -9.057 1.00 94.88 338 PRO A CA 1
ATOM 2476 C C . PRO A 1 338 ? 10.212 -21.564 -8.177 1.00 94.88 338 PRO A C 1
ATOM 2478 O O . PRO A 1 338 ? 9.783 -22.206 -7.221 1.00 94.88 338 PRO A O 1
ATOM 2481 N N . HIS A 1 339 ? 9.727 -20.381 -8.543 1.00 94.25 339 HIS A N 1
ATOM 2482 C CA . HIS A 1 339 ? 8.721 -19.603 -7.817 1.00 94.25 339 HIS A CA 1
ATOM 2483 C C . HIS A 1 339 ? 7.631 -19.090 -8.773 1.00 94.25 339 HIS A C 1
ATOM 2485 O O . HIS A 1 339 ? 7.746 -19.207 -10.000 1.00 94.25 339 HIS A O 1
ATOM 2491 N N . LEU A 1 340 ? 6.542 -18.533 -8.236 1.00 92.44 340 LEU A N 1
ATOM 2492 C CA . LEU A 1 340 ? 5.411 -18.081 -9.054 1.00 92.44 340 LEU A CA 1
ATOM 2493 C C . LEU A 1 340 ? 5.792 -16.866 -9.939 1.00 92.44 340 LEU A C 1
ATOM 2495 O O . LEU A 1 340 ? 6.128 -15.818 -9.398 1.00 92.44 340 LEU A O 1
ATOM 2499 N N . PRO A 1 341 ? 5.702 -16.924 -11.285 1.00 91.88 341 PRO A N 1
ATOM 2500 C CA . PRO A 1 341 ? 6.244 -15.872 -12.150 1.00 91.88 341 PRO A CA 1
ATOM 2501 C C . PRO A 1 341 ? 5.471 -14.547 -12.050 1.00 91.88 341 PRO A C 1
ATOM 2503 O O . PRO A 1 341 ? 4.271 -14.516 -11.770 1.00 91.88 341 PRO A O 1
ATOM 2506 N N . LEU A 1 342 ? 6.149 -13.439 -12.362 1.00 90.94 342 LEU A N 1
ATOM 2507 C CA . LEU A 1 342 ? 5.718 -12.066 -12.057 1.00 90.94 342 LEU A CA 1
ATOM 2508 C C . LEU A 1 342 ? 4.287 -11.703 -12.504 1.00 90.94 342 LEU A C 1
ATOM 2510 O O . LEU A 1 342 ? 3.552 -11.032 -11.780 1.00 90.94 342 LEU A O 1
ATOM 2514 N N . SER A 1 343 ? 3.858 -12.164 -13.682 1.00 93.94 343 SER A N 1
ATOM 2515 C CA . SER A 1 343 ? 2.492 -11.950 -14.187 1.00 93.94 343 SER A CA 1
ATOM 2516 C C . SER A 1 343 ? 1.426 -12.636 -13.327 1.00 93.94 343 SER A C 1
ATOM 2518 O O . SER A 1 343 ? 0.348 -12.076 -13.129 1.00 93.94 343 SER A O 1
ATOM 2520 N N . TRP A 1 344 ? 1.734 -13.814 -12.781 1.00 95.19 344 TRP A N 1
ATOM 2521 C CA . TRP A 1 344 ? 0.881 -14.520 -11.831 1.00 95.19 344 TRP A CA 1
ATOM 2522 C C . TRP A 1 344 ? 0.952 -13.909 -10.431 1.00 95.19 344 TRP A C 1
ATOM 2524 O O . TRP A 1 344 ? -0.095 -13.796 -9.807 1.00 95.19 344 TRP A O 1
ATOM 2534 N N . MET A 1 345 ? 2.104 -13.408 -9.969 1.00 95.81 345 MET A N 1
ATOM 2535 C CA . MET A 1 345 ? 2.183 -12.647 -8.709 1.00 95.81 345 MET A CA 1
ATOM 2536 C C . MET A 1 345 ? 1.316 -11.379 -8.721 1.00 95.81 345 MET A C 1
ATOM 2538 O O . MET A 1 345 ? 0.619 -11.093 -7.747 1.00 95.81 345 MET A O 1
ATOM 2542 N N . VAL A 1 346 ? 1.268 -10.645 -9.837 1.00 95.12 346 VAL A N 1
ATOM 2543 C CA . VAL A 1 346 ? 0.323 -9.521 -10.000 1.00 95.12 346 VAL A CA 1
ATOM 2544 C C . VAL A 1 346 ? -1.135 -10.007 -9.951 1.00 95.12 346 VAL A C 1
ATOM 2546 O O . VAL A 1 346 ? -1.981 -9.353 -9.338 1.00 95.12 346 VAL A O 1
ATOM 2549 N N . ALA A 1 347 ? -1.428 -11.171 -10.542 1.00 95.69 347 ALA A N 1
ATOM 2550 C CA . ALA A 1 347 ? -2.772 -11.750 -10.599 1.00 95.69 347 ALA A CA 1
ATOM 2551 C C . ALA A 1 347 ? -3.271 -12.364 -9.279 1.00 95.69 347 ALA A C 1
ATOM 2553 O O . ALA A 1 347 ? -4.471 -12.325 -9.018 1.00 95.69 347 ALA A O 1
ATOM 2554 N N . THR A 1 348 ? -2.384 -12.921 -8.451 1.00 97.06 348 THR A N 1
ATOM 2555 C CA . THR A 1 348 ? -2.726 -13.574 -7.178 1.00 97.06 348 THR A CA 1
ATOM 2556 C C . THR A 1 348 ? -2.442 -12.645 -6.001 1.00 97.06 348 THR A C 1
ATOM 2558 O O . THR A 1 348 ? -3.374 -12.071 -5.441 1.00 97.06 348 THR A O 1
ATOM 2561 N N . HIS A 1 349 ? -1.169 -12.437 -5.653 1.00 97.44 349 HIS A N 1
ATOM 2562 C CA . HIS A 1 349 ? -0.740 -11.583 -4.546 1.00 97.44 349 HIS A CA 1
ATOM 2563 C C . HIS A 1 349 ? -1.237 -10.140 -4.723 1.00 97.44 349 HIS A C 1
ATOM 2565 O O . HIS A 1 349 ? -1.831 -9.585 -3.799 1.00 97.44 349 HIS A O 1
ATOM 2571 N N . GLY A 1 350 ? -1.030 -9.540 -5.902 1.00 96.38 350 GLY A N 1
ATOM 2572 C CA . GLY A 1 350 ? -1.379 -8.142 -6.178 1.00 96.38 350 GLY A CA 1
ATOM 2573 C C . GLY A 1 350 ? -2.883 -7.873 -6.082 1.00 96.38 350 GLY A C 1
ATOM 2574 O O . GLY A 1 350 ? -3.320 -7.043 -5.282 1.00 96.38 350 GLY A O 1
ATOM 2575 N N . LEU A 1 351 ? -3.686 -8.608 -6.856 1.00 97.62 351 LEU A N 1
ATOM 2576 C CA . LEU A 1 351 ? -5.144 -8.462 -6.869 1.00 97.62 351 LEU A CA 1
ATOM 2577 C C . LEU A 1 351 ? -5.794 -8.806 -5.518 1.00 97.62 351 LEU A C 1
ATOM 2579 O O . LEU A 1 351 ? -6.678 -8.074 -5.065 1.00 97.62 351 LEU A O 1
ATOM 2583 N N . ALA A 1 352 ? -5.345 -9.872 -4.846 1.00 98.12 352 ALA A N 1
ATOM 2584 C CA . ALA A 1 352 ? -5.868 -10.229 -3.531 1.00 98.12 352 ALA A CA 1
ATOM 2585 C C . ALA A 1 352 ? -5.520 -9.160 -2.483 1.00 98.12 352 ALA A C 1
ATOM 2587 O O . ALA A 1 352 ? -6.406 -8.735 -1.741 1.00 98.12 352 ALA A O 1
ATOM 2588 N N . ASN A 1 353 ? -4.284 -8.644 -2.460 1.00 98.25 353 ASN A N 1
ATOM 2589 C CA . ASN A 1 353 ? -3.925 -7.553 -1.551 1.00 98.25 353 ASN A CA 1
ATOM 2590 C C . ASN A 1 353 ? -4.699 -6.259 -1.838 1.00 98.25 353 ASN A C 1
ATOM 2592 O O . ASN A 1 353 ? -5.030 -5.531 -0.902 1.00 98.25 353 ASN A O 1
ATOM 2596 N N . ALA A 1 354 ? -5.035 -5.985 -3.099 1.00 98.06 354 ALA A N 1
ATOM 2597 C CA . ALA A 1 354 ? -5.836 -4.824 -3.455 1.00 98.06 354 ALA A CA 1
ATOM 2598 C C . ALA A 1 354 ? -7.288 -4.931 -2.971 1.00 98.06 354 ALA A C 1
ATOM 2600 O O . ALA A 1 354 ? -7.773 -4.047 -2.264 1.00 98.06 354 ALA A O 1
ATOM 2601 N N . VAL A 1 355 ? -7.980 -6.016 -3.326 1.00 98.12 355 VAL A N 1
ATOM 2602 C CA . VAL A 1 355 ? -9.413 -6.178 -3.035 1.00 98.12 355 VAL A CA 1
ATOM 2603 C C . VAL A 1 355 ? -9.634 -6.723 -1.625 1.00 98.12 355 VAL A C 1
ATOM 2605 O O . VAL A 1 355 ? -10.278 -6.072 -0.803 1.00 98.12 355 VAL A O 1
ATOM 2608 N N . GLY A 1 356 ? -9.076 -7.902 -1.340 1.00 98.25 356 GLY A N 1
ATOM 2609 C CA . GLY A 1 356 ? -9.303 -8.644 -0.103 1.00 98.25 356 GLY A CA 1
ATOM 2610 C C . GLY A 1 356 ? -8.668 -7.983 1.116 1.00 98.25 356 GLY A C 1
ATOM 2611 O O . GLY A 1 356 ? -9.345 -7.803 2.124 1.00 98.25 356 GLY A O 1
ATOM 2612 N N . PHE A 1 357 ? -7.400 -7.564 1.035 1.00 98.62 357 PHE A N 1
ATOM 2613 C CA . PHE A 1 357 ? -6.746 -6.877 2.154 1.00 98.62 357 PHE A CA 1
ATOM 2614 C C . PHE A 1 357 ? -7.129 -5.393 2.227 1.00 98.62 357 PHE A C 1
ATOM 2616 O O . PHE A 1 357 ? -7.787 -4.985 3.190 1.00 98.62 357 PHE A O 1
ATOM 2623 N N . ALA A 1 358 ? -6.713 -4.588 1.245 1.00 98.50 358 ALA A N 1
ATOM 2624 C CA . ALA A 1 358 ? -6.730 -3.133 1.359 1.00 98.50 358 ALA A CA 1
ATOM 2625 C C . ALA A 1 358 ? -8.144 -2.541 1.277 1.00 98.50 358 ALA A C 1
ATOM 2627 O O . ALA A 1 358 ? -8.529 -1.797 2.179 1.00 98.50 358 ALA A O 1
ATOM 2628 N N . LEU A 1 359 ? -8.941 -2.870 0.252 1.00 98.56 359 LEU A N 1
ATOM 2629 C CA . LEU A 1 359 ? -10.295 -2.315 0.131 1.00 98.56 359 LEU A CA 1
ATOM 2630 C C . LEU A 1 359 ? -11.220 -2.798 1.258 1.00 98.56 359 LEU A C 1
ATOM 2632 O O . LEU A 1 359 ? -11.803 -1.956 1.942 1.00 98.56 359 LEU A O 1
ATOM 2636 N N . CYS A 1 360 ? -11.321 -4.107 1.527 1.00 98.69 360 CYS A N 1
ATOM 2637 C CA . CYS A 1 360 ? -12.153 -4.591 2.639 1.00 98.69 360 CYS A CA 1
ATOM 2638 C C . CYS A 1 360 ? -11.689 -4.042 3.998 1.00 98.69 360 CYS A C 1
ATOM 2640 O O . CYS A 1 360 ? -12.523 -3.631 4.807 1.00 98.69 360 CYS A O 1
ATOM 2642 N N . GLY A 1 361 ? -10.374 -3.974 4.235 1.00 98.44 361 GLY A N 1
ATOM 2643 C CA . GLY A 1 361 ? -9.805 -3.408 5.457 1.00 98.44 361 GLY A CA 1
ATOM 2644 C C . GLY A 1 361 ? -10.163 -1.931 5.636 1.00 98.44 361 GLY A C 1
ATOM 2645 O O . GLY A 1 361 ? -10.755 -1.561 6.649 1.00 98.44 361 GLY A O 1
ATOM 2646 N N . LEU A 1 362 ? -9.857 -1.083 4.649 1.00 98.31 362 LEU A N 1
ATOM 2647 C CA . LEU A 1 362 ? -10.112 0.360 4.732 1.00 98.31 362 LEU A CA 1
ATOM 2648 C C . LEU A 1 362 ? -11.610 0.693 4.804 1.00 98.31 362 LEU A C 1
ATOM 2650 O O . LEU A 1 362 ? -11.983 1.591 5.556 1.00 98.31 362 LEU A O 1
ATOM 2654 N N . VAL A 1 363 ? -12.479 -0.038 4.093 1.00 98.31 363 VAL A N 1
ATOM 2655 C CA . VAL A 1 363 ? -13.940 0.140 4.194 1.00 98.31 363 VAL A CA 1
ATOM 2656 C C . VAL A 1 363 ? -14.450 -0.245 5.586 1.00 98.31 363 VAL A C 1
ATOM 2658 O O . VAL A 1 363 ? -15.239 0.497 6.168 1.00 98.31 363 VAL A O 1
ATOM 2661 N N . ALA A 1 364 ? -13.966 -1.344 6.172 1.00 97.94 364 ALA A N 1
ATOM 2662 C CA . ALA A 1 364 ? -14.345 -1.716 7.534 1.00 97.94 364 ALA A CA 1
ATOM 2663 C C . ALA A 1 364 ? -13.883 -0.681 8.575 1.00 97.94 364 ALA A C 1
ATOM 2665 O O . ALA A 1 364 ? -14.653 -0.319 9.464 1.00 97.94 364 ALA A O 1
ATOM 2666 N N . TRP A 1 365 ? -12.659 -0.156 8.445 1.00 96.69 365 TRP A N 1
ATOM 2667 C CA . TRP A 1 365 ? -12.166 0.922 9.307 1.00 96.69 365 TRP A CA 1
ATOM 2668 C C . TRP A 1 365 ? -12.926 2.243 9.108 1.00 96.69 365 TRP A C 1
ATOM 2670 O O . TRP A 1 365 ? -13.129 2.954 10.088 1.00 96.69 365 TRP A O 1
ATOM 2680 N N . GLN A 1 366 ? -13.393 2.563 7.892 1.00 94.38 366 GLN A N 1
ATOM 2681 C CA . GLN A 1 366 ? -14.253 3.731 7.641 1.00 94.38 366 GLN A CA 1
ATOM 2682 C C . GLN A 1 366 ? -15.578 3.634 8.402 1.00 94.38 366 GLN A C 1
ATOM 2684 O O . GLN A 1 366 ? -15.963 4.589 9.075 1.00 94.38 366 GLN A O 1
ATOM 2689 N N . ILE A 1 367 ? -16.246 2.478 8.338 1.00 94.94 367 ILE A N 1
ATOM 2690 C CA . ILE A 1 367 ? -17.515 2.256 9.043 1.00 94.94 367 ILE A CA 1
ATOM 2691 C C . ILE A 1 367 ? -17.284 2.330 10.562 1.00 94.94 367 ILE A C 1
ATOM 2693 O O . ILE A 1 367 ? -17.932 3.120 11.239 1.00 94.94 367 ILE A O 1
ATOM 2697 N N . LEU A 1 368 ? -16.255 1.647 11.084 1.00 93.50 368 LEU A N 1
ATOM 2698 C CA . LEU A 1 368 ? -15.893 1.713 12.508 1.00 93.50 368 LEU A CA 1
ATOM 2699 C C . LEU A 1 368 ? -15.489 3.111 13.004 1.00 93.50 368 LEU A C 1
ATOM 2701 O O . LEU A 1 368 ? -15.572 3.362 14.206 1.00 93.50 368 LEU A O 1
ATOM 2705 N N . ALA A 1 369 ? -15.011 4.003 12.134 1.00 89.12 369 ALA A N 1
ATOM 2706 C CA . ALA A 1 369 ? -14.726 5.390 12.495 1.00 89.12 369 ALA A CA 1
ATOM 2707 C C . ALA A 1 369 ? -16.016 6.223 12.587 1.00 89.12 369 ALA A C 1
ATOM 2709 O O . ALA A 1 369 ? -16.179 6.985 13.542 1.00 89.12 369 ALA A O 1
ATOM 2710 N N . ALA A 1 370 ? -16.943 6.032 11.641 1.00 87.31 370 ALA A N 1
ATOM 2711 C CA . ALA A 1 370 ? -18.251 6.682 11.638 1.00 87.31 370 ALA A CA 1
ATOM 2712 C C . ALA A 1 370 ? -19.122 6.236 12.829 1.00 87.31 370 ALA A C 1
ATOM 2714 O O . ALA A 1 370 ? -19.633 7.086 13.555 1.00 87.31 370 ALA A O 1
ATOM 2715 N N . ASP A 1 371 ? -19.200 4.927 13.097 1.00 84.06 371 ASP A N 1
ATOM 2716 C CA . ASP A 1 371 ? -19.962 4.338 14.214 1.00 84.06 371 ASP A CA 1
ATOM 2717 C C . ASP A 1 371 ? -19.513 4.859 15.594 1.00 84.06 371 ASP A C 1
ATOM 2719 O O . ASP A 1 371 ? -20.275 4.843 16.557 1.00 84.06 371 ASP A O 1
ATOM 2723 N N . ARG A 1 372 ? -18.258 5.317 15.708 1.00 76.50 372 ARG A N 1
ATOM 2724 C CA . ARG A 1 372 ? -17.673 5.868 16.944 1.00 76.50 372 ARG A CA 1
ATOM 2725 C C . ARG A 1 372 ? -17.869 7.377 17.099 1.00 76.50 372 ARG A C 1
ATOM 2727 O O . ARG A 1 372 ? -17.311 7.954 18.028 1.00 76.50 372 ARG A O 1
ATOM 2734 N N . GLY A 1 373 ? -18.588 8.028 16.184 1.00 59.22 373 GLY A N 1
ATOM 2735 C CA . GLY A 1 373 ? -18.787 9.478 16.202 1.00 59.22 373 GLY A CA 1
ATOM 2736 C C . GLY A 1 373 ? -17.513 10.295 15.957 1.00 59.22 373 GLY A C 1
ATOM 2737 O O . GLY A 1 373 ? -17.516 11.501 16.188 1.00 59.22 373 GLY A O 1
ATOM 2738 N N . ILE A 1 374 ? -16.421 9.676 15.483 1.00 53.88 374 ILE A N 1
ATOM 2739 C CA . ILE A 1 374 ? -15.198 10.404 15.120 1.00 53.88 374 ILE A CA 1
ATOM 2740 C C . ILE A 1 374 ? -15.534 11.280 13.903 1.00 53.88 374 ILE A C 1
ATOM 2742 O O . ILE A 1 374 ? -15.955 10.725 12.884 1.00 53.88 374 ILE A O 1
ATOM 2746 N N . PRO A 1 375 ? -15.337 12.616 13.941 1.00 43.53 375 PRO A N 1
ATOM 2747 C CA . PRO A 1 375 ? -15.702 13.488 12.825 1.00 43.53 375 PRO A CA 1
ATOM 2748 C C . PRO A 1 375 ? -14.841 13.256 11.570 1.00 43.53 375 PRO A C 1
ATOM 2750 O O . PRO A 1 375 ? -13.880 13.985 11.297 1.00 43.53 375 PRO A O 1
ATOM 2753 N N . THR A 1 376 ? -15.204 12.259 10.751 1.00 46.62 376 THR A N 1
ATOM 2754 C CA . THR A 1 376 ? -14.672 12.108 9.387 1.00 46.62 376 THR A CA 1
ATOM 2755 C C . THR A 1 376 ? -14.892 13.434 8.668 1.00 46.62 376 THR A C 1
ATOM 2757 O O . THR A 1 376 ? -16.013 13.942 8.683 1.00 46.62 376 THR A O 1
ATOM 2760 N N . THR A 1 377 ? -13.825 14.042 8.136 1.00 44.78 377 THR A N 1
ATOM 2761 C CA . THR A 1 377 ? -13.718 15.513 8.057 1.00 44.78 377 THR A CA 1
ATOM 2762 C C . THR A 1 377 ? -14.515 16.160 6.913 1.00 44.78 377 THR A C 1
ATOM 2764 O O . THR A 1 377 ? -13.975 16.744 5.968 1.00 44.78 377 THR A O 1
ATOM 2767 N N . THR A 1 378 ? -15.833 16.078 7.039 1.00 36.81 378 THR A N 1
ATOM 2768 C CA . THR A 1 378 ? -16.864 16.721 6.230 1.00 36.81 378 THR A CA 1
ATOM 2769 C C . THR A 1 378 ? -17.207 18.061 6.878 1.00 36.81 378 THR A C 1
ATOM 2771 O O . THR A 1 378 ? -17.458 18.120 8.080 1.00 36.81 378 THR A O 1
ATOM 2774 N N . ALA A 1 379 ? -17.214 19.156 6.112 1.00 33.31 379 ALA A N 1
ATOM 2775 C CA . ALA A 1 379 ? -17.277 20.513 6.677 1.00 33.31 379 ALA A CA 1
ATOM 2776 C C . ALA A 1 379 ? -18.545 20.802 7.511 1.00 33.31 379 ALA A C 1
ATOM 2778 O O . ALA A 1 379 ? -18.521 21.661 8.386 1.00 33.31 379 ALA A O 1
ATOM 2779 N N . GLN A 1 380 ? -19.623 20.047 7.282 1.00 33.47 380 GLN A N 1
ATOM 2780 C CA . GLN A 1 380 ? -20.867 20.122 8.052 1.00 33.47 380 GLN A CA 1
ATOM 2781 C C . GLN A 1 380 ? -20.697 19.709 9.525 1.00 33.47 380 GLN A C 1
ATOM 2783 O O . GLN A 1 380 ? -21.415 20.233 10.368 1.00 33.47 380 GLN A O 1
ATOM 2788 N N . GLY A 1 381 ? -19.742 18.829 9.858 1.00 32.69 381 GLY A N 1
ATOM 2789 C CA . GLY A 1 381 ? -19.547 18.352 11.235 1.00 32.69 381 GLY A CA 1
ATOM 2790 C C . GLY A 1 381 ? -19.069 19.441 12.200 1.00 32.69 381 GLY A C 1
ATOM 2791 O O . GLY A 1 381 ? -19.530 19.493 13.334 1.00 32.69 381 GLY A O 1
ATOM 2792 N N . LEU A 1 382 ? -18.210 20.355 11.733 1.00 38.00 382 LEU A N 1
ATOM 2793 C CA . LEU A 1 382 ? -17.749 21.502 12.529 1.00 38.00 382 LEU A CA 1
ATOM 2794 C C . LEU A 1 382 ? -18.886 22.501 12.781 1.00 38.00 382 LEU A C 1
ATOM 2796 O O . LEU A 1 382 ? -19.087 22.927 13.912 1.00 38.00 382 LEU A O 1
ATOM 2800 N N . ILE A 1 383 ? -19.673 22.812 11.746 1.00 40.03 383 ILE A N 1
ATOM 2801 C CA . ILE A 1 383 ? -20.808 23.742 11.849 1.00 40.03 383 ILE A CA 1
ATOM 2802 C C . ILE A 1 383 ? -21.921 23.154 12.734 1.00 40.03 383 ILE A C 1
ATOM 2804 O O . ILE A 1 383 ? -22.542 23.882 13.502 1.00 40.03 383 ILE A O 1
ATOM 2808 N N . ALA A 1 384 ? -22.162 21.840 12.660 1.00 39.53 384 ALA A N 1
ATOM 2809 C CA . ALA A 1 384 ? -23.120 21.157 13.525 1.00 39.53 384 ALA A CA 1
ATOM 2810 C C . ALA A 1 384 ? -22.653 21.121 14.990 1.00 39.53 384 ALA A C 1
ATOM 2812 O O . ALA A 1 384 ? -23.439 21.467 15.865 1.00 39.53 384 ALA A O 1
ATOM 2813 N N . GLY A 1 385 ? -21.386 20.767 15.248 1.00 35.84 385 GLY A N 1
ATOM 2814 C CA . GLY A 1 385 ? -20.809 20.735 16.597 1.00 35.84 385 GLY A CA 1
ATOM 2815 C C . GLY A 1 385 ? -20.896 22.092 17.294 1.00 35.84 385 GLY A C 1
ATOM 2816 O O . GLY A 1 385 ? -21.575 22.207 18.309 1.00 35.84 385 GLY A O 1
ATOM 2817 N N . GLN A 1 386 ? -20.349 23.141 16.670 1.00 49.41 386 GLN A N 1
ATOM 2818 C CA . GLN A 1 386 ? -20.372 24.501 17.225 1.00 49.41 386 GLN A CA 1
ATOM 2819 C C . GLN A 1 386 ? -21.796 25.030 17.464 1.00 49.41 386 GLN A C 1
ATOM 2821 O O . GLN A 1 386 ? -22.027 25.801 18.393 1.00 49.41 386 GLN A O 1
ATOM 2826 N N . ARG A 1 387 ? -22.774 24.619 16.642 1.00 45.97 387 ARG A N 1
ATOM 2827 C CA . ARG A 1 387 ? -24.180 25.014 16.819 1.00 45.97 387 ARG A CA 1
ATOM 2828 C C . ARG A 1 387 ? -24.883 24.238 17.937 1.00 45.97 387 ARG A C 1
ATOM 2830 O O . ARG A 1 387 ? -25.826 24.772 18.508 1.00 45.97 387 ARG A O 1
ATOM 2837 N N . ILE A 1 388 ? -24.449 23.015 18.248 1.00 52.41 388 ILE A N 1
ATOM 2838 C CA . ILE A 1 388 ? -24.939 22.247 19.402 1.00 52.41 388 ILE A CA 1
ATOM 2839 C C . ILE A 1 388 ? -24.315 22.797 20.688 1.00 52.41 388 ILE A C 1
ATOM 2841 O O . ILE A 1 388 ? -25.054 23.090 21.621 1.00 52.41 388 ILE A O 1
ATOM 2845 N N . GLU A 1 389 ? -22.998 23.018 20.704 1.00 52.34 389 GLU A N 1
ATOM 2846 C CA . GLU A 1 389 ? -22.259 23.590 21.840 1.00 52.34 389 GLU A CA 1
ATOM 2847 C C . GLU A 1 389 ? -22.852 24.948 22.253 1.00 52.34 389 GLU A C 1
ATOM 2849 O O . GLU A 1 389 ? -23.307 25.094 23.384 1.00 52.34 389 GLU A O 1
ATOM 2854 N N . ALA A 1 390 ? -23.004 25.893 21.317 1.00 55.97 390 ALA A N 1
ATOM 2855 C CA . ALA A 1 390 ? -23.597 27.204 21.606 1.00 55.97 390 ALA A CA 1
ATOM 2856 C C . ALA A 1 390 ? -25.063 27.133 22.091 1.00 55.97 390 ALA A C 1
ATOM 2858 O O . ALA A 1 390 ? -25.505 27.972 22.876 1.00 55.97 390 ALA A O 1
ATOM 2859 N N . HIS A 1 391 ? -25.839 26.135 21.649 1.00 57.62 391 HIS A N 1
ATOM 2860 C CA . HIS A 1 391 ? -27.225 25.946 22.099 1.00 57.62 391 HIS A CA 1
ATOM 2861 C C . HIS A 1 391 ? -27.301 25.275 23.481 1.00 57.62 391 HIS A C 1
ATOM 2863 O O . HIS A 1 391 ? -28.262 25.495 24.221 1.00 57.62 391 HIS A O 1
ATOM 2869 N N . GLN A 1 392 ? -26.292 24.477 23.843 1.00 64.06 392 GLN A N 1
ATOM 2870 C CA . GLN A 1 392 ? -26.138 23.885 25.172 1.00 64.06 392 GLN A CA 1
ATOM 2871 C C . GLN A 1 392 ? -25.623 24.913 26.186 1.00 64.06 392 GLN A C 1
ATOM 2873 O O . GLN A 1 392 ? -26.197 25.002 27.267 1.00 64.06 392 GLN A O 1
ATOM 2878 N N . GLU A 1 393 ? -24.640 25.748 25.830 1.00 66.50 393 GLU A N 1
ATOM 2879 C CA . GLU A 1 393 ? -24.209 26.885 26.659 1.00 66.50 393 GLU A CA 1
ATOM 2880 C C . GLU A 1 393 ? -25.371 27.849 26.929 1.00 66.50 393 GLU A C 1
ATOM 2882 O O . GLU A 1 393 ? -25.617 28.211 28.077 1.00 66.50 393 GLU A O 1
ATOM 2887 N N . MET A 1 394 ? -26.150 28.210 25.901 1.00 63.34 394 MET A N 1
ATOM 2888 C CA . MET A 1 394 ? -27.302 29.104 26.063 1.00 63.34 394 MET A CA 1
ATOM 2889 C C . MET A 1 394 ? -28.374 28.522 27.004 1.00 63.34 394 MET A C 1
ATOM 2891 O O . MET A 1 394 ? -28.903 29.249 27.846 1.00 63.34 394 MET A O 1
ATOM 2895 N N . HIS A 1 395 ? -28.657 27.215 26.924 1.00 66.12 395 HIS A N 1
ATOM 2896 C CA . HIS A 1 395 ? -29.549 26.551 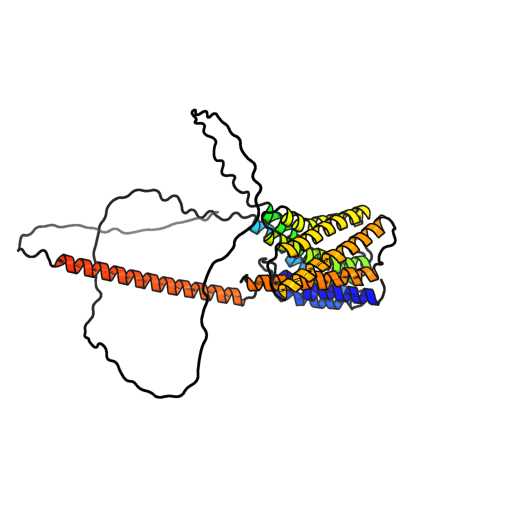27.881 1.00 66.12 395 HIS A CA 1
ATOM 2897 C C . HIS A 1 395 ? -28.955 26.460 29.291 1.00 66.12 395 HIS A C 1
ATOM 2899 O O . HIS A 1 395 ? -29.686 26.679 30.254 1.00 66.12 395 HIS A O 1
ATOM 2905 N N . ALA A 1 396 ? -27.657 26.181 29.432 1.00 69.06 396 ALA A N 1
ATOM 2906 C CA . ALA A 1 396 ? -26.991 26.125 30.732 1.00 69.06 396 ALA A CA 1
ATOM 2907 C C . ALA A 1 396 ? -26.999 27.495 31.433 1.00 69.06 396 ALA A C 1
ATOM 2909 O O . ALA A 1 396 ? -27.287 27.572 32.624 1.00 69.06 396 ALA A O 1
ATOM 2910 N N . ILE A 1 397 ? -26.777 28.582 30.685 1.00 73.31 397 ILE A N 1
ATOM 2911 C CA . ILE A 1 397 ? -26.876 29.963 31.181 1.00 73.31 397 ILE A CA 1
ATOM 2912 C C . ILE A 1 397 ? -28.319 30.291 31.600 1.00 73.31 397 ILE A C 1
ATOM 2914 O O . ILE A 1 397 ? -28.525 30.851 32.677 1.00 73.31 397 ILE A O 1
ATOM 2918 N N . GLN A 1 398 ? -29.329 29.904 30.808 1.00 72.19 398 GLN A N 1
ATOM 2919 C CA . GLN A 1 398 ? -30.738 30.078 31.193 1.00 72.19 398 GLN A CA 1
ATOM 2920 C C . GLN A 1 398 ? -31.115 29.278 32.448 1.00 72.19 398 GLN A C 1
ATOM 2922 O O . GLN A 1 398 ? -31.826 29.801 33.303 1.00 72.19 398 GLN A O 1
ATOM 2927 N N . GLN A 1 399 ? -30.640 28.037 32.585 1.00 68.94 399 GLN A N 1
ATOM 2928 C CA . GLN A 1 399 ? -30.899 27.214 33.769 1.00 68.94 399 GLN A CA 1
ATOM 2929 C C . GLN A 1 399 ? -30.193 27.766 35.012 1.00 68.94 399 GLN A C 1
ATOM 2931 O O . GLN A 1 399 ? -30.830 27.878 36.054 1.00 68.94 399 GLN A O 1
ATOM 2936 N N . ALA A 1 400 ? -28.928 28.184 34.904 1.00 68.50 400 ALA A N 1
ATOM 2937 C CA . ALA A 1 400 ? -28.202 28.811 36.007 1.00 68.50 400 ALA A CA 1
ATOM 2938 C C . ALA A 1 400 ? -28.895 30.097 36.492 1.00 68.50 400 ALA A C 1
ATOM 2940 O O . ALA A 1 400 ? -29.096 30.269 37.693 1.00 68.50 400 ALA A O 1
ATOM 2941 N N . GLY A 1 401 ? -29.334 30.958 35.563 1.00 70.00 401 GLY A N 1
ATOM 2942 C CA . GLY A 1 401 ? -30.099 32.164 35.892 1.00 70.00 401 GLY A CA 1
ATOM 2943 C C . GLY A 1 401 ? -31.438 31.861 36.573 1.00 70.00 401 GLY A C 1
ATOM 2944 O O . GLY A 1 401 ? -31.784 32.518 37.552 1.00 70.00 401 GLY A O 1
ATOM 2945 N N . ALA A 1 402 ? -32.164 30.837 36.111 1.00 64.25 402 ALA A N 1
ATOM 2946 C CA . ALA A 1 402 ? -33.428 30.420 36.719 1.00 64.25 402 ALA A CA 1
ATOM 2947 C C . ALA A 1 402 ? -33.241 29.868 38.145 1.00 64.25 402 ALA A C 1
ATOM 2949 O O . ALA A 1 402 ? -33.970 30.270 39.051 1.00 64.25 402 ALA A O 1
ATOM 2950 N N . THR A 1 403 ? -32.247 29.000 38.373 1.00 67.38 403 THR A N 1
ATOM 2951 C CA . THR A 1 403 ? -31.932 28.478 39.715 1.00 67.38 403 THR A CA 1
ATOM 2952 C C . THR A 1 403 ? -31.561 29.608 40.672 1.00 67.38 403 THR A C 1
ATOM 2954 O O . THR A 1 403 ? -32.103 29.678 41.773 1.00 67.38 403 THR A O 1
ATOM 2957 N N . GLN A 1 404 ? -30.711 30.542 40.232 1.00 65.62 404 GLN A N 1
ATOM 2958 C CA . GLN A 1 404 ? -30.289 31.671 41.059 1.00 65.62 404 GLN A CA 1
ATOM 2959 C C . GLN A 1 404 ? -31.462 32.598 41.424 1.00 65.62 404 GLN A C 1
ATOM 2961 O O . GLN A 1 404 ? -31.520 33.088 42.550 1.00 65.62 404 GLN A O 1
ATOM 2966 N N . GLN A 1 405 ? -32.435 32.801 40.524 1.00 62.44 405 GLN A N 1
ATOM 2967 C CA . GLN A 1 405 ? -33.665 33.527 40.862 1.00 62.44 405 GLN A CA 1
ATOM 2968 C C . GLN A 1 405 ? -34.475 32.806 41.950 1.00 62.44 405 GLN A C 1
ATOM 2970 O O . GLN A 1 405 ? -34.847 33.444 42.935 1.00 62.44 405 GLN A O 1
ATOM 2975 N N . VAL A 1 406 ? -34.691 31.490 41.824 1.00 66.50 406 VAL A N 1
ATOM 2976 C CA . VAL A 1 406 ? -35.438 30.694 42.820 1.00 66.50 406 VAL A CA 1
ATOM 2977 C C . VAL A 1 406 ? -34.784 30.757 44.204 1.00 66.50 406 VAL A C 1
ATOM 2979 O O . VAL A 1 406 ? -35.482 30.996 45.189 1.00 66.50 406 VAL A O 1
ATOM 2982 N N . GLU A 1 407 ? -33.458 30.621 44.286 1.00 64.38 407 GLU A N 1
ATOM 2983 C CA . GLU A 1 407 ? -32.718 30.749 45.551 1.00 64.38 407 GLU A CA 1
ATOM 2984 C C . GLU A 1 407 ? -32.882 32.150 46.169 1.00 64.38 407 GLU A C 1
ATOM 2986 O O . GLU A 1 407 ? -33.153 32.267 47.365 1.00 64.38 407 GLU A O 1
ATOM 2991 N N . THR A 1 408 ? -32.804 33.223 45.368 1.00 63.44 408 THR A N 1
ATOM 2992 C CA . THR A 1 408 ? -32.998 34.593 45.886 1.00 63.44 408 THR A CA 1
ATOM 2993 C C . THR A 1 408 ? -34.422 34.879 46.366 1.00 63.44 408 THR A C 1
ATOM 2995 O O . THR A 1 408 ? -34.585 35.637 47.322 1.00 63.44 408 THR A O 1
ATOM 2998 N N . SER A 1 409 ? -35.448 34.264 45.766 1.00 60.12 409 SER A N 1
ATOM 2999 C CA . SER A 1 409 ? -36.828 34.356 46.264 1.00 60.12 409 SER A CA 1
ATOM 3000 C C . SER A 1 409 ? -36.995 33.616 47.594 1.00 60.12 409 SER A C 1
ATOM 3002 O O . SER A 1 409 ? -37.524 34.185 48.544 1.00 60.12 409 SER A O 1
ATOM 3004 N N . GLN A 1 410 ? -36.464 32.394 47.709 1.00 64.81 410 GLN A N 1
ATOM 3005 C CA . GLN A 1 410 ? -36.548 31.608 48.946 1.00 64.81 410 GLN A CA 1
ATOM 3006 C C . GLN A 1 410 ? -35.785 32.258 50.116 1.00 64.81 410 GLN A C 1
ATOM 3008 O O . GLN A 1 410 ? -36.276 32.250 51.245 1.00 64.81 410 GLN A O 1
ATOM 3013 N N . GLU A 1 411 ? -34.627 32.887 49.867 1.00 60.41 411 GLU A N 1
ATOM 3014 C CA . GLU A 1 411 ? -33.942 33.694 50.889 1.00 60.41 411 GLU A CA 1
ATOM 3015 C C . GLU A 1 411 ? -34.717 34.964 51.288 1.00 60.41 411 GLU A C 1
ATOM 3017 O O . GLU A 1 411 ? -34.539 35.443 52.411 1.00 60.41 411 GLU A O 1
ATOM 3022 N N . ALA A 1 412 ? -35.549 35.532 50.409 1.00 57.12 412 ALA A N 1
ATOM 3023 C CA . ALA A 1 412 ? -36.355 36.710 50.725 1.00 57.12 412 ALA A CA 1
ATOM 3024 C C . ALA A 1 412 ? -37.549 36.349 51.624 1.00 57.12 412 ALA A C 1
ATOM 3026 O O . ALA A 1 412 ? -37.729 36.970 52.675 1.00 57.12 412 ALA A O 1
ATOM 3027 N N . ASP A 1 413 ? -38.301 35.303 51.269 1.00 58.25 413 ASP A N 1
ATOM 3028 C CA . ASP A 1 413 ? -39.461 34.838 52.040 1.00 58.25 413 ASP A CA 1
ATOM 3029 C C . ASP A 1 413 ? -39.050 34.392 53.456 1.00 58.25 413 ASP A C 1
ATOM 3031 O O . ASP A 1 413 ? -39.646 34.814 54.449 1.00 58.25 413 ASP A O 1
ATOM 3035 N N . ALA A 1 414 ? -37.944 33.646 53.578 1.00 57.62 414 ALA A N 1
ATOM 3036 C CA . ALA A 1 414 ? -37.405 33.212 54.871 1.00 57.62 414 ALA A CA 1
ATOM 3037 C C . ALA A 1 414 ? -36.972 34.375 55.793 1.00 57.62 414 ALA A C 1
ATOM 3039 O O . ALA A 1 414 ? -36.937 34.221 57.016 1.00 57.62 414 ALA A O 1
ATOM 3040 N N . ARG A 1 415 ? -36.646 35.551 55.235 1.00 57.62 415 ARG A N 1
ATOM 3041 C CA . ARG A 1 415 ? -36.340 36.767 56.014 1.00 57.62 415 ARG A CA 1
ATOM 3042 C C . ARG A 1 415 ? -37.595 37.557 56.385 1.00 57.62 415 ARG A C 1
ATOM 3044 O O . ARG A 1 415 ? -37.590 38.211 57.427 1.00 57.62 415 ARG A O 1
ATOM 3051 N N . ALA A 1 416 ? -38.652 37.498 55.574 1.00 55.81 416 ALA A N 1
ATOM 3052 C CA . ALA A 1 416 ? -39.931 38.131 55.887 1.00 55.81 416 ALA A CA 1
ATOM 3053 C C . ALA A 1 416 ? -40.591 37.477 57.114 1.00 55.81 416 ALA A C 1
ATOM 3055 O O . ALA A 1 416 ? -40.986 38.181 58.045 1.00 55.81 416 ALA A O 1
ATOM 3056 N N . ASP A 1 417 ? -40.614 36.142 57.152 1.00 52.94 417 ASP A N 1
ATOM 3057 C CA . ASP A 1 417 ? -41.216 35.349 58.234 1.00 52.94 417 ASP A CA 1
ATOM 3058 C C . ASP A 1 417 ? -40.499 35.582 59.583 1.00 52.94 417 ASP A C 1
ATOM 3060 O O . ASP A 1 417 ? -41.122 35.805 60.624 1.00 52.94 417 ASP A O 1
ATOM 3064 N N . ALA A 1 418 ? -39.162 35.666 59.558 1.00 53.22 418 ALA A N 1
ATOM 3065 C CA . ALA A 1 418 ? -38.351 35.990 60.734 1.00 53.22 418 ALA A CA 1
ATOM 3066 C C . ALA A 1 418 ? -38.568 37.426 61.266 1.00 53.22 418 ALA A C 1
ATOM 3068 O O . ALA A 1 418 ? -38.319 37.695 62.443 1.00 53.22 418 ALA A O 1
ATOM 3069 N N . GLY A 1 419 ? -39.025 38.356 60.420 1.00 50.81 419 GLY A N 1
ATOM 3070 C CA . GLY A 1 419 ? -39.176 39.774 60.756 1.00 50.81 419 GLY A CA 1
ATOM 3071 C C . GLY A 1 419 ? -40.422 40.127 61.577 1.00 50.81 419 GLY A C 1
ATOM 3072 O O . GLY A 1 419 ? -40.450 41.188 62.199 1.00 50.81 419 GLY A O 1
ATOM 3073 N N . GLN A 1 420 ? -41.452 39.271 61.613 1.00 48.06 420 GLN A N 1
ATOM 3074 C CA . GLN A 1 420 ? -42.738 39.599 62.256 1.00 48.06 420 GLN A CA 1
ATOM 3075 C C . GLN A 1 420 ? -42.797 39.358 63.776 1.00 48.06 420 GLN A C 1
ATOM 3077 O O . GLN A 1 420 ? -43.758 39.782 64.418 1.00 48.06 420 GLN A O 1
ATOM 3082 N N . VAL A 1 421 ? -41.794 38.709 64.378 1.00 47.47 421 VAL A N 1
ATOM 3083 C CA . VAL A 1 421 ? -41.884 38.207 65.767 1.00 47.47 421 VAL A CA 1
ATOM 3084 C C . VAL A 1 421 ? -41.400 39.212 66.831 1.00 47.47 421 VAL A C 1
ATOM 3086 O O . VAL A 1 421 ? -41.817 39.132 67.986 1.00 47.47 421 VAL A O 1
ATOM 3089 N N . THR A 1 422 ? -40.562 40.195 66.480 1.00 40.72 422 THR A N 1
ATOM 3090 C CA . THR A 1 422 ? -40.016 41.186 67.435 1.00 40.72 422 THR A CA 1
ATOM 3091 C C . THR A 1 422 ? -40.609 42.580 67.219 1.00 40.72 422 THR A C 1
ATOM 3093 O O . THR A 1 422 ? -40.154 43.336 66.362 1.00 40.72 422 THR A O 1
ATOM 3096 N N . GLY A 1 423 ? -41.632 42.929 68.001 1.00 35.22 423 GLY A N 1
ATOM 3097 C CA . GLY A 1 423 ? -42.347 44.202 67.871 1.00 35.22 423 GLY A CA 1
ATOM 3098 C C . GLY A 1 423 ? -41.709 45.407 68.582 1.00 35.22 423 GLY A C 1
ATOM 3099 O O . GLY A 1 423 ? -40.795 45.277 69.387 1.00 35.22 423 GLY A O 1
ATOM 3100 N N . THR A 1 424 ? -42.290 46.583 68.311 1.00 33.00 424 THR A N 1
ATOM 3101 C CA . THR A 1 424 ? -42.449 47.746 69.219 1.00 33.00 424 THR A CA 1
ATOM 3102 C C . THR A 1 424 ? -41.288 48.159 70.148 1.00 33.00 424 THR A C 1
ATOM 3104 O O . THR A 1 424 ? -41.055 47.503 71.160 1.00 33.00 424 THR A O 1
ATOM 3107 N N . THR A 1 425 ? -40.748 49.382 69.973 1.00 32.84 425 THR A N 1
ATOM 3108 C CA . THR A 1 425 ? -40.923 50.512 70.938 1.00 32.84 425 THR A CA 1
ATOM 3109 C C . THR A 1 425 ? -40.204 51.815 70.509 1.00 32.84 425 THR A C 1
ATOM 3111 O O . THR A 1 425 ? -38.993 51.869 70.354 1.00 32.84 425 THR A O 1
ATOM 3114 N N . GLN A 1 426 ? -41.008 52.872 70.352 1.00 31.23 426 GLN A N 1
ATOM 3115 C CA . GLN A 1 426 ? -40.786 54.319 70.571 1.00 31.23 426 GLN A CA 1
ATOM 3116 C C . GLN A 1 426 ? -39.377 55.005 70.594 1.00 31.23 426 GLN A C 1
ATOM 3118 O O . GLN A 1 426 ? -38.613 54.904 71.544 1.00 31.23 426 GLN A O 1
ATOM 3123 N N . THR A 1 427 ? -39.230 55.957 69.653 1.00 29.45 427 THR A N 1
ATOM 3124 C CA . THR A 1 427 ? -38.917 57.411 69.830 1.00 29.45 427 THR A CA 1
ATOM 3125 C C . THR A 1 427 ? -37.532 57.993 70.214 1.00 29.45 427 THR A C 1
ATOM 3127 O O . THR A 1 427 ? -37.013 57.796 71.305 1.00 29.45 427 THR A O 1
ATOM 3130 N N . THR A 1 428 ? -37.168 59.018 69.416 1.00 28.84 428 THR A N 1
ATOM 3131 C CA . THR A 1 428 ? -36.548 60.334 69.760 1.00 28.84 428 THR A CA 1
ATOM 3132 C C . THR A 1 428 ? -35.068 60.476 70.154 1.00 28.84 428 THR A C 1
ATOM 3134 O O . THR A 1 428 ? -34.560 59.795 71.031 1.00 28.84 428 THR A O 1
ATOM 3137 N N . GLY A 1 429 ? -34.448 61.539 69.606 1.00 27.77 429 GLY A N 1
ATOM 3138 C CA . GLY A 1 429 ? -33.220 62.171 70.116 1.00 27.77 429 GLY A CA 1
ATOM 3139 C C . GLY A 1 429 ? -31.952 61.937 69.274 1.00 27.77 429 GLY A C 1
ATOM 3140 O O . GLY A 1 429 ? -31.532 60.805 69.127 1.00 27.77 429 GLY A O 1
ATOM 3141 N N . ALA A 1 430 ? -31.166 62.904 68.794 1.00 29.69 430 ALA A N 1
ATOM 3142 C CA . ALA A 1 430 ? -31.342 64.268 68.284 1.00 29.69 430 ALA A CA 1
ATOM 3143 C C . ALA A 1 430 ? -29.930 64.866 68.042 1.00 29.69 430 ALA A C 1
ATOM 3145 O O . ALA A 1 430 ? -29.113 64.890 68.955 1.00 29.69 430 ALA A O 1
ATOM 3146 N N . ARG A 1 431 ? -29.714 65.495 66.872 1.00 28.47 431 ARG A N 1
ATOM 3147 C CA . ARG A 1 431 ? -28.925 66.744 66.701 1.00 28.47 431 ARG A CA 1
ATOM 3148 C C . ARG A 1 431 ? -27.413 66.751 67.069 1.00 28.47 431 ARG A C 1
ATOM 3150 O O . ARG A 1 431 ? -27.082 66.985 68.225 1.00 28.47 431 ARG A O 1
ATOM 3157 N N . GLN A 1 432 ? -26.521 66.818 66.060 1.00 29.77 432 GLN A N 1
ATOM 3158 C CA . GLN A 1 432 ? -25.586 67.957 65.804 1.00 29.77 432 GLN A CA 1
ATOM 3159 C C . GLN A 1 432 ? -24.583 67.722 64.630 1.00 29.77 432 GLN A C 1
ATOM 3161 O O . GLN A 1 432 ? -24.053 66.632 64.510 1.00 29.77 432 GLN A O 1
ATOM 3166 N N . LYS A 1 433 ? -24.338 68.783 63.821 1.00 28.53 433 LYS A N 1
ATOM 3167 C CA . LYS A 1 433 ? -23.046 69.391 63.350 1.00 28.53 433 LYS A CA 1
ATOM 3168 C C . LYS A 1 433 ? -21.841 68.490 62.911 1.00 28.53 433 LYS A C 1
ATOM 3170 O O . LYS A 1 433 ? -21.591 67.478 63.534 1.00 28.53 433 LYS A O 1
ATOM 3175 N N . THR A 1 434 ? -20.955 68.839 61.949 1.00 30.61 434 THR A N 1
ATOM 3176 C CA . THR A 1 434 ? -20.706 70.099 61.186 1.00 30.61 434 THR A CA 1
ATOM 3177 C C . THR A 1 434 ? -19.792 69.924 59.942 1.00 30.61 434 THR A C 1
ATOM 3179 O O . THR A 1 434 ? -18.844 69.161 60.015 1.00 30.61 434 THR A O 1
ATOM 3182 N N . LYS A 1 435 ? -19.994 70.783 58.919 1.00 30.44 435 LYS A N 1
ATOM 3183 C CA . LYS A 1 435 ? -19.019 71.499 58.031 1.00 30.44 435 LYS A CA 1
ATOM 3184 C C . LYS A 1 435 ? -17.790 70.820 57.352 1.00 30.44 435 LYS A C 1
ATOM 3186 O O . LYS A 1 435 ? -16.901 70.334 58.032 1.00 30.44 435 LYS A O 1
ATOM 3191 N N . ALA A 1 436 ? -17.621 71.220 56.073 1.00 30.62 436 ALA A N 1
ATOM 3192 C CA . ALA A 1 436 ? -16.363 71.554 55.351 1.00 30.62 436 ALA A CA 1
ATOM 3193 C C . ALA A 1 436 ? -15.437 70.385 54.899 1.00 30.62 436 ALA A C 1
ATOM 3195 O O . ALA A 1 436 ? -15.491 69.313 55.482 1.00 30.62 436 ALA A O 1
ATOM 3196 N N . SER A 1 437 ? -14.590 70.508 53.855 1.00 30.62 437 SER A N 1
ATOM 3197 C CA . SER A 1 437 ? -14.313 71.647 52.941 1.00 30.62 437 SER A CA 1
ATOM 3198 C C . SER A 1 437 ? -13.851 71.214 51.523 1.00 30.62 437 SER A C 1
ATOM 3200 O O . SER A 1 437 ? -13.600 70.037 51.301 1.00 30.62 437 SER A O 1
ATOM 3202 N N . GLN A 1 438 ? -13.785 72.190 50.597 1.00 30.92 438 GLN A N 1
ATOM 3203 C CA . GLN A 1 438 ? -12.712 72.540 49.616 1.00 30.92 438 GLN A CA 1
ATOM 3204 C C . GLN A 1 438 ? -11.601 71.502 49.244 1.00 30.92 438 GLN A C 1
ATOM 3206 O O . GLN A 1 438 ? -11.177 70.735 50.095 1.00 30.92 438 GLN A O 1
ATOM 3211 N N . GLU A 1 439 ? -10.966 71.485 48.051 1.00 32.69 439 GLU A N 1
ATOM 3212 C CA . GLU A 1 439 ? -11.069 72.329 46.834 1.00 32.69 439 GLU A CA 1
ATOM 3213 C C . GLU A 1 439 ? -10.420 71.702 45.561 1.00 32.69 439 GLU A C 1
ATOM 3215 O O . GLU A 1 439 ? -9.903 70.591 45.566 1.00 32.69 439 GLU A O 1
ATOM 3220 N N . THR A 1 440 ? -10.468 72.473 44.468 1.00 31.92 440 THR A N 1
ATOM 3221 C CA . THR A 1 440 ? -9.919 72.326 43.099 1.00 31.92 440 THR A CA 1
ATOM 3222 C C . THR A 1 440 ? -8.493 71.775 42.875 1.00 31.92 440 THR A C 1
ATOM 3224 O O . THR A 1 440 ? -7.579 72.084 43.632 1.00 31.92 440 THR A O 1
ATOM 3227 N N . GLY A 1 441 ? -8.263 71.190 41.681 1.00 28.19 441 GLY A N 1
ATOM 3228 C CA . GLY A 1 441 ? -6.944 71.080 41.006 1.00 28.19 441 GLY A CA 1
ATOM 3229 C C . GLY A 1 441 ? -6.732 69.723 40.299 1.00 28.19 441 GLY A C 1
ATOM 3230 O O . GLY A 1 441 ? -6.589 68.727 40.989 1.00 28.19 441 GLY A O 1
ATOM 3231 N N . ALA A 1 442 ? -6.786 69.493 38.977 1.00 29.31 442 ALA A N 1
ATOM 3232 C CA . ALA A 1 442 ? -6.501 70.233 37.733 1.00 29.31 442 ALA A CA 1
ATOM 3233 C C . ALA A 1 442 ? -5.080 70.022 37.132 1.00 29.31 442 ALA A C 1
ATOM 3235 O O . ALA A 1 442 ? -4.084 70.399 37.733 1.00 29.31 442 ALA A O 1
ATOM 3236 N N . LEU A 1 443 ? -5.056 69.566 35.861 1.00 32.78 443 LEU A N 1
ATOM 3237 C CA . LEU A 1 443 ? -4.006 69.686 34.815 1.00 32.78 443 LEU A CA 1
ATOM 3238 C C . LEU A 1 443 ? -2.831 68.665 34.668 1.00 32.78 443 LEU A C 1
ATOM 3240 O O . LEU A 1 443 ? -1.948 68.556 35.502 1.00 32.78 443 LEU A O 1
ATOM 3244 N N . ARG A 1 444 ? -2.724 68.170 33.410 1.00 32.22 444 ARG A N 1
ATOM 3245 C CA . ARG A 1 444 ? -1.518 68.006 32.535 1.00 32.22 444 ARG A CA 1
ATOM 3246 C C . ARG A 1 444 ? -0.657 66.708 32.493 1.00 32.22 444 ARG A C 1
ATOM 3248 O O . ARG A 1 444 ? 0.359 66.596 33.155 1.00 32.22 444 ARG A O 1
ATOM 3255 N N . ARG A 1 445 ? -0.894 65.964 31.391 1.00 32.97 445 ARG A N 1
ATOM 3256 C CA . ARG A 1 445 ? 0.014 65.722 30.221 1.00 32.97 445 ARG A CA 1
ATOM 3257 C C . ARG A 1 445 ? 1.223 64.739 30.274 1.00 32.97 445 ARG A C 1
ATOM 3259 O O . ARG A 1 445 ? 2.273 65.077 30.796 1.00 32.97 445 ARG A O 1
ATOM 3266 N N . MET A 1 446 ? 1.141 63.783 29.326 1.00 28.42 446 MET A N 1
ATOM 3267 C CA . MET A 1 446 ? 2.113 63.438 28.244 1.00 28.42 446 MET A CA 1
ATOM 3268 C C . MET A 1 446 ? 3.197 62.342 28.410 1.00 28.42 446 MET A C 1
ATOM 3270 O O . MET A 1 446 ? 3.946 62.333 29.373 1.00 28.42 446 MET A O 1
ATOM 3274 N N . LYS A 1 447 ? 3.372 61.599 27.287 1.00 30.52 447 LYS A N 1
ATOM 3275 C CA . LYS A 1 447 ? 4.464 60.671 26.867 1.00 30.52 447 LYS A CA 1
ATOM 3276 C C . LYS A 1 447 ? 4.531 59.331 27.639 1.00 30.52 447 LYS A C 1
ATOM 3278 O O . LYS A 1 447 ? 4.470 59.337 28.855 1.00 30.52 447 LYS A O 1
ATOM 3283 N N . ALA A 1 448 ? 4.420 58.157 26.993 1.00 32.38 448 ALA A N 1
ATOM 3284 C CA . ALA A 1 448 ? 5.250 57.488 25.953 1.00 32.38 448 ALA A CA 1
ATOM 3285 C C . ALA A 1 448 ? 6.461 56.736 26.561 1.00 32.38 448 ALA A C 1
ATOM 3287 O O . ALA A 1 448 ? 7.054 57.251 27.499 1.00 32.38 448 ALA A O 1
ATOM 3288 N N . GLY A 1 449 ? 6.887 55.555 26.084 1.00 26.34 449 GLY A N 1
ATOM 3289 C CA . GLY A 1 449 ? 6.454 54.745 24.925 1.00 26.34 449 GLY A CA 1
ATOM 3290 C C . GLY A 1 449 ? 7.063 53.322 24.966 1.00 26.34 449 GLY A C 1
ATOM 3291 O O . GLY A 1 449 ? 7.235 52.803 26.064 1.00 26.34 449 GLY A O 1
ATOM 3292 N N . SER A 1 450 ? 7.428 52.743 23.804 1.00 30.66 450 SER A N 1
ATOM 3293 C CA . SER A 1 450 ? 7.929 51.353 23.570 1.00 30.66 450 SER A CA 1
ATOM 3294 C C . SER A 1 450 ? 6.942 50.221 23.943 1.00 30.66 450 SER A C 1
ATOM 3296 O O . SER A 1 450 ? 6.179 50.372 24.887 1.00 30.66 450 SER A O 1
ATOM 3298 N N . GLU A 1 451 ? 6.758 49.119 23.202 1.00 33.44 451 GLU A N 1
ATOM 3299 C CA . GLU A 1 451 ? 7.599 48.298 22.290 1.00 33.44 451 GLU A CA 1
ATOM 3300 C C . GLU A 1 451 ? 8.633 47.381 22.967 1.00 33.44 451 GLU A C 1
ATOM 3302 O O . GLU A 1 451 ? 9.099 47.658 24.069 1.00 33.44 451 GLU A O 1
ATOM 3307 N N . TRP A 1 452 ? 8.987 46.311 22.238 1.00 35.44 452 TRP A N 1
ATOM 3308 C CA . TRP A 1 452 ? 9.778 45.133 22.632 1.00 35.44 452 TRP A CA 1
ATOM 3309 C C . TRP A 1 452 ? 9.024 44.132 23.550 1.00 35.44 452 TRP A C 1
ATOM 3311 O O . TRP A 1 452 ? 8.267 44.540 24.425 1.00 35.44 452 TRP A O 1
ATOM 3321 N N . HIS A 1 453 ? 9.162 42.808 23.380 1.00 38.19 453 HIS A N 1
ATOM 3322 C CA . HIS A 1 453 ? 10.015 42.073 22.430 1.00 38.19 453 HIS A CA 1
ATOM 3323 C C . HIS A 1 453 ? 9.383 40.763 21.923 1.00 38.19 453 HIS A C 1
ATOM 3325 O O . HIS A 1 453 ? 8.545 40.195 22.656 1.00 38.19 453 HIS A O 1
#

Organism: NCBI:txid1076126

Secondary structure (DSSP, 8-state):
--HHHHHHHHHHHHHIIIIIHHHHHTT---TTHHHHHHHHHHHHHHHHHHTTSPSSHHHHHHHHTTHHHHHHHHTTHHHHHHHTTSPPPP-------------------------------------------------------------------------------------------SSHHHHHHHHHHHHHHHHHHHHHHHHHHHHHT--GGG--HHHHHHHHHHIIIIIIIIHHHHHHHHHHTTTSHHHHHHHHHHHHHHHHHHHHTTT-HHHHHHHHHHHHHHHHHHHHHHHHH----HHHHHHHHHHHHHHHHHHHHHHHHHHHHHHT-----HHHHIIIIIHHIIIIIIIHHHHHHHHHHHTTT---S-HHHHHHHHHHHHHHHHHHHHHHHHHHHHHHHHHHHHHHHHHTSS-------------------------------

InterPro domains:
  IPR025450 YndJ-like protein [PF14158] (12-89)
  IPR025450 YndJ-like protein [PF14158] (188-357)